Protein AF-A0A968T1U3-F1 (afdb_monomer)

Solvent-accessible surface area (backbone atoms only — not comparable to full-atom values): 36880 Å² total; per-residue (Å²): 130,87,70,70,68,59,71,59,50,73,55,103,58,82,89,72,81,62,45,82,46,28,13,34,74,32,39,32,33,38,51,98,86,27,43,32,48,37,18,56,78,91,49,72,66,32,42,34,41,38,74,47,41,21,34,65,79,68,47,75,49,66,70,50,78,44,80,75,44,81,47,77,60,87,30,22,34,41,37,32,30,36,39,36,28,69,57,91,62,39,34,39,40,29,41,41,43,34,38,26,36,57,90,29,39,35,39,40,38,40,48,29,39,26,75,32,54,34,54,28,56,30,66,42,57,35,39,27,28,39,48,86,50,44,57,42,67,29,42,39,32,30,76,86,72,49,73,54,74,48,59,41,61,74,60,81,46,67,50,78,45,32,88,93,33,53,47,38,27,28,44,31,42,68,38,97,88,60,34,30,40,38,44,34,56,44,69,69,53,23,25,26,38,44,38,38,39,48,23,37,37,25,37,34,39,32,36,59,53,84,87,50,89,68,62,39,80,43,53,52,71,44,74,50,51,37,38,42,37,36,36,75,44,71,82,71,77,94,74,82,82,75,88,82,90,75,92,85,84,87,90,83,89,82,92,80,82,86,80,92,76,89,86,80,84,81,84,64,77,81,74,77,78,42,36,38,42,37,40,80,84,46,72,73,33,54,61,38,46,47,22,27,24,56,57,91,86,62,79,82,82,50,73,69,57,48,58,55,52,56,56,36,58,46,64,25,38,32,41,81,34,46,65,86,44,89,59,37,64,64,51,50,53,52,48,47,54,52,25,62,78,59,74,26,31,29,32,41,33,38,40,34,46,88,90,50,36,68,63,45,52,54,55,48,44,58,52,43,72,72,68,65,68,60,50,54,25,39,31,41,36,39,74,86,41,69,39,39,56,57,66,60,46,50,53,49,45,76,74,42,37,85,81,34,77,84,34,41,43,24,26,33,12,85,44,53,45,38,45,40,65,70,50,64,80,65,55,84,73,45,53,25,36,29,29,20,47,35,47,50,81,88,48,63,47,63,66,55,38,55,49,13,26,63,20,42,13,54,42,37,42,48,50,31,64,70,37,56,93,28,48,34,35,37,46,48,39,39,70,32,52,85,65,70,89,81,52,55,75,80,53,41,72,68,59,75,57,90,60,79,77,77,65,96,69,93,78,78,79,65,76,70,77,60,85,48,48,42,60,31,46,70,19,56,58,37,20,33,50,50,46,38,39,55,39,21,35,15,71,23,54,27,55,28,36,24,44,43,19,61,42,48,76,54,25,38,24,34,50,33,71,57,26,50,75,67,36,19,33,58,92,82,44,60,36,20,77,60,40,64,46,66,49,42,26,34,19,47,35,38,56,53,48,39,72,60,31,88,58,72,81,37,26,30,25,42,52,49,48,76,45,62,75,47,33,40,47,41,32,36,36,35,100,91,48,76,48,76,50,78,29,69,66,49,98,61,94,80,74,69,50,75,42,68,70,68,76,62,49,78,64,72,82,93,45,73,89,48,41,73,62,39,21,62,45,94,67,84,62,75,88,54,77,41,79,105

Structure (mmCIF, N/CA/C/O backbone):
data_AF-A0A968T1U3-F1
#
_entry.id   AF-A0A968T1U3-F1
#
loop_
_atom_site.group_PDB
_atom_site.id
_atom_site.type_symbol
_atom_site.label_atom_id
_atom_site.label_alt_id
_atom_site.label_comp_id
_atom_site.label_asym_id
_atom_site.label_entity_id
_atom_site.label_seq_id
_atom_site.pdbx_PDB_ins_code
_atom_site.Cartn_x
_atom_site.Cartn_y
_atom_site.Cartn_z
_atom_site.occupancy
_atom_site.B_iso_or_equiv
_atom_site.auth_seq_id
_atom_site.auth_comp_id
_atom_site.auth_asym_id
_atom_site.auth_atom_id
_atom_site.pdbx_PDB_model_num
ATOM 1 N N . MET A 1 1 ? 28.920 -11.698 14.044 1.00 37.41 1 MET A N 1
ATOM 2 C CA . MET A 1 1 ? 28.063 -10.899 13.145 1.00 37.41 1 MET A CA 1
ATOM 3 C C . MET A 1 1 ? 26.699 -10.818 13.798 1.00 37.41 1 MET A C 1
ATOM 5 O O . MET A 1 1 ? 26.150 -11.868 14.107 1.00 37.41 1 MET A O 1
ATOM 9 N N . SER A 1 2 ? 26.205 -9.624 14.123 1.00 35.41 2 SER A N 1
ATOM 10 C CA . SER A 1 2 ? 24.828 -9.478 14.601 1.00 35.41 2 SER A CA 1
ATOM 11 C C . SER A 1 2 ? 23.900 -9.812 13.438 1.00 35.41 2 SER A C 1
ATOM 13 O O . SER A 1 2 ? 23.899 -9.103 12.435 1.00 35.41 2 SER A O 1
ATOM 15 N N . VAL A 1 3 ? 23.173 -10.923 13.541 1.00 39.81 3 VAL A N 1
ATOM 16 C CA . VAL A 1 3 ? 22.073 -11.225 12.619 1.00 39.81 3 VAL A CA 1
ATOM 17 C C . VAL A 1 3 ? 21.060 -10.080 12.760 1.00 39.81 3 VAL A C 1
ATOM 19 O O . VAL A 1 3 ? 20.781 -9.700 13.901 1.00 39.81 3 VAL A O 1
ATOM 22 N N . PRO A 1 4 ? 20.547 -9.487 11.664 1.00 47.53 4 PRO A N 1
ATOM 23 C CA . PRO A 1 4 ? 19.460 -8.518 11.760 1.00 47.53 4 PRO A CA 1
ATOM 24 C C . PRO A 1 4 ? 18.320 -9.123 12.581 1.00 47.53 4 PRO A C 1
ATOM 26 O O . PRO A 1 4 ? 18.048 -10.320 12.448 1.00 47.53 4 PRO A O 1
ATOM 29 N N . GLU A 1 5 ? 17.647 -8.329 13.416 1.00 53.19 5 GLU A N 1
ATOM 30 C CA . GLU A 1 5 ? 16.430 -8.822 14.059 1.00 53.19 5 GLU A CA 1
ATOM 31 C C . GLU A 1 5 ? 15.479 -9.335 12.963 1.00 53.19 5 GLU A C 1
ATOM 33 O O . GLU A 1 5 ? 15.215 -8.615 11.994 1.00 53.19 5 GLU A O 1
ATOM 38 N N . PRO A 1 6 ? 14.972 -10.579 13.063 1.00 50.25 6 PRO A N 1
ATOM 39 C CA . PRO A 1 6 ? 14.180 -11.185 11.992 1.00 50.25 6 PRO A CA 1
ATOM 40 C C . PRO A 1 6 ? 12.880 -10.418 11.706 1.00 50.25 6 PRO A C 1
ATOM 42 O O . PRO A 1 6 ? 12.281 -10.588 10.643 1.00 50.25 6 PRO A O 1
ATOM 45 N N . LEU A 1 7 ? 12.469 -9.550 12.635 1.00 56.84 7 LEU A N 1
ATOM 46 C CA . LEU A 1 7 ? 11.300 -8.691 12.559 1.00 56.84 7 LEU A CA 1
ATOM 47 C C . LEU A 1 7 ? 11.709 -7.257 12.885 1.00 56.84 7 LEU A C 1
ATOM 49 O O . LEU A 1 7 ? 11.837 -6.878 14.043 1.00 56.84 7 LEU A O 1
ATOM 53 N N . ILE A 1 8 ? 11.876 -6.448 11.847 1.00 65.38 8 ILE A N 1
ATOM 54 C CA . ILE A 1 8 ? 12.101 -5.012 11.987 1.00 65.38 8 ILE A CA 1
ATOM 55 C C . ILE A 1 8 ? 10.712 -4.352 12.048 1.00 65.38 8 ILE A C 1
ATOM 57 O O . ILE A 1 8 ? 9.899 -4.538 11.139 1.00 65.38 8 ILE A O 1
ATOM 61 N N . SER A 1 9 ? 10.383 -3.606 13.113 1.00 62.91 9 SER A N 1
ATOM 62 C CA . SER A 1 9 ? 9.174 -2.750 13.106 1.00 62.91 9 SER A CA 1
ATOM 63 C C . SER A 1 9 ? 9.355 -1.594 12.109 1.00 62.91 9 SER A C 1
ATOM 65 O O . SER A 1 9 ? 10.450 -1.388 11.608 1.00 62.91 9 SER A O 1
ATOM 67 N N . GLY A 1 10 ? 8.326 -0.822 11.767 1.00 56.97 10 GLY A N 1
ATOM 68 C CA . GLY A 1 10 ? 8.506 0.388 10.941 1.00 56.97 10 GLY A CA 1
ATOM 69 C C . GLY A 1 10 ? 9.116 1.587 11.693 1.00 56.97 10 GLY A C 1
ATOM 70 O O . GLY A 1 10 ? 9.512 2.563 11.058 1.00 56.97 10 GLY A O 1
ATOM 71 N N . ALA A 1 11 ? 9.197 1.515 13.029 1.00 60.28 11 ALA A N 1
ATOM 72 C CA . ALA A 1 11 ? 9.580 2.603 13.938 1.00 60.28 11 ALA A CA 1
ATOM 73 C C . ALA A 1 11 ? 10.559 2.124 15.024 1.00 60.28 11 ALA A C 1
ATOM 75 O O . ALA A 1 11 ? 10.579 0.940 15.333 1.00 60.28 11 ALA A O 1
ATOM 76 N N . ASP A 1 12 ? 11.343 3.007 15.651 1.00 54.12 12 ASP A N 1
ATOM 77 C CA . ASP A 1 12 ? 12.384 2.666 16.658 1.00 54.12 12 ASP A CA 1
ATOM 78 C C . ASP A 1 12 ? 11.851 2.071 17.981 1.00 54.12 12 ASP A C 1
ATOM 80 O O . ASP A 1 12 ? 12.582 1.938 18.960 1.00 54.12 12 ASP A O 1
ATOM 84 N N . THR A 1 13 ? 10.580 1.673 18.014 1.00 55.94 13 THR A N 1
ATOM 85 C CA . THR A 1 13 ? 9.908 1.053 19.154 1.00 55.94 13 THR A CA 1
ATOM 86 C C . THR A 1 13 ? 9.907 -0.480 19.027 1.00 55.94 13 THR A C 1
ATOM 88 O O . THR A 1 13 ? 9.615 -0.999 17.938 1.00 55.94 13 THR A O 1
ATOM 91 N N . PRO A 1 14 ? 10.190 -1.224 20.116 1.00 58.41 14 PRO A N 1
ATOM 92 C CA . PRO A 1 14 ? 10.081 -2.681 20.137 1.00 58.41 14 PRO A CA 1
ATOM 93 C C . PRO A 1 14 ? 8.679 -3.162 19.746 1.00 58.41 14 PRO A C 1
ATOM 95 O O . PRO A 1 14 ? 7.680 -2.529 20.090 1.00 58.41 14 PRO A O 1
ATOM 98 N N . LEU A 1 15 ? 8.596 -4.310 19.070 1.00 64.31 15 LEU A N 1
ATOM 99 C CA . LEU A 1 15 ? 7.321 -4.984 18.821 1.00 64.31 15 LEU A CA 1
ATOM 100 C C . LEU A 1 15 ? 6.786 -5.553 20.141 1.00 64.31 15 LEU A C 1
ATOM 102 O O . LEU A 1 15 ? 7.260 -6.585 20.615 1.00 64.31 15 LEU A O 1
ATOM 106 N N . VAL A 1 16 ? 5.796 -4.888 20.734 1.00 67.62 16 VAL A N 1
ATOM 107 C CA . VAL A 1 16 ? 5.072 -5.411 21.898 1.00 67.62 16 VAL A CA 1
ATOM 108 C C . VAL A 1 16 ? 3.911 -6.266 21.394 1.00 67.62 16 VAL A C 1
ATOM 110 O O . VAL A 1 16 ? 3.090 -5.762 20.624 1.00 67.62 16 VAL A O 1
ATOM 113 N N . PRO A 1 17 ? 3.819 -7.552 21.777 1.00 76.44 17 PRO A N 1
ATOM 114 C CA . PRO A 1 17 ? 2.688 -8.366 21.369 1.00 76.44 17 PRO A CA 1
ATOM 115 C C . PRO A 1 17 ? 1.376 -7.791 21.921 1.00 76.44 17 PRO A C 1
ATOM 117 O O . PRO A 1 17 ? 1.347 -7.392 23.086 1.00 76.44 17 PRO A O 1
ATOM 120 N N . PRO A 1 18 ? 0.292 -7.783 21.129 1.00 87.69 18 PRO A N 1
ATOM 121 C CA . PRO A 1 18 ? -0.979 -7.246 21.587 1.00 87.69 18 PRO A CA 1
ATOM 122 C C . PRO A 1 18 ? -1.562 -8.086 22.726 1.00 87.69 18 PRO A C 1
ATOM 124 O O . PRO A 1 18 ? -1.408 -9.314 22.767 1.00 87.69 18 PRO A O 1
ATOM 127 N N . LEU A 1 19 ? -2.279 -7.413 23.621 1.00 92.38 19 LEU A N 1
ATOM 128 C CA . LEU A 1 19 ? -3.094 -8.030 24.656 1.00 92.38 19 LEU A CA 1
ATOM 129 C C . LEU A 1 19 ? -4.418 -8.491 24.041 1.00 92.38 19 LEU A C 1
ATOM 131 O O . LEU A 1 19 ? -5.111 -7.702 23.401 1.00 92.38 19 LEU A O 1
ATOM 135 N N . LEU A 1 20 ? -4.766 -9.765 24.219 1.00 94.81 20 LEU A N 1
ATOM 136 C CA . LEU A 1 20 ? -6.074 -10.283 23.815 1.00 94.81 20 LEU A CA 1
ATOM 137 C C . LEU A 1 20 ? -7.109 -9.898 24.871 1.00 94.81 20 LEU A C 1
ATOM 139 O O . LEU A 1 20 ? -6.866 -10.089 26.060 1.00 94.81 20 LEU A O 1
ATOM 143 N N . LEU A 1 21 ? -8.241 -9.360 24.429 1.00 97.25 21 LEU A N 1
ATOM 144 C CA . LEU A 1 21 ? -9.303 -8.856 25.290 1.00 97.25 21 LEU A CA 1
ATOM 145 C C . LEU A 1 21 ? -10.656 -9.450 24.899 1.00 97.25 21 LEU A C 1
ATOM 147 O O . LEU A 1 21 ? -10.923 -9.687 23.716 1.00 97.25 21 LEU A O 1
ATOM 151 N N . HIS A 1 22 ? -11.510 -9.621 25.906 1.00 96.94 22 HIS A N 1
ATOM 152 C CA . HIS A 1 22 ? -12.872 -10.124 25.780 1.00 96.94 22 HIS A CA 1
ATOM 153 C C . HIS A 1 22 ? -13.868 -9.147 26.410 1.00 96.94 22 HIS A C 1
ATOM 155 O O . HIS A 1 22 ? -13.603 -8.573 27.464 1.00 96.94 22 HIS A O 1
ATOM 161 N N . ALA A 1 23 ? -15.012 -8.972 25.757 1.00 96.56 23 ALA A N 1
ATOM 162 C CA . ALA A 1 23 ? -16.186 -8.311 26.317 1.00 96.56 23 ALA A CA 1
ATOM 163 C C . ALA A 1 23 ? -17.402 -9.163 25.954 1.00 96.56 23 ALA A C 1
ATOM 165 O O . ALA A 1 23 ? -17.880 -9.124 24.810 1.00 96.56 23 ALA A O 1
ATOM 166 N N . GLY A 1 24 ? -17.831 -10.017 26.880 1.00 94.06 24 GLY A N 1
ATOM 167 C CA . GLY A 1 24 ? -18.746 -11.115 26.578 1.00 94.06 24 GLY A CA 1
ATOM 168 C C . GLY A 1 24 ? -18.287 -11.904 25.345 1.00 94.06 24 GLY A C 1
ATOM 169 O O . GLY A 1 24 ? -17.147 -12.345 25.244 1.00 94.06 24 GLY A O 1
ATOM 170 N N . SER A 1 25 ? -19.160 -12.013 24.338 1.00 92.56 25 SER A N 1
ATOM 171 C CA . SER A 1 25 ? -18.867 -12.732 23.085 1.00 92.56 25 SER A CA 1
ATOM 172 C C . SER A 1 25 ? -17.986 -11.984 22.071 1.00 92.56 25 SER A C 1
ATOM 174 O O . SER A 1 25 ? -17.756 -12.501 20.974 1.00 92.56 25 SER A O 1
ATOM 176 N N . LEU A 1 26 ? -17.540 -10.760 22.374 1.00 96.38 26 LEU A N 1
ATOM 177 C CA . LEU A 1 26 ? -16.639 -10.007 21.504 1.00 96.38 26 LEU A CA 1
ATOM 178 C C . LEU A 1 26 ? -15.184 -10.279 21.872 1.00 96.38 26 LEU A C 1
ATOM 180 O O . LEU A 1 26 ? -14.813 -10.209 23.041 1.00 96.38 26 LEU A O 1
ATOM 184 N N . THR A 1 27 ? -14.347 -10.485 20.859 1.00 97.19 27 THR A N 1
ATOM 185 C CA . THR A 1 27 ? -12.889 -10.613 21.016 1.00 97.19 27 THR A CA 1
ATOM 186 C C . THR A 1 27 ? -12.183 -9.476 20.299 1.00 97.19 27 THR A C 1
ATOM 188 O O . THR A 1 27 ? -12.622 -9.077 19.220 1.00 97.19 27 THR A O 1
ATOM 191 N N . MET A 1 28 ? -11.086 -8.976 20.857 1.00 97.25 28 MET A N 1
ATOM 192 C CA . MET A 1 28 ? -10.307 -7.880 20.277 1.00 97.25 28 MET A CA 1
ATOM 193 C C . MET A 1 28 ? -8.856 -7.907 20.761 1.00 97.25 28 MET A C 1
ATOM 195 O O . MET A 1 28 ? -8.475 -8.703 21.619 1.00 97.25 28 MET A O 1
ATOM 199 N N . GLN A 1 29 ? -8.040 -7.031 20.189 1.00 95.62 29 GLN A N 1
ATOM 200 C CA . GLN A 1 29 ? -6.642 -6.845 20.550 1.00 95.62 29 GLN A CA 1
ATOM 201 C C . GLN A 1 29 ? -6.404 -5.417 21.024 1.00 95.62 29 GLN A C 1
ATOM 203 O O . GLN A 1 29 ? -6.916 -4.482 20.415 1.00 95.62 29 GLN A O 1
ATOM 208 N N . TYR A 1 30 ? -5.603 -5.250 22.072 1.00 95.44 30 TYR A N 1
ATOM 209 C CA . TYR A 1 30 ? -5.133 -3.952 22.541 1.00 95.44 30 TYR A CA 1
ATOM 210 C C . TYR A 1 30 ? -3.618 -3.835 22.398 1.00 95.44 30 TYR A C 1
ATOM 212 O O . TYR A 1 30 ? -2.878 -4.718 22.840 1.00 95.44 30 TYR A O 1
ATOM 220 N N . ALA A 1 31 ? -3.157 -2.742 21.794 1.00 90.19 31 ALA A N 1
ATOM 221 C CA . ALA A 1 31 ? -1.740 -2.406 21.719 1.00 90.19 31 ALA A CA 1
ATOM 222 C C . ALA A 1 31 ? -1.549 -0.896 21.553 1.00 90.19 31 ALA A C 1
ATOM 224 O O . ALA A 1 31 ? -2.154 -0.290 20.673 1.00 90.19 31 ALA A O 1
ATOM 225 N N . ALA A 1 32 ? -0.669 -0.307 22.368 1.00 87.25 32 ALA A N 1
ATOM 226 C CA . ALA A 1 32 ? -0.261 1.096 22.264 1.00 87.25 32 ALA A CA 1
ATOM 227 C C . ALA A 1 32 ? -1.437 2.095 22.183 1.00 87.25 32 ALA A C 1
ATOM 229 O O . ALA A 1 32 ? -1.384 3.058 21.421 1.00 87.25 32 ALA A O 1
ATOM 230 N N . GLY A 1 33 ? -2.489 1.876 22.981 1.00 92.81 33 GLY A N 1
ATOM 231 C CA . GLY A 1 33 ? -3.673 2.742 23.030 1.00 92.81 33 GLY A CA 1
ATOM 232 C C . GLY A 1 33 ? -4.745 2.432 21.980 1.00 92.81 33 GLY A C 1
ATOM 233 O O . GLY A 1 33 ? -5.831 3.006 22.025 1.00 92.81 33 GLY A O 1
ATOM 234 N N . ASP A 1 34 ? -4.488 1.502 21.064 1.00 94.06 34 ASP A N 1
ATOM 235 C CA . ASP A 1 34 ? -5.438 1.136 20.021 1.00 94.06 34 ASP A CA 1
ATOM 236 C C . ASP A 1 34 ? -6.202 -0.135 20.377 1.00 94.06 34 ASP A C 1
ATOM 238 O O . ASP A 1 34 ? -5.622 -1.099 20.880 1.00 94.06 34 ASP A O 1
ATOM 242 N N . LEU A 1 35 ? -7.481 -0.180 20.001 1.00 96.75 35 LEU A N 1
ATOM 243 C CA . LEU A 1 35 ? -8.218 -1.437 19.860 1.00 96.75 35 LEU A CA 1
ATOM 244 C C . LEU A 1 35 ? -8.181 -1.892 18.408 1.00 96.75 35 LEU A C 1
ATOM 246 O O . LEU A 1 35 ? -8.474 -1.099 17.516 1.00 96.75 35 LEU A O 1
ATOM 250 N N . ARG A 1 36 ? -7.886 -3.169 18.164 1.00 96.31 36 ARG A N 1
ATOM 251 C CA . ARG A 1 36 ? -7.899 -3.793 16.839 1.00 96.31 36 ARG A CA 1
ATOM 252 C C . ARG A 1 36 ? -8.762 -5.042 16.791 1.00 96.31 36 ARG A C 1
ATOM 254 O O . ARG A 1 36 ? -8.905 -5.757 17.781 1.00 96.31 36 ARG A O 1
ATOM 261 N N . TYR A 1 37 ? -9.275 -5.310 15.597 1.00 96.12 37 TYR A N 1
ATOM 262 C CA . TYR A 1 37 ? -9.975 -6.533 15.228 1.00 96.12 37 TYR A CA 1
ATOM 263 C C . TYR A 1 37 ? -11.090 -6.928 16.207 1.00 96.12 37 TYR A C 1
ATOM 265 O O . TYR A 1 37 ? -11.088 -8.037 16.739 1.00 96.12 37 TYR A O 1
ATOM 273 N N . VAL A 1 38 ? -12.043 -6.027 16.453 1.00 97.56 38 VAL A N 1
ATOM 274 C CA . VAL A 1 38 ? -13.255 -6.366 17.208 1.00 97.56 38 VAL A CA 1
ATOM 275 C C . VAL A 1 38 ? -14.066 -7.358 16.376 1.00 97.56 38 VAL A C 1
ATOM 277 O O . VAL A 1 38 ? -14.582 -7.018 15.303 1.00 97.56 38 VAL A O 1
ATOM 280 N N . ARG A 1 39 ? -14.148 -8.596 16.863 1.00 96.62 39 ARG A N 1
ATOM 281 C CA . ARG A 1 39 ? -14.820 -9.721 16.205 1.00 96.62 39 ARG A CA 1
ATOM 282 C C . ARG A 1 39 ? -15.984 -10.243 17.030 1.00 96.62 39 ARG A C 1
ATOM 284 O O . ARG A 1 39 ? -15.943 -10.215 18.258 1.00 96.62 39 ARG A O 1
ATOM 291 N N . HIS A 1 40 ? -16.973 -10.786 16.330 1.00 94.56 40 HIS A N 1
ATOM 292 C CA . HIS A 1 40 ? -17.994 -11.662 16.895 1.00 94.56 40 HIS A CA 1
ATOM 293 C C . HIS A 1 40 ? -17.886 -13.033 16.219 1.00 94.56 40 HIS A C 1
ATOM 295 O O . HIS A 1 40 ? -18.190 -13.175 15.030 1.00 94.56 40 HIS A O 1
ATOM 301 N N . GLY A 1 41 ? -17.394 -14.036 16.951 1.00 90.44 41 GLY A N 1
ATOM 302 C CA . GLY A 1 41 ? -16.939 -15.286 16.341 1.00 90.44 41 GLY A CA 1
ATOM 303 C C . GLY A 1 41 ? -15.812 -15.021 15.334 1.00 90.44 41 GLY A C 1
ATOM 304 O O . GLY A 1 41 ? -14.837 -14.344 15.651 1.00 90.44 41 GLY A O 1
ATOM 305 N N . THR A 1 42 ? -15.956 -15.510 14.102 1.00 89.06 42 THR A N 1
ATOM 306 C CA . THR A 1 42 ? -14.984 -15.280 13.016 1.00 89.06 42 THR A CA 1
ATOM 307 C C . THR A 1 42 ? -15.229 -13.985 12.236 1.00 89.06 42 THR A C 1
ATOM 309 O O . THR A 1 42 ? -14.375 -13.567 11.455 1.00 89.06 42 THR A O 1
ATOM 312 N N . GLN A 1 43 ? -16.378 -13.327 12.426 1.00 94.06 43 GLN A N 1
ATOM 313 C CA . GLN A 1 43 ? -16.714 -12.110 11.694 1.00 94.06 43 GLN A CA 1
ATOM 314 C C . GLN A 1 43 ? -16.004 -10.906 12.313 1.00 94.06 43 GLN A C 1
ATOM 316 O O . GLN A 1 43 ? -16.267 -10.532 13.457 1.00 94.06 43 GLN A O 1
ATOM 321 N N . GLU A 1 44 ? -15.145 -10.260 11.532 1.00 96.31 44 GLU A N 1
ATOM 322 C CA . GLU A 1 44 ? -14.546 -8.982 11.896 1.00 96.31 44 GLU A CA 1
ATOM 323 C C . GLU A 1 44 ? -15.498 -7.819 11.598 1.00 96.31 44 GLU A C 1
ATOM 325 O O . GLU A 1 44 ? -15.972 -7.664 10.472 1.00 96.31 44 GLU A O 1
ATOM 330 N N . LEU A 1 45 ? -15.785 -7.009 12.619 1.00 97.31 45 LEU A N 1
ATOM 331 C CA . LEU A 1 45 ? -16.775 -5.932 12.556 1.00 97.31 45 LEU A CA 1
ATOM 332 C C . LEU A 1 45 ? -16.122 -4.550 12.617 1.00 97.31 45 LEU A C 1
ATOM 334 O O . LEU A 1 45 ? -16.569 -3.637 11.929 1.00 97.31 45 LEU A O 1
ATOM 338 N N . VAL A 1 46 ? -15.054 -4.400 13.406 1.00 98.25 46 VAL A N 1
ATOM 339 C CA . VAL A 1 46 ? -14.252 -3.171 13.486 1.00 98.25 46 VAL A CA 1
ATOM 340 C C . VAL A 1 46 ? -12.775 -3.543 13.425 1.00 98.25 46 VAL A C 1
ATOM 342 O O . VAL A 1 46 ? -12.284 -4.318 14.244 1.00 98.25 46 VAL A O 1
ATOM 345 N N . ARG A 1 47 ? -12.061 -2.957 12.468 1.00 97.75 47 ARG A N 1
ATOM 346 C CA . ARG A 1 47 ? -10.632 -3.167 12.237 1.00 97.75 47 ARG A CA 1
ATOM 347 C C . ARG A 1 47 ? -9.780 -2.479 13.282 1.00 97.75 47 ARG A C 1
ATOM 349 O O . ARG A 1 47 ? -8.866 -3.098 13.819 1.00 97.75 47 ARG A O 1
ATOM 356 N N . ARG A 1 48 ? -10.066 -1.210 13.572 1.00 97.81 48 ARG A N 1
ATOM 357 C CA . ARG A 1 48 ? -9.275 -0.409 14.512 1.00 97.81 48 ARG A CA 1
ATOM 358 C C . ARG A 1 48 ? -10.084 0.742 15.096 1.00 97.81 48 ARG A C 1
ATOM 360 O O . ARG A 1 48 ? -10.854 1.367 14.374 1.00 97.81 48 ARG A O 1
ATOM 367 N N . ILE A 1 49 ? -9.867 1.057 16.367 1.00 98.38 49 ILE A N 1
ATOM 368 C CA . ILE A 1 49 ? -10.349 2.274 17.027 1.00 98.38 49 ILE A CA 1
ATOM 369 C C . ILE A 1 49 ? -9.142 2.946 17.666 1.00 98.38 49 ILE A C 1
ATOM 371 O O . ILE A 1 49 ? -8.455 2.331 18.480 1.00 98.38 49 ILE A O 1
ATOM 375 N N . TYR A 1 50 ? -8.878 4.186 17.268 1.00 97.00 50 TYR A N 1
ATOM 376 C CA . TYR A 1 50 ? -7.737 4.965 17.742 1.00 97.00 50 TYR A CA 1
ATOM 377 C C . TYR A 1 50 ? -8.035 6.463 17.675 1.00 97.00 50 TYR A C 1
ATOM 379 O O . TYR A 1 50 ? -8.981 6.885 17.007 1.00 97.00 50 TYR A O 1
ATOM 387 N N . VAL A 1 51 ? -7.215 7.278 18.336 1.00 97.12 51 VAL A N 1
ATOM 388 C CA . VAL A 1 51 ? -7.281 8.744 18.245 1.00 97.12 51 VAL A CA 1
ATOM 389 C C . VAL A 1 51 ? -6.167 9.244 17.332 1.00 97.12 51 VAL A C 1
ATOM 391 O O . VAL A 1 51 ? -5.004 8.877 17.489 1.00 97.12 51 VAL A O 1
ATOM 394 N N . ALA A 1 52 ? -6.517 10.102 16.374 1.00 95.38 52 ALA A N 1
ATOM 395 C CA . ALA A 1 52 ? -5.562 10.744 15.480 1.00 95.38 52 ALA A CA 1
ATOM 396 C C . ALA A 1 52 ? -5.412 12.229 15.823 1.00 95.38 52 ALA A C 1
ATOM 398 O O . ALA A 1 52 ? -6.402 12.961 15.868 1.00 95.38 52 ALA A O 1
ATOM 399 N N . VAL A 1 53 ? -4.166 12.683 15.969 1.00 96.19 53 VAL A N 1
ATOM 400 C CA . VAL A 1 53 ? -3.802 14.101 16.072 1.00 96.19 53 VAL A CA 1
ATOM 401 C C . VA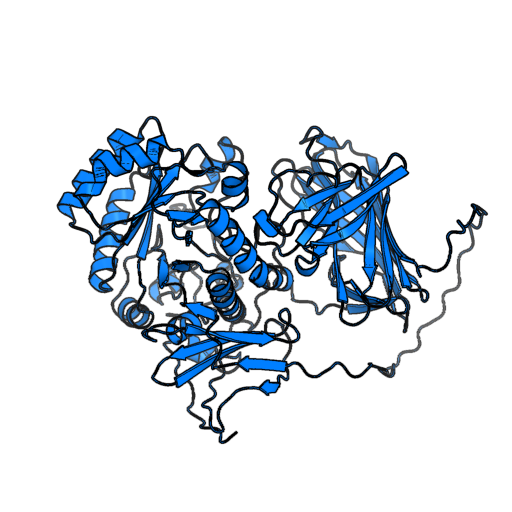L A 1 53 ? -2.961 14.464 14.851 1.00 96.19 53 VAL A C 1
ATOM 403 O O . VAL A 1 53 ? -1.891 13.892 14.637 1.00 96.19 53 VAL A O 1
ATOM 406 N N . ARG A 1 54 ? -3.488 15.356 14.007 1.00 92.19 54 ARG A N 1
ATOM 407 C CA . ARG A 1 54 ? -2.878 15.775 12.741 1.00 92.19 54 ARG A CA 1
ATOM 408 C C . ARG A 1 54 ? -2.637 17.276 12.732 1.00 92.19 54 ARG A C 1
ATOM 410 O O . ARG A 1 54 ? -3.569 18.055 12.966 1.00 92.19 54 ARG A O 1
ATOM 417 N N . ASP A 1 55 ? -1.407 17.655 12.413 1.00 87.38 55 ASP A N 1
ATOM 418 C CA . ASP A 1 55 ? -1.005 19.050 12.266 1.00 87.38 55 ASP A CA 1
ATOM 419 C C . ASP A 1 55 ? -1.589 19.693 10.988 1.00 87.38 55 ASP A C 1
ATOM 421 O O . ASP A 1 55 ? -2.356 19.079 10.241 1.00 87.38 55 ASP A O 1
ATOM 425 N N . HIS A 1 56 ? -1.225 20.950 10.736 1.00 85.88 56 HIS A N 1
ATOM 426 C CA . HIS A 1 56 ? -1.647 21.718 9.561 1.00 85.88 56 HIS A CA 1
ATOM 427 C C . HIS A 1 56 ? -1.207 21.131 8.203 1.00 85.88 56 HIS A C 1
ATOM 429 O O . HIS A 1 56 ? -1.819 21.453 7.184 1.00 85.88 56 HIS A O 1
ATOM 435 N N . ASN A 1 57 ? -0.205 20.245 8.171 1.00 79.31 57 ASN A N 1
ATOM 436 C CA . ASN A 1 57 ? 0.312 19.593 6.963 1.00 79.31 57 ASN A CA 1
ATOM 437 C C . ASN A 1 57 ? -0.158 18.139 6.820 1.00 79.31 57 ASN A C 1
ATOM 439 O O . ASN A 1 57 ? 0.392 17.398 6.005 1.00 79.31 57 ASN A O 1
ATOM 443 N N . TRP A 1 58 ? -1.160 17.719 7.602 1.00 83.88 58 TRP A N 1
ATOM 444 C CA . TRP A 1 58 ? -1.613 16.325 7.684 1.00 83.88 58 TRP A CA 1
ATOM 445 C C . TRP A 1 58 ? -0.574 15.343 8.257 1.00 83.88 58 TRP A C 1
ATOM 447 O O . TRP A 1 58 ? -0.783 14.126 8.187 1.00 83.88 58 TRP A O 1
ATOM 457 N N . GLY A 1 59 ? 0.496 15.829 8.889 1.00 80.50 59 GLY A N 1
ATOM 458 C CA . GLY A 1 59 ? 1.442 15.003 9.635 1.00 80.50 59 GLY A CA 1
ATOM 459 C C . GLY A 1 59 ? 0.778 14.387 10.867 1.00 80.50 59 GLY A C 1
ATOM 460 O O . GLY A 1 59 ? 0.064 15.075 11.594 1.00 80.50 59 GLY A O 1
ATOM 461 N N . THR A 1 60 ? 0.955 13.079 11.091 1.00 85.81 60 THR A N 1
ATOM 462 C CA . THR A 1 60 ? 0.493 12.415 12.326 1.00 85.81 60 THR A CA 1
ATOM 463 C C . THR A 1 60 ? 1.474 12.689 13.446 1.00 85.81 60 THR A C 1
ATOM 465 O O . THR A 1 60 ? 2.598 12.200 13.382 1.00 85.81 60 THR A O 1
ATOM 468 N N . VAL A 1 61 ? 1.025 13.353 14.509 1.00 89.62 61 VAL A N 1
ATOM 469 C CA . VAL A 1 61 ? 1.825 13.465 15.730 1.00 89.62 61 VAL A CA 1
ATOM 470 C C . VAL A 1 61 ? 1.595 12.202 16.570 1.00 89.62 61 VAL A C 1
ATOM 472 O O . VAL A 1 61 ? 0.465 11.990 17.024 1.00 89.62 61 VAL A O 1
ATOM 475 N N . PRO A 1 62 ? 2.598 11.329 16.776 1.00 89.62 62 PRO A N 1
ATOM 476 C CA . PRO A 1 62 ? 2.429 10.114 17.571 1.00 89.62 62 PRO A CA 1
ATOM 477 C C . PRO A 1 62 ? 2.169 10.440 19.049 1.00 89.62 62 PRO A C 1
ATOM 479 O O . PRO A 1 62 ? 2.610 11.470 19.560 1.00 89.62 62 PRO A O 1
ATOM 482 N N . ALA A 1 63 ? 1.452 9.551 19.738 1.00 92.50 63 ALA A N 1
ATOM 483 C CA . ALA A 1 63 ? 1.243 9.647 21.179 1.00 92.50 63 ALA A CA 1
ATOM 484 C C . ALA A 1 63 ? 2.421 9.030 21.945 1.00 92.50 63 ALA A C 1
ATOM 486 O O . ALA A 1 63 ? 2.894 7.949 21.592 1.00 92.50 63 ALA A O 1
ATOM 487 N N . SER A 1 64 ? 2.829 9.656 23.047 1.00 93.38 64 SER A N 1
ATOM 488 C CA . SER A 1 64 ? 3.498 8.967 24.150 1.00 93.38 64 SER A CA 1
ATOM 489 C C . SER A 1 64 ? 2.471 8.625 25.229 1.00 93.38 64 SER A C 1
ATOM 491 O O . SER A 1 64 ? 1.692 9.486 25.643 1.00 93.38 64 SER A O 1
ATOM 493 N N . LEU A 1 65 ? 2.446 7.361 25.660 1.00 94.75 65 LEU A N 1
ATOM 494 C CA . LEU A 1 65 ? 1.531 6.890 26.701 1.00 94.75 65 LEU A CA 1
ATOM 495 C C . LEU A 1 65 ? 2.208 6.906 28.075 1.00 94.75 65 LEU A C 1
ATOM 497 O O . LEU A 1 65 ? 3.381 6.551 28.201 1.00 94.75 65 LEU A O 1
ATOM 501 N N . SER A 1 66 ? 1.458 7.290 29.103 1.00 97.25 66 SER A N 1
ATOM 502 C CA . SER A 1 66 ? 1.847 7.206 30.512 1.00 97.25 66 SER A CA 1
ATOM 503 C C . SER A 1 66 ? 0.666 6.770 31.378 1.00 97.25 66 SER A C 1
ATOM 505 O O . SER A 1 66 ? -0.480 6.776 30.930 1.00 97.25 66 SER A O 1
ATOM 507 N N . ASP A 1 67 ? 0.948 6.394 32.627 1.00 96.94 67 ASP A N 1
ATOM 508 C CA . ASP A 1 67 ? -0.059 6.007 33.626 1.00 96.94 67 ASP A CA 1
ATOM 509 C C . ASP A 1 67 ? -1.035 4.924 33.139 1.00 96.94 67 ASP A C 1
ATOM 511 O O . ASP A 1 67 ? -2.224 4.945 33.455 1.00 96.94 67 ASP A O 1
ATOM 515 N N . GLU A 1 68 ? -0.525 3.968 32.359 1.00 97.19 68 GLU A N 1
ATOM 516 C CA . GLU A 1 68 ? -1.322 2.866 31.832 1.00 97.19 68 GLU A CA 1
ATOM 517 C C . GLU A 1 68 ? -1.693 1.887 32.955 1.00 97.19 68 GLU A C 1
ATOM 519 O O . GLU A 1 68 ? -0.834 1.345 33.651 1.00 97.19 68 GLU A O 1
ATOM 524 N N . GLN A 1 69 ? -2.994 1.694 33.146 1.00 97.88 69 GLN A N 1
ATOM 525 C CA . GLN A 1 69 ? -3.590 0.764 34.098 1.00 97.88 69 GLN A CA 1
ATOM 526 C C . GLN A 1 69 ? -4.481 -0.195 33.323 1.00 97.88 69 GLN A C 1
ATOM 528 O O . GLN A 1 69 ? -5.333 0.251 32.554 1.00 97.88 69 GLN A O 1
ATOM 533 N N . ILE A 1 70 ? -4.277 -1.493 33.528 1.00 97.38 70 ILE A N 1
ATOM 534 C CA . ILE A 1 70 ? -4.952 -2.557 32.790 1.00 97.38 70 ILE A CA 1
ATOM 535 C C . ILE A 1 70 ? -5.508 -3.566 33.793 1.00 97.38 70 ILE A C 1
ATOM 537 O O . ILE A 1 70 ? -4.763 -4.152 34.576 1.00 97.38 70 ILE A O 1
ATOM 541 N N . GLU A 1 71 ? -6.813 -3.787 33.725 1.00 97.94 71 GLU A N 1
ATOM 542 C CA . GLU A 1 71 ? -7.543 -4.836 34.426 1.00 97.94 71 GLU A CA 1
ATOM 543 C C . GLU A 1 71 ? -8.233 -5.712 33.377 1.00 97.94 71 GLU A C 1
ATOM 545 O O . GLU A 1 71 ? -8.958 -5.201 32.523 1.00 97.94 71 GLU A O 1
ATOM 550 N N . VAL A 1 72 ? -7.990 -7.022 33.411 1.00 97.19 72 VAL A N 1
ATOM 551 C CA . VAL A 1 72 ? -8.570 -7.986 32.463 1.00 97.19 72 VAL A CA 1
ATOM 552 C C . VAL A 1 72 ? -9.149 -9.153 33.246 1.00 97.19 72 VAL A C 1
ATOM 554 O O . VAL A 1 72 ? -8.431 -9.814 33.998 1.00 97.19 72 VAL A O 1
ATOM 557 N N . GLY A 1 73 ? -10.444 -9.390 33.066 1.00 94.94 73 GLY A N 1
ATOM 558 C CA . GLY A 1 73 ? -11.145 -10.586 33.516 1.00 94.94 73 GLY A CA 1
ATOM 559 C C . GLY A 1 73 ? -11.354 -11.583 32.377 1.00 94.94 73 GLY A C 1
ATOM 560 O O . GLY A 1 73 ? -10.783 -11.443 31.298 1.00 94.94 73 GLY A O 1
ATOM 561 N N . ALA A 1 74 ? -12.186 -12.598 32.617 1.00 92.56 74 ALA A N 1
ATOM 562 C CA . ALA A 1 74 ? -12.510 -13.601 31.599 1.00 92.56 74 ALA A CA 1
ATOM 563 C C . ALA A 1 74 ? -13.310 -12.998 30.430 1.00 92.56 74 ALA A C 1
ATOM 565 O O . ALA A 1 74 ? -12.948 -13.208 29.278 1.00 92.56 74 ALA A O 1
ATOM 566 N N . ASP A 1 75 ? -14.335 -12.200 30.746 1.00 94.81 75 ASP A N 1
ATOM 567 C CA . ASP A 1 75 ? -15.281 -11.632 29.775 1.00 94.81 75 ASP A CA 1
ATOM 568 C C . ASP A 1 75 ? -15.414 -10.105 29.893 1.00 94.81 75 ASP A C 1
ATOM 570 O O . ASP A 1 75 ? -16.361 -9.519 29.369 1.00 94.81 75 ASP A O 1
ATOM 574 N N . PHE A 1 76 ? -14.488 -9.449 30.593 1.00 97.25 76 PHE A N 1
ATOM 575 C CA . PHE A 1 76 ? -14.478 -7.999 30.767 1.00 97.25 76 PHE A CA 1
ATOM 576 C C . PHE A 1 76 ? -13.052 -7.449 30.811 1.00 97.25 76 PHE A C 1
ATOM 578 O O . PHE A 1 76 ? -12.089 -8.168 31.088 1.00 97.25 76 PHE A O 1
ATOM 585 N N . PHE A 1 77 ? -12.917 -6.143 30.605 1.00 98.38 77 PHE A N 1
ATOM 586 C CA . PHE A 1 77 ? -11.673 -5.427 30.862 1.00 98.38 77 PHE A CA 1
ATOM 587 C C . PHE A 1 77 ? -11.915 -3.952 31.176 1.00 98.38 77 PHE A C 1
ATOM 589 O O . PHE A 1 77 ? -12.911 -3.349 30.768 1.00 98.38 77 PHE A O 1
ATOM 596 N N . ARG A 1 78 ? -10.937 -3.337 31.838 1.00 98.38 78 ARG A N 1
ATOM 597 C CA . ARG A 1 78 ? -10.852 -1.895 32.034 1.00 98.38 78 ARG A CA 1
ATOM 598 C C . ARG A 1 78 ? -9.424 -1.425 31.803 1.00 98.38 78 ARG A C 1
ATOM 600 O O . ARG A 1 78 ? -8.494 -1.912 32.436 1.00 98.38 78 ARG A O 1
ATOM 607 N N . ILE A 1 79 ? -9.254 -0.461 30.908 1.00 98.50 79 ILE A N 1
ATOM 608 C CA . ILE A 1 79 ? -7.955 0.135 30.596 1.00 98.50 79 ILE A CA 1
ATOM 609 C C . ILE A 1 79 ? -8.059 1.650 30.743 1.00 98.50 79 ILE A C 1
ATOM 611 O O . ILE A 1 79 ? -9.046 2.259 30.335 1.00 98.50 79 ILE A O 1
ATOM 615 N N . SER A 1 80 ? -7.051 2.286 31.326 1.00 98.44 80 SER A N 1
ATOM 616 C CA . SER A 1 80 ? -6.929 3.745 31.306 1.00 98.44 80 SER A CA 1
ATOM 617 C C . SER A 1 80 ? -5.481 4.164 31.162 1.00 98.44 80 SER A C 1
ATOM 619 O O . SER A 1 80 ? -4.613 3.509 31.726 1.00 98.44 80 SER A O 1
ATOM 621 N N . TYR A 1 81 ? -5.234 5.262 30.460 1.00 98.38 81 TYR A N 1
ATOM 622 C CA . TYR A 1 81 ? -3.900 5.834 30.279 1.00 98.38 81 TYR A CA 1
ATOM 623 C C . TYR A 1 81 ? -4.000 7.331 29.975 1.00 98.38 81 TYR A C 1
ATOM 625 O O . TYR A 1 81 ? -5.083 7.855 29.700 1.00 98.38 81 TYR A O 1
ATOM 633 N N . ILE A 1 82 ? -2.865 8.023 30.011 1.00 98.44 82 ILE A N 1
ATOM 634 C CA . ILE A 1 82 ? -2.710 9.384 29.498 1.00 98.44 82 ILE A CA 1
ATOM 635 C C . ILE A 1 82 ? -1.905 9.307 28.206 1.00 98.44 82 ILE A C 1
ATOM 637 O O . ILE A 1 82 ? -0.833 8.712 28.176 1.00 98.44 82 ILE A O 1
ATOM 641 N N . ALA A 1 83 ? -2.415 9.913 27.142 1.00 97.88 83 ALA A N 1
ATOM 642 C CA . ALA A 1 83 ? -1.721 10.051 25.872 1.00 97.88 83 ALA A CA 1
ATOM 643 C C . ALA A 1 83 ? -1.342 11.514 25.649 1.00 97.88 83 ALA A C 1
ATOM 645 O O . ALA A 1 83 ? -2.180 12.407 25.785 1.00 97.88 83 ALA A O 1
ATOM 646 N N . ARG A 1 84 ? -0.082 11.769 25.287 1.00 98.06 84 ARG A N 1
ATOM 647 C CA . ARG A 1 84 ? 0.416 13.109 24.962 1.00 98.06 84 ARG A CA 1
ATOM 648 C C . ARG A 1 84 ? 1.009 13.147 23.561 1.00 98.06 84 ARG A C 1
ATOM 650 O O . ARG A 1 84 ? 1.870 12.345 23.221 1.00 98.06 84 ARG A O 1
ATOM 657 N N . HIS A 1 85 ? 0.568 14.113 22.771 1.00 97.31 85 HIS A N 1
ATOM 658 C CA . HIS A 1 85 ? 1.045 14.383 21.420 1.00 97.31 85 HIS A CA 1
ATOM 659 C C . HIS A 1 85 ? 1.830 15.689 21.444 1.00 97.31 85 HIS A C 1
ATOM 661 O O . HIS A 1 85 ? 1.288 16.713 21.867 1.00 97.31 85 HIS A O 1
ATOM 667 N N . ARG A 1 86 ? 3.098 15.660 21.015 1.00 95.88 86 ARG A N 1
ATOM 668 C CA . ARG A 1 86 ? 3.955 16.848 21.016 1.00 95.88 86 ARG A CA 1
ATOM 669 C C . ARG A 1 86 ? 4.827 16.938 19.771 1.00 95.88 86 ARG A C 1
ATOM 671 O O . ARG A 1 86 ? 5.701 16.101 19.576 1.00 95.88 86 ARG A O 1
ATOM 678 N N . GLU A 1 87 ? 4.638 17.999 18.995 1.00 90.56 87 GLU A N 1
ATOM 679 C CA . GLU A 1 87 ? 5.473 18.324 17.836 1.00 90.56 87 GLU A CA 1
ATOM 680 C C . GLU A 1 87 ? 5.393 19.821 17.517 1.00 90.56 87 GLU A C 1
ATOM 682 O O . GLU A 1 87 ? 4.312 20.380 17.331 1.00 90.56 87 GLU A O 1
ATOM 687 N N . GLY A 1 88 ? 6.546 20.497 17.472 1.00 90.75 88 GLY A N 1
ATOM 688 C CA . GLY A 1 88 ? 6.593 21.948 17.288 1.00 90.75 88 GLY A CA 1
ATOM 689 C C . GLY A 1 88 ? 5.712 22.686 18.316 1.00 90.75 88 GLY A C 1
ATOM 690 O O . GLY A 1 88 ? 5.902 22.476 19.517 1.00 90.75 88 GLY A O 1
ATOM 691 N N . PRO A 1 89 ? 4.770 23.551 17.882 1.00 92.00 89 PRO A N 1
ATOM 692 C CA . PRO A 1 89 ? 3.852 24.248 18.783 1.00 92.00 89 PRO A CA 1
ATOM 693 C C . PRO A 1 89 ? 2.703 23.368 19.297 1.00 92.00 89 PRO A C 1
ATOM 695 O O . PRO A 1 89 ? 2.028 23.775 20.239 1.00 92.00 89 PRO A O 1
ATOM 698 N N . LEU A 1 90 ? 2.454 22.198 18.698 1.00 96.06 90 LEU A N 1
ATOM 699 C CA . LEU A 1 90 ? 1.375 21.302 19.103 1.00 96.06 90 LEU A CA 1
ATOM 700 C C . LEU A 1 90 ? 1.761 20.583 20.399 1.00 96.06 90 LEU A C 1
ATOM 702 O O . LEU A 1 90 ? 2.744 19.844 20.428 1.00 96.06 90 LEU A O 1
ATOM 706 N N . ASP A 1 91 ? 0.964 20.775 21.450 1.00 98.00 91 ASP A N 1
ATOM 707 C CA . ASP A 1 91 ? 1.018 20.005 22.696 1.00 98.00 91 ASP A CA 1
ATOM 708 C C . ASP A 1 91 ? -0.415 19.729 23.177 1.00 98.00 91 ASP A C 1
ATOM 710 O O . ASP A 1 91 ? -1.137 20.622 23.632 1.00 98.00 91 ASP A O 1
ATOM 714 N N . PHE A 1 92 ? -0.852 18.481 23.020 1.00 98.56 92 PHE A N 1
ATOM 715 C CA . PHE A 1 92 ? -2.196 18.026 23.365 1.00 98.56 92 PHE A CA 1
ATOM 716 C C . PHE A 1 92 ? -2.103 16.756 24.205 1.00 98.56 92 PHE A C 1
ATOM 718 O O . PHE A 1 92 ? -1.465 15.783 23.799 1.00 98.56 92 PHE A O 1
ATOM 725 N N . ALA A 1 93 ? -2.742 16.758 25.373 1.00 98.50 93 ALA A N 1
ATOM 726 C CA . ALA A 1 93 ? -2.769 15.618 26.282 1.00 98.50 93 ALA A CA 1
ATOM 727 C C . ALA A 1 93 ? -4.210 15.212 26.575 1.00 98.50 93 ALA A C 1
ATOM 729 O O . ALA A 1 93 ? -5.068 16.076 26.750 1.00 98.50 93 ALA A O 1
ATOM 730 N N . TRP A 1 94 ? -4.475 13.912 26.650 1.00 98.50 94 TRP A N 1
ATOM 731 C CA . TRP A 1 94 ? -5.808 13.393 26.920 1.00 98.50 94 TRP A CA 1
ATOM 732 C C . TRP A 1 94 ? -5.776 12.123 27.756 1.00 98.50 94 TRP A C 1
ATOM 734 O O . TRP A 1 94 ? -4.831 11.337 27.694 1.00 98.50 94 TRP A O 1
ATOM 744 N N . ARG A 1 95 ? -6.825 11.935 28.556 1.00 98.62 95 ARG A N 1
ATOM 745 C CA . ARG A 1 95 ? -7.048 10.727 29.343 1.00 98.62 95 ARG A CA 1
ATOM 746 C C . ARG A 1 95 ? -7.963 9.781 28.579 1.00 98.62 95 ARG A C 1
ATOM 748 O O . ARG A 1 95 ? -9.055 10.169 28.167 1.00 98.62 95 ARG A O 1
ATOM 755 N N . ALA A 1 96 ? -7.518 8.541 28.447 1.00 98.50 96 ALA A N 1
ATOM 756 C CA . ALA A 1 96 ? -8.296 7.439 27.920 1.00 98.50 96 ALA A CA 1
ATOM 757 C C . ALA A 1 96 ? -8.979 6.666 29.048 1.00 98.50 96 ALA A C 1
ATOM 759 O O . ALA A 1 96 ? -8.351 6.359 30.067 1.00 98.50 96 ALA A O 1
ATOM 760 N N . VAL A 1 97 ? -10.242 6.295 28.841 1.00 98.50 97 VAL A N 1
ATOM 761 C CA . VAL A 1 97 ? -10.908 5.248 29.623 1.00 98.50 97 VAL A CA 1
ATOM 762 C C . VAL A 1 97 ? -11.584 4.281 28.665 1.00 98.50 97 VAL A C 1
ATOM 764 O O . VAL A 1 97 ? -12.450 4.659 27.882 1.00 98.50 97 VAL A O 1
ATOM 767 N N . LEU A 1 98 ? -11.172 3.026 28.746 1.00 98.12 98 LEU A N 1
ATOM 768 C CA . LEU A 1 98 ? -11.638 1.921 27.935 1.00 98.12 98 LEU A CA 1
ATOM 769 C C . LEU A 1 98 ? -12.300 0.898 28.848 1.00 98.12 98 LEU A C 1
ATOM 771 O O . LEU A 1 98 ? -11.706 0.477 29.840 1.00 98.12 98 LEU A O 1
ATOM 775 N N . HIS A 1 99 ? -13.518 0.496 28.527 1.00 98.19 99 HIS A N 1
ATOM 776 C CA . HIS A 1 99 ? -14.257 -0.486 29.305 1.00 98.19 99 HIS A CA 1
ATOM 777 C C . HIS A 1 99 ? -14.945 -1.468 28.368 1.00 98.19 99 HIS A C 1
ATOM 779 O O . HIS A 1 99 ? -15.702 -1.045 27.496 1.00 98.19 99 HIS A O 1
ATOM 785 N N . GLY A 1 100 ? -14.683 -2.758 28.553 1.00 98.19 100 GLY A N 1
ATOM 786 C CA . GLY A 1 100 ? -15.444 -3.840 27.947 1.00 98.19 100 GLY A CA 1
ATOM 787 C C . GLY A 1 100 ? -16.201 -4.584 29.032 1.00 98.19 100 GLY A C 1
ATOM 788 O O . GLY A 1 100 ? -15.579 -5.106 29.951 1.00 98.19 100 GLY A O 1
ATOM 789 N N . ALA A 1 101 ? -17.525 -4.592 28.943 1.00 97.19 101 ALA A N 1
ATOM 790 C CA . ALA A 1 101 ? -18.411 -5.224 29.910 1.00 97.19 101 ALA A CA 1
ATOM 791 C C . ALA A 1 101 ? -18.743 -6.672 29.515 1.00 97.19 101 ALA A C 1
ATOM 793 O O . ALA A 1 101 ? -18.682 -7.041 28.340 1.00 97.19 101 ALA A O 1
ATOM 794 N N . GLU A 1 102 ? -19.172 -7.468 30.496 1.00 96.12 102 GLU A N 1
ATOM 795 C CA . GLU A 1 102 ? -19.541 -8.883 30.318 1.00 96.12 102 GLU A CA 1
ATOM 796 C C . GLU A 1 102 ? -20.715 -9.092 29.343 1.00 96.12 102 GLU A C 1
ATOM 798 O O . GLU A 1 102 ? -20.820 -10.131 28.694 1.00 96.12 102 GLU A O 1
ATOM 803 N N . ASP A 1 103 ? -21.586 -8.093 29.168 1.00 93.25 103 ASP A N 1
ATOM 804 C CA . ASP A 1 103 ? -22.689 -8.135 28.197 1.00 93.25 103 ASP A CA 1
ATOM 805 C C . ASP A 1 103 ? -22.226 -7.922 26.734 1.00 93.25 103 ASP A C 1
ATOM 807 O O . ASP A 1 103 ? -22.976 -8.149 25.773 1.00 93.25 103 ASP A O 1
ATOM 811 N N . GLY A 1 104 ? -20.958 -7.552 26.544 1.00 93.31 104 GLY A N 1
ATOM 812 C CA . GLY A 1 104 ? -20.351 -7.203 25.265 1.00 93.31 104 GLY A CA 1
ATOM 813 C C . GLY A 1 104 ? -20.510 -5.743 24.855 1.00 93.31 104 GLY A C 1
ATOM 814 O O . GLY A 1 104 ? -20.307 -5.423 23.682 1.00 93.31 104 GLY A O 1
ATOM 815 N N . THR A 1 105 ? -20.852 -4.857 25.789 1.00 97.25 105 THR A N 1
ATOM 816 C CA . THR A 1 105 ? -20.772 -3.408 25.599 1.00 97.25 105 THR A CA 1
ATOM 817 C C . THR A 1 105 ? -19.321 -2.940 25.724 1.00 97.25 105 THR A C 1
ATOM 819 O O . THR A 1 105 ? -18.658 -3.205 26.725 1.00 97.25 105 THR A O 1
ATOM 822 N N . LEU A 1 106 ? -18.828 -2.196 24.731 1.00 98.00 106 LEU A N 1
ATOM 823 C CA . LEU A 1 106 ? -17.537 -1.506 24.780 1.00 98.00 106 LEU A CA 1
ATOM 824 C C . LEU A 1 106 ? -17.751 0.004 24.862 1.00 98.00 106 LEU A C 1
ATOM 826 O O . LEU A 1 106 ? -18.587 0.556 24.146 1.00 98.00 106 LEU A O 1
ATOM 830 N N . ARG A 1 107 ? -16.945 0.695 25.664 1.00 98.44 107 ARG A N 1
ATOM 831 C CA . ARG A 1 107 ? -16.900 2.158 25.728 1.00 98.44 107 ARG A CA 1
ATOM 832 C C . ARG A 1 107 ? -15.455 2.646 25.695 1.00 98.44 107 ARG A C 1
ATOM 834 O O . ARG A 1 107 ? -14.626 2.142 26.447 1.00 98.44 107 ARG A O 1
ATOM 841 N N . PHE A 1 108 ? -15.177 3.627 24.838 1.00 98.56 108 PHE A N 1
ATOM 842 C CA . PHE A 1 108 ? -13.887 4.302 24.708 1.00 98.56 108 PHE A CA 1
ATOM 843 C C . PHE A 1 108 ? -14.083 5.808 24.839 1.00 98.56 108 PHE A C 1
ATOM 845 O O . PHE A 1 108 ? -14.632 6.445 23.943 1.00 98.56 108 PHE A O 1
ATOM 852 N N . ASP A 1 109 ? -13.634 6.367 25.955 1.00 98.69 109 ASP A N 1
ATOM 853 C CA . ASP A 1 109 ? -13.671 7.795 26.241 1.00 98.69 109 ASP A CA 1
ATOM 854 C C . ASP A 1 109 ? -12.306 8.450 26.019 1.00 98.69 109 ASP A C 1
ATOM 856 O O . ASP A 1 109 ? -11.275 7.927 26.448 1.00 98.69 109 ASP A O 1
ATOM 860 N N . MET A 1 110 ? -12.332 9.625 25.392 1.00 98.38 110 MET A N 1
ATOM 861 C CA . MET A 1 110 ? -11.225 10.570 25.280 1.00 98.38 110 MET A CA 1
ATOM 862 C C . MET A 1 110 ? -11.629 11.865 25.986 1.00 98.38 110 MET A C 1
ATOM 864 O O . MET A 1 110 ? -12.612 12.490 25.594 1.00 98.38 110 MET A O 1
ATOM 868 N N . ASP A 1 111 ? -10.846 12.291 26.976 1.00 98.50 111 ASP A N 1
ATOM 869 C CA . ASP A 1 111 ? -10.987 13.593 27.641 1.00 98.50 111 ASP A CA 1
ATOM 870 C C . ASP A 1 111 ? -9.671 14.372 27.540 1.00 98.50 111 ASP A C 1
ATOM 872 O O . ASP A 1 111 ? -8.688 14.033 28.205 1.00 98.50 111 ASP A O 1
ATOM 876 N N . GLY A 1 112 ? -9.616 15.345 26.627 1.00 98.06 112 GLY A N 1
ATOM 877 C CA . GLY A 1 112 ? -8.388 16.011 26.202 1.00 98.06 112 GLY A CA 1
ATOM 878 C C . GLY A 1 112 ? -8.332 17.509 26.462 1.00 98.06 112 GLY A C 1
ATOM 879 O O . GLY A 1 112 ? -9.350 18.195 26.475 1.00 98.06 112 GLY A O 1
ATOM 880 N N . LEU A 1 113 ? -7.109 18.019 26.613 1.00 98.62 113 LEU A N 1
ATOM 881 C CA . LEU A 1 113 ? -6.795 19.421 26.866 1.00 98.62 113 LEU A CA 1
ATOM 882 C C . LEU A 1 113 ? -5.619 19.882 25.992 1.00 98.62 113 LEU A C 1
ATOM 884 O O . LEU A 1 113 ? -4.531 19.296 26.025 1.00 98.62 113 LEU A O 1
ATOM 888 N N . ALA A 1 114 ? -5.821 20.974 25.253 1.00 98.56 114 ALA A N 1
ATOM 889 C CA . ALA A 1 114 ? -4.748 21.678 24.554 1.00 98.56 114 ALA A CA 1
ATOM 890 C C . ALA A 1 114 ? -3.854 22.417 25.561 1.00 98.56 114 ALA A C 1
ATOM 892 O O . ALA A 1 114 ? -4.306 23.333 26.247 1.00 98.56 114 ALA A O 1
ATOM 893 N N . GLN A 1 115 ? -2.585 22.021 25.663 1.00 98.31 115 GLN A N 1
ATOM 894 C CA . GLN A 1 115 ? -1.615 22.635 26.580 1.00 98.31 115 GLN A CA 1
ATOM 895 C C . GLN A 1 115 ? -1.055 23.949 26.017 1.00 98.31 115 GLN A C 1
ATOM 897 O O . GLN A 1 115 ? -0.663 24.842 26.765 1.00 98.31 115 GLN A O 1
ATOM 902 N N . THR A 1 116 ? -1.033 24.068 24.692 1.00 98.44 116 THR A N 1
ATOM 903 C CA . THR A 1 116 ? -0.565 25.230 23.931 1.00 98.44 116 THR A CA 1
ATOM 904 C C . THR A 1 116 ? -1.588 25.610 22.861 1.00 98.44 116 THR A C 1
ATOM 906 O O . THR A 1 116 ? -2.521 24.854 22.588 1.00 98.44 116 THR A O 1
ATOM 909 N N . THR A 1 117 ? -1.408 26.781 22.244 1.00 98.25 117 THR A N 1
ATOM 910 C CA . THR A 1 117 ? -2.157 27.171 21.042 1.00 98.25 117 THR A CA 1
ATOM 911 C C . THR A 1 117 ? -1.456 26.642 19.789 1.00 98.25 117 THR A C 1
ATOM 913 O O . THR A 1 117 ? -0.247 26.829 19.645 1.00 98.25 117 THR A O 1
ATOM 916 N N . PHE A 1 118 ? -2.191 26.001 18.877 1.00 97.25 118 PHE A N 1
ATOM 917 C CA . PHE A 1 118 ? -1.640 25.437 17.635 1.00 97.25 118 PHE A CA 1
ATOM 918 C C . PHE A 1 118 ? -2.696 25.287 16.528 1.00 97.25 118 PHE A C 1
ATOM 920 O O . PHE A 1 118 ? -3.895 25.360 16.781 1.00 97.25 118 PHE A O 1
ATOM 927 N N . LEU A 1 119 ? -2.248 25.037 15.292 1.00 95.75 119 LEU A N 1
ATOM 928 C CA . LEU A 1 119 ? -3.110 24.708 14.151 1.00 95.75 119 LEU A CA 1
ATOM 929 C C . LEU A 1 119 ? -3.261 23.189 13.990 1.00 95.75 119 LEU A C 1
ATOM 931 O O . LEU A 1 119 ? -2.263 22.463 14.013 1.00 95.75 119 LEU A O 1
ATOM 935 N N . ARG A 1 120 ? -4.490 22.714 13.757 1.00 93.88 120 ARG A N 1
ATOM 936 C CA . ARG A 1 120 ? -4.791 21.301 13.470 1.00 93.88 120 ARG A CA 1
ATOM 937 C C . ARG A 1 120 ? -5.531 21.122 12.146 1.00 93.88 120 ARG A C 1
ATOM 939 O O . ARG A 1 120 ? -6.364 21.954 11.791 1.00 93.88 120 ARG A O 1
ATOM 946 N N . ASN A 1 121 ? -5.336 19.964 11.519 1.00 92.81 121 ASN A N 1
ATOM 947 C CA . ASN A 1 121 ? -6.302 19.403 10.567 1.00 92.81 121 ASN A CA 1
ATOM 948 C C . ASN A 1 121 ? -7.203 18.352 11.234 1.00 92.81 121 ASN A C 1
ATOM 950 O O . ASN A 1 121 ? -8.329 18.136 10.791 1.00 92.81 121 ASN A O 1
ATOM 954 N N . ARG A 1 122 ? -6.740 17.687 12.309 1.00 94.75 122 ARG A N 1
ATOM 955 C CA . ARG A 1 122 ? -7.538 16.675 13.023 1.00 94.75 122 ARG A CA 1
ATOM 956 C C . ARG A 1 122 ? -7.129 16.498 14.478 1.00 94.75 122 ARG A C 1
ATOM 958 O O . ARG A 1 122 ? -5.946 16.446 14.783 1.00 94.75 122 ARG A O 1
ATOM 965 N N . ILE A 1 123 ? -8.126 16.331 15.341 1.00 97.25 123 ILE A N 1
ATOM 966 C CA . ILE A 1 123 ? -8.016 15.738 16.681 1.00 97.25 123 ILE A CA 1
ATOM 967 C C . ILE A 1 123 ? -9.302 14.944 16.887 1.00 97.25 123 ILE A C 1
ATOM 969 O O . ILE A 1 123 ? -10.376 15.533 16.765 1.00 97.25 123 ILE A O 1
ATOM 973 N N . GLY A 1 124 ? -9.197 13.650 17.172 1.00 97.44 124 GLY A N 1
ATOM 974 C CA . GLY A 1 124 ? -10.342 12.834 17.573 1.00 97.44 124 GLY A CA 1
ATOM 975 C C . GLY A 1 124 ? -10.283 11.388 17.096 1.00 97.44 124 GLY A C 1
ATOM 976 O O . GLY A 1 124 ? -9.302 10.954 16.480 1.00 97.44 124 GLY A O 1
ATOM 977 N N . PHE A 1 125 ? -11.341 10.640 17.402 1.00 98.19 125 PHE A N 1
ATOM 978 C CA . PHE A 1 125 ? -11.452 9.227 17.065 1.00 98.19 125 PHE A CA 1
ATOM 979 C C . PHE A 1 125 ? -11.480 8.980 15.553 1.00 98.19 125 PHE A C 1
ATOM 981 O O . PHE A 1 125 ? -12.108 9.691 14.767 1.00 98.19 125 PHE A O 1
ATOM 988 N N . CYS A 1 126 ? -10.813 7.902 15.163 1.00 98.00 126 CYS A N 1
ATOM 989 C CA . CYS A 1 126 ? -10.927 7.247 13.873 1.00 98.00 126 CYS A CA 1
ATOM 990 C C . CYS A 1 126 ? -11.343 5.792 14.121 1.00 98.00 126 CYS A C 1
ATOM 992 O O . CYS A 1 126 ? -10.714 5.079 14.907 1.00 98.00 126 CYS A O 1
ATOM 994 N N . ILE A 1 127 ? -12.407 5.361 13.446 1.00 98.69 127 ILE A N 1
ATOM 995 C CA . ILE A 1 127 ? -12.956 4.007 13.529 1.00 98.69 127 ILE A CA 1
ATOM 996 C C . ILE A 1 127 ? -12.837 3.383 12.146 1.00 98.69 127 ILE A C 1
ATOM 998 O O . ILE A 1 127 ? -13.413 3.886 11.182 1.00 98.69 127 ILE A O 1
ATOM 1002 N N . LEU A 1 128 ? -12.072 2.304 12.045 1.00 98.62 128 LEU A N 1
ATOM 1003 C CA . LEU A 1 128 ? -11.832 1.591 10.800 1.00 98.62 128 LEU A CA 1
ATOM 1004 C C . LEU A 1 128 ? -12.740 0.367 10.736 1.00 98.62 128 LEU A C 1
ATOM 1006 O O . LEU A 1 128 ? -12.711 -0.467 11.635 1.00 98.62 128 LEU A O 1
ATOM 1010 N N . TYR A 1 129 ? -13.504 0.233 9.661 1.00 98.50 129 TYR A N 1
ATOM 1011 C CA . TYR A 1 129 ? -14.295 -0.951 9.332 1.00 98.50 129 TYR A CA 1
ATOM 1012 C C . TYR A 1 129 ? -13.574 -1.738 8.239 1.00 98.50 129 TYR A C 1
ATOM 1014 O O . TYR A 1 129 ? -13.130 -1.114 7.274 1.00 98.50 129 TYR A O 1
ATOM 1022 N N . PRO A 1 130 ? -13.437 -3.070 8.344 1.00 97.56 130 PRO A N 1
ATOM 1023 C CA . PRO A 1 130 ? -12.657 -3.841 7.382 1.00 97.56 130 PRO A CA 1
ATOM 1024 C C . PRO A 1 130 ? -13.273 -3.791 5.977 1.00 97.56 130 PRO A C 1
ATOM 1026 O O . PRO A 1 130 ? -14.492 -3.867 5.814 1.00 97.56 130 PRO A O 1
ATOM 1029 N N . ALA A 1 131 ? -12.426 -3.740 4.945 1.00 97.00 131 ALA A N 1
ATOM 1030 C CA . ALA A 1 131 ? -12.847 -3.739 3.539 1.00 97.00 131 ALA A CA 1
ATOM 1031 C C . ALA A 1 131 ? -13.707 -4.960 3.155 1.00 97.00 131 ALA A C 1
ATOM 1033 O O . ALA A 1 131 ? -14.485 -4.884 2.208 1.00 97.00 131 ALA A O 1
ATOM 1034 N N . ALA A 1 132 ? -13.614 -6.060 3.912 1.00 95.56 132 ALA A N 1
ATOM 1035 C CA . ALA A 1 132 ? -14.461 -7.244 3.760 1.00 95.56 132 ALA A CA 1
ATOM 1036 C C . ALA A 1 132 ? -15.963 -6.964 3.974 1.00 95.56 132 ALA A C 1
ATOM 1038 O O . ALA A 1 132 ? -16.791 -7.756 3.536 1.00 95.56 132 ALA A O 1
ATOM 1039 N N . LEU A 1 133 ? -16.329 -5.839 4.603 1.00 97.25 133 LEU A N 1
ATOM 1040 C CA . LEU A 1 133 ? -17.724 -5.411 4.745 1.00 97.25 133 LEU A CA 1
ATOM 1041 C C . LEU A 1 133 ? -18.280 -4.704 3.497 1.00 97.25 133 LEU A C 1
ATOM 1043 O O . LEU A 1 133 ? -19.456 -4.343 3.488 1.00 97.25 133 LEU A O 1
ATOM 1047 N N . ALA A 1 134 ? -17.490 -4.503 2.440 1.00 97.94 134 ALA A N 1
ATOM 1048 C CA . ALA A 1 134 ? -17.972 -3.926 1.186 1.00 97.94 134 ALA A CA 1
ATOM 1049 C C . ALA A 1 134 ? -19.214 -4.672 0.651 1.00 97.94 134 ALA A C 1
ATOM 1051 O O . ALA A 1 134 ? -19.273 -5.898 0.652 1.00 97.94 134 ALA A O 1
ATOM 1052 N N . GLY A 1 135 ? -20.233 -3.928 0.215 1.00 97.69 135 GLY A N 1
ATOM 1053 C CA . GLY A 1 135 ? -21.532 -4.459 -0.215 1.00 97.69 135 GLY A CA 1
ATOM 1054 C C . GLY A 1 135 ? -22.513 -4.779 0.920 1.00 97.69 135 GLY A C 1
ATOM 1055 O O . GLY A 1 135 ? -23.698 -4.994 0.660 1.00 97.69 135 GLY A O 1
ATOM 1056 N N . THR A 1 136 ? -22.069 -4.764 2.180 1.00 97.81 136 THR A N 1
ATOM 1057 C CA . THR A 1 136 ? -22.947 -5.000 3.334 1.00 97.81 136 THR A CA 1
ATOM 1058 C C . THR A 1 136 ? -23.959 -3.868 3.469 1.00 97.81 136 THR A C 1
ATOM 1060 O O . THR A 1 136 ? -23.590 -2.692 3.465 1.00 97.81 136 THR A O 1
ATOM 1063 N N . ARG A 1 137 ? -25.243 -4.219 3.624 1.00 97.62 137 ARG A N 1
ATOM 1064 C CA . ARG A 1 137 ? -26.295 -3.255 3.962 1.00 97.62 137 ARG A CA 1
ATOM 1065 C C . ARG A 1 137 ? -26.206 -2.895 5.443 1.00 97.62 137 ARG A C 1
ATOM 1067 O O . ARG A 1 137 ? -26.289 -3.769 6.304 1.00 97.62 137 ARG A O 1
ATOM 1074 N N . VAL A 1 138 ? -26.060 -1.609 5.717 1.00 97.81 138 VAL A N 1
ATOM 1075 C CA . VAL A 1 138 ? -25.912 -1.024 7.050 1.00 97.81 138 VAL A CA 1
ATOM 1076 C C . VAL A 1 138 ? -27.032 -0.019 7.292 1.00 97.81 138 VAL A C 1
ATOM 1078 O O . VAL A 1 138 ? -27.563 0.569 6.349 1.00 97.81 138 VAL A O 1
ATOM 1081 N N . ARG A 1 139 ? -27.395 0.171 8.561 1.00 97.81 139 ARG A N 1
ATOM 1082 C CA . ARG A 1 139 ? -28.270 1.273 8.985 1.00 97.81 139 ARG A CA 1
ATOM 1083 C C . ARG A 1 139 ? -27.398 2.363 9.588 1.00 97.81 139 ARG A C 1
ATOM 1085 O O . ARG A 1 139 ? -26.505 2.060 10.379 1.00 97.81 139 ARG A O 1
ATOM 1092 N N . ILE A 1 140 ? -27.650 3.598 9.192 1.00 97.69 140 ILE A N 1
ATOM 1093 C CA . ILE A 1 140 ? -26.909 4.773 9.632 1.00 97.69 140 ILE A CA 1
ATOM 1094 C C . ILE A 1 140 ? -27.891 5.630 10.424 1.00 97.69 140 ILE A C 1
ATOM 1096 O O . ILE A 1 140 ? -29.025 5.841 9.998 1.00 97.69 140 ILE A O 1
ATOM 1100 N N . GLU A 1 141 ? -27.476 6.057 11.609 1.00 97.38 141 GLU A N 1
ATOM 1101 C CA . GLU A 1 141 ? -28.171 7.090 12.372 1.00 97.38 141 GLU A CA 1
ATOM 1102 C C . GLU A 1 141 ? -27.384 8.382 12.194 1.00 97.38 141 GLU A C 1
ATOM 1104 O O . GLU A 1 141 ? -26.175 8.401 12.447 1.00 97.38 141 GLU A O 1
ATOM 1109 N N . HIS A 1 142 ? -28.053 9.445 11.764 1.00 95.75 142 HIS A N 1
ATOM 1110 C CA . HIS A 1 142 ? -27.461 10.764 11.602 1.00 95.75 142 HIS A CA 1
ATOM 1111 C C . HIS A 1 142 ? -27.587 11.595 12.882 1.00 95.75 142 HIS A C 1
ATOM 1113 O O . HIS A 1 142 ? -28.301 11.261 13.833 1.00 95.75 142 HIS A O 1
ATOM 1119 N N . SER A 1 143 ? -26.863 12.709 12.921 1.00 91.38 143 SER A N 1
ATOM 1120 C CA . SER A 1 143 ? -26.837 13.623 14.066 1.00 91.38 143 SER A CA 1
ATOM 1121 C C . SER A 1 143 ? -28.166 14.344 14.317 1.00 91.38 143 SER A C 1
ATOM 1123 O O . SER A 1 143 ? -28.394 14.781 15.441 1.00 91.38 143 SER A O 1
ATOM 1125 N N . ASP A 1 144 ? -29.045 14.422 13.316 1.00 92.44 144 ASP A N 1
ATOM 1126 C CA . ASP A 1 144 ? -30.422 14.925 13.419 1.00 92.44 144 ASP A CA 1
ATOM 1127 C C . ASP A 1 144 ? -31.441 13.830 13.803 1.00 92.44 144 ASP A C 1
ATOM 1129 O O . ASP A 1 144 ? -32.649 14.055 13.739 1.00 92.44 144 ASP A O 1
ATOM 1133 N N . ALA A 1 145 ? -30.952 12.649 14.205 1.00 90.81 145 ALA A N 1
ATOM 1134 C CA . ALA A 1 145 ? -31.718 11.438 14.497 1.00 90.81 145 ALA A CA 1
ATOM 1135 C C . ALA A 1 145 ? -32.460 10.827 13.295 1.00 90.81 145 ALA A C 1
ATOM 1137 O O . ALA A 1 145 ? -33.175 9.835 13.464 1.00 90.81 145 ALA A O 1
ATOM 1138 N N . SER A 1 146 ? -32.269 11.356 12.080 1.00 94.88 146 SER A N 1
ATOM 1139 C CA . SER A 1 146 ? -32.733 10.685 10.873 1.00 94.88 146 SER A CA 1
ATOM 1140 C C . SER A 1 146 ? -31.957 9.390 10.650 1.00 94.88 146 SER A C 1
ATOM 1142 O O . SER A 1 146 ? -30.837 9.190 11.133 1.00 94.88 146 SER A O 1
ATOM 1144 N N . ILE A 1 147 ? -32.604 8.462 9.954 1.00 96.12 147 ILE A N 1
ATOM 1145 C CA . ILE A 1 147 ? -32.091 7.117 9.751 1.00 96.12 147 ILE A CA 1
ATOM 1146 C C . ILE A 1 147 ? -32.292 6.738 8.298 1.00 96.12 147 ILE A C 1
ATOM 1148 O O . ILE A 1 147 ? -33.414 6.770 7.790 1.00 96.12 147 ILE A O 1
ATOM 1152 N N . ASN A 1 148 ? -31.222 6.282 7.666 1.00 95.62 148 ASN A N 1
ATOM 1153 C CA . ASN A 1 148 ? -31.257 5.659 6.355 1.00 95.62 148 ASN A CA 1
ATOM 1154 C C . ASN A 1 148 ? -30.589 4.277 6.393 1.00 95.62 148 ASN A C 1
ATOM 1156 O O . ASN A 1 148 ? -29.851 3.911 7.313 1.00 95.62 148 ASN A O 1
ATOM 1160 N N . GLU A 1 149 ? -30.872 3.484 5.365 1.00 96.56 149 GLU A N 1
ATOM 1161 C CA . GLU A 1 149 ? -30.109 2.280 5.061 1.00 96.56 149 GLU A CA 1
ATOM 1162 C C . GLU A 1 149 ? -29.308 2.515 3.784 1.00 96.56 149 GLU A C 1
ATOM 1164 O O . GLU A 1 149 ? -29.839 3.006 2.789 1.00 96.56 149 GLU A O 1
ATOM 1169 N N . ALA A 1 150 ? -28.038 2.124 3.805 1.00 97.00 150 ALA A N 1
ATOM 1170 C CA . ALA A 1 150 ? -27.142 2.209 2.660 1.00 97.00 150 ALA A CA 1
ATOM 1171 C C . ALA A 1 150 ? -26.309 0.929 2.552 1.00 97.00 150 ALA A C 1
ATOM 1173 O O . ALA A 1 150 ? -26.286 0.096 3.459 1.00 97.00 150 ALA A O 1
ATOM 1174 N N . GLN A 1 151 ? -25.625 0.749 1.426 1.00 97.56 151 GLN A N 1
ATOM 1175 C CA . GLN A 1 151 ? -24.594 -0.278 1.299 1.00 97.56 151 GLN A CA 1
ATOM 1176 C C . GLN A 1 151 ? -23.225 0.368 1.444 1.00 97.56 151 GLN A C 1
ATOM 1178 O O . GLN A 1 151 ? -22.975 1.422 0.860 1.00 97.56 151 GLN A O 1
ATOM 1183 N N . LEU A 1 152 ? -22.327 -0.291 2.176 1.00 98.06 152 LEU A N 1
ATOM 1184 C CA . LEU A 1 152 ? -20.911 0.049 2.089 1.00 98.06 152 LEU A CA 1
ATOM 1185 C C . LEU A 1 152 ? -20.444 -0.146 0.635 1.00 98.06 152 LEU A C 1
ATOM 1187 O O . LEU A 1 152 ? -20.757 -1.186 0.045 1.00 98.06 152 LEU A O 1
ATOM 1191 N N . PRO A 1 153 ? -19.719 0.811 0.033 1.00 97.50 153 PRO A N 1
ATOM 1192 C CA . PRO A 1 153 ? -19.382 0.740 -1.384 1.00 97.50 153 PRO A CA 1
ATOM 1193 C C . PRO A 1 153 ? -18.614 -0.531 -1.775 1.00 97.50 153 PRO A C 1
ATOM 1195 O O . PRO A 1 153 ? -17.564 -0.846 -1.213 1.00 97.50 153 PRO A O 1
ATOM 1198 N N . VAL A 1 154 ? -19.109 -1.254 -2.785 1.00 96.62 154 VAL A N 1
ATOM 1199 C CA . VAL A 1 154 ? -18.355 -2.361 -3.408 1.00 96.62 154 VAL A CA 1
ATOM 1200 C C . VAL A 1 154 ? -17.162 -1.810 -4.185 1.00 96.62 154 VAL A C 1
ATOM 1202 O O . VAL A 1 154 ? -16.046 -2.300 -4.039 1.00 96.62 154 VAL A O 1
ATOM 1205 N N . ARG A 1 155 ? -17.409 -0.766 -4.979 1.00 95.69 155 ARG A N 1
ATOM 1206 C CA . ARG A 1 155 ? -16.389 0.004 -5.694 1.00 95.69 155 ARG A CA 1
ATOM 1207 C C . ARG A 1 155 ? -15.738 1.021 -4.768 1.00 95.69 155 ARG A C 1
ATOM 1209 O O . ARG A 1 155 ? -16.339 1.390 -3.758 1.00 95.69 155 ARG A O 1
ATOM 1216 N N . ILE A 1 156 ? -14.524 1.435 -5.108 1.00 97.38 156 ILE A N 1
ATOM 1217 C CA . ILE A 1 156 ? -13.825 2.484 -4.371 1.00 97.38 156 ILE A CA 1
ATOM 1218 C C . ILE A 1 156 ? -14.517 3.821 -4.656 1.00 97.38 156 ILE A C 1
ATOM 1220 O O . ILE A 1 156 ? -14.958 4.066 -5.776 1.00 97.38 156 ILE A O 1
ATOM 1224 N N . VAL A 1 157 ? -14.668 4.654 -3.624 1.00 96.75 157 VAL A N 1
ATOM 1225 C CA . VAL A 1 157 ? -15.322 5.966 -3.727 1.00 96.75 157 VAL A CA 1
ATOM 1226 C C . VAL A 1 157 ? -14.393 7.068 -3.223 1.00 96.75 157 VAL A C 1
ATOM 1228 O O . VAL A 1 157 ? -14.147 7.177 -2.028 1.00 96.75 157 VAL A O 1
ATOM 1231 N N . ALA A 1 158 ? -13.897 7.930 -4.109 1.00 95.19 158 ALA A N 1
ATOM 1232 C CA . ALA A 1 158 ? -13.046 9.067 -3.736 1.00 95.19 158 ALA A CA 1
ATOM 1233 C C . ALA A 1 158 ? -13.788 10.296 -3.194 1.00 95.19 158 ALA A C 1
ATOM 1235 O O . ALA A 1 158 ? -13.135 11.257 -2.751 1.00 95.19 158 ALA A O 1
ATOM 1236 N N . ALA A 1 159 ? -15.123 10.302 -3.262 1.00 94.50 159 ALA A N 1
ATOM 1237 C CA . ALA A 1 159 ? -15.933 11.335 -2.632 1.00 94.50 159 ALA A CA 1
ATOM 1238 C C . ALA A 1 159 ? -15.724 11.307 -1.113 1.00 94.50 159 ALA A C 1
ATOM 1240 O O . ALA A 1 159 ? -15.628 10.244 -0.496 1.00 94.50 159 ALA A O 1
ATOM 1241 N N . GLN A 1 160 ? -15.609 12.500 -0.536 1.00 91.50 160 GLN A N 1
ATOM 1242 C CA . GLN A 1 160 ? -15.364 12.699 0.884 1.00 91.50 160 GLN A CA 1
ATOM 1243 C C . GLN A 1 160 ? -16.357 13.733 1.415 1.00 91.50 160 GLN A C 1
ATOM 1245 O O . GLN A 1 160 ? -16.234 14.908 1.062 1.00 91.50 160 GLN A O 1
ATOM 1250 N N . PRO A 1 161 ? -17.341 13.309 2.219 1.00 95.88 161 PRO A N 1
ATOM 1251 C CA . PRO A 1 161 ? -17.561 11.932 2.668 1.00 95.88 161 PRO A CA 1
ATOM 1252 C C . PRO A 1 161 ? -18.062 10.990 1.565 1.00 95.88 161 PRO A C 1
ATOM 1254 O O . PRO A 1 161 ? -18.509 11.422 0.499 1.00 95.88 161 PRO A O 1
ATOM 1257 N N . VAL A 1 162 ? -18.002 9.684 1.839 1.00 96.94 162 VAL A N 1
ATOM 1258 C CA . VAL A 1 162 ? -18.720 8.677 1.049 1.00 96.94 162 VAL A CA 1
ATOM 1259 C C . VAL A 1 162 ? -20.207 9.075 1.028 1.00 96.94 162 VAL A C 1
ATOM 1261 O O . VAL A 1 162 ? -20.761 9.349 2.096 1.00 96.94 162 VAL A O 1
ATOM 1264 N N . PRO A 1 163 ? -20.880 9.121 -0.140 1.00 95.44 163 PRO A N 1
ATOM 1265 C CA . PRO A 1 163 ? -22.263 9.584 -0.224 1.00 95.44 163 PRO A CA 1
ATOM 1266 C C . PRO A 1 163 ? -23.187 8.807 0.718 1.00 95.44 163 PRO A C 1
ATOM 1268 O O . PRO A 1 163 ? -23.154 7.577 0.703 1.00 95.44 163 PRO A O 1
ATOM 1271 N N . GLN A 1 164 ? -24.042 9.520 1.463 1.00 94.31 164 GLN A N 1
ATOM 1272 C CA . GLN A 1 164 ? -24.947 9.011 2.514 1.00 94.31 164 GLN A CA 1
ATOM 1273 C C . GLN A 1 164 ? -24.288 8.676 3.860 1.00 94.31 164 GLN A C 1
ATOM 1275 O O . GLN A 1 164 ? -24.987 8.253 4.778 1.00 94.31 164 GLN A O 1
ATOM 1280 N N . PHE A 1 165 ? -22.970 8.832 3.989 1.00 96.94 165 PHE A N 1
ATOM 1281 C CA . PHE A 1 165 ? -22.231 8.592 5.232 1.00 96.94 165 PHE A CA 1
ATOM 1282 C C . PHE A 1 165 ? -21.654 9.890 5.819 1.00 96.94 165 PHE A C 1
ATOM 1284 O O . PHE A 1 165 ? -20.601 9.887 6.462 1.00 96.94 165 PHE A O 1
ATOM 1291 N N . ASP A 1 166 ? -22.332 11.005 5.570 1.00 95.81 166 ASP A N 1
ATOM 1292 C CA . ASP A 1 166 ? -22.155 12.283 6.246 1.00 95.81 166 ASP A CA 1
ATOM 1293 C C . ASP A 1 166 ? -22.919 12.336 7.580 1.00 95.81 166 ASP A C 1
ATOM 1295 O O . ASP A 1 166 ? -23.867 11.586 7.815 1.00 95.81 166 ASP A O 1
ATOM 1299 N N . ASP A 1 167 ? -22.478 13.220 8.476 1.00 95.62 167 ASP A N 1
ATOM 1300 C CA . ASP A 1 167 ? -23.141 13.556 9.746 1.00 95.62 167 ASP A CA 1
ATOM 1301 C C . ASP A 1 167 ? -23.543 12.352 10.615 1.00 95.62 167 ASP A C 1
ATOM 1303 O O . ASP A 1 167 ? -24.541 12.372 11.342 1.00 95.62 167 ASP A O 1
ATOM 1307 N N . LEU A 1 168 ? -22.713 11.312 10.577 1.00 95.81 168 LEU A N 1
ATOM 1308 C CA . LEU A 1 168 ? -22.906 10.017 11.207 1.00 95.81 168 LEU A CA 1
ATOM 1309 C C . LEU A 1 168 ? -22.851 10.127 12.737 1.00 95.81 168 LEU A C 1
ATOM 1311 O O . LEU A 1 168 ? -21.884 10.616 13.321 1.00 95.81 168 LEU A O 1
ATOM 1315 N N . ARG A 1 169 ? -23.889 9.602 13.389 1.00 97.25 169 ARG A N 1
ATOM 1316 C CA . ARG A 1 169 ? -23.992 9.415 14.842 1.00 97.25 169 ARG A CA 1
ATOM 1317 C C . ARG A 1 169 ? -23.786 7.962 15.251 1.00 97.25 169 ARG A C 1
ATOM 1319 O O . ARG A 1 169 ? -23.159 7.696 16.278 1.00 97.25 169 ARG A O 1
ATOM 1326 N N . ALA A 1 170 ? -24.331 7.024 14.483 1.00 97.94 170 ALA A N 1
ATOM 1327 C CA . ALA A 1 170 ? -24.101 5.604 14.697 1.00 97.94 170 ALA A CA 1
ATOM 1328 C C . ALA A 1 170 ? -24.116 4.817 13.387 1.00 97.94 170 ALA A C 1
ATOM 1330 O O . ALA A 1 170 ? -24.849 5.145 12.456 1.00 97.94 170 ALA A O 1
ATOM 1331 N N . LEU A 1 171 ? -23.330 3.742 13.342 1.00 98.12 171 LEU A N 1
ATOM 1332 C CA . LEU A 1 171 ? -23.360 2.758 12.268 1.00 98.12 171 LEU A CA 1
ATOM 1333 C C . LEU A 1 171 ? -23.777 1.400 12.824 1.00 98.12 171 LEU A C 1
ATOM 1335 O O . LEU A 1 171 ? -23.196 0.910 13.793 1.00 98.12 171 LEU A O 1
ATOM 1339 N N . HIS A 1 172 ? -24.778 0.786 12.201 1.00 98.06 172 HIS A N 1
ATOM 1340 C CA . HIS A 1 172 ? -25.299 -0.512 12.599 1.00 98.06 172 HIS A CA 1
ATOM 1341 C C . HIS A 1 172 ? -24.874 -1.554 11.567 1.00 98.06 172 HIS A C 1
ATOM 1343 O O . HIS A 1 172 ? -25.395 -1.592 10.447 1.00 98.06 172 HIS A O 1
ATOM 1349 N N . VAL A 1 173 ? -23.943 -2.415 11.963 1.00 97.38 173 VAL A N 1
ATOM 1350 C CA . VAL A 1 173 ? -23.364 -3.463 11.120 1.00 97.38 173 VAL A CA 1
ATOM 1351 C C . VAL A 1 173 ? -24.062 -4.793 11.422 1.00 97.38 173 VAL A C 1
ATOM 1353 O O . VAL A 1 173 ? -24.165 -5.165 12.591 1.00 97.38 173 VAL A O 1
ATOM 1356 N N . PRO A 1 174 ? -24.579 -5.525 10.421 1.00 96.56 174 PRO A N 1
ATOM 1357 C CA . PRO A 1 174 ? -25.248 -6.801 10.657 1.00 96.56 174 PRO A CA 1
ATOM 1358 C C . PRO A 1 174 ? -24.284 -7.875 11.178 1.00 96.56 174 PRO A C 1
ATOM 1360 O O . PRO A 1 174 ? -23.165 -8.030 10.682 1.00 96.56 174 PRO A O 1
ATOM 1363 N N . LEU A 1 175 ? -24.758 -8.648 12.156 1.00 95.19 175 LEU A N 1
ATOM 1364 C CA . LEU A 1 175 ? -24.053 -9.816 12.682 1.00 95.19 175 LEU A CA 1
ATOM 1365 C C . LEU A 1 175 ? -24.415 -11.062 11.865 1.00 95.19 175 LEU A C 1
ATOM 1367 O O . LEU A 1 175 ? -25.587 -11.284 11.559 1.00 95.19 175 LEU A O 1
ATOM 1371 N N . ALA A 1 176 ? -23.435 -11.923 11.589 1.00 91.12 176 ALA A N 1
ATOM 1372 C CA . ALA A 1 176 ? -23.642 -13.199 10.900 1.00 91.12 176 ALA A CA 1
ATOM 1373 C C . ALA A 1 176 ? -24.611 -14.134 11.652 1.00 91.12 176 ALA A C 1
ATOM 1375 O O . ALA A 1 176 ? -25.304 -14.942 11.042 1.00 91.12 176 ALA A O 1
ATOM 1376 N N . THR A 1 177 ? -24.697 -13.990 12.975 1.00 87.75 177 THR A N 1
ATOM 1377 C CA . THR A 1 177 ? -25.607 -14.736 13.859 1.00 87.75 177 THR A CA 1
ATOM 1378 C C . THR A 1 177 ? -27.006 -14.115 13.971 1.00 87.75 177 THR A C 1
ATOM 1380 O O . THR A 1 177 ? -27.828 -14.606 14.738 1.00 87.75 177 THR A O 1
ATOM 1383 N N . GLY A 1 178 ? -27.282 -13.023 13.250 1.00 89.69 178 GLY A N 1
ATOM 1384 C CA . GLY A 1 178 ? -28.495 -12.219 13.400 1.00 89.69 178 GLY A CA 1
ATOM 1385 C C . GLY A 1 178 ? -28.351 -11.093 14.432 1.00 89.69 178 GLY A C 1
ATOM 1386 O O . GLY A 1 178 ? -27.538 -11.160 15.353 1.00 89.69 178 GLY A O 1
ATOM 1387 N N . GLY A 1 179 ? -29.145 -10.032 14.262 1.00 93.12 179 GLY A N 1
ATOM 1388 C CA . GLY A 1 179 ? -28.994 -8.776 15.007 1.00 93.12 179 GLY A CA 1
ATOM 1389 C C . GLY A 1 179 ? -27.981 -7.821 14.367 1.00 93.12 179 GLY A C 1
ATOM 1390 O O . GLY A 1 179 ? -27.597 -7.979 13.204 1.00 93.12 179 GLY A O 1
ATOM 1391 N N . ARG A 1 180 ? -27.578 -6.786 15.111 1.00 95.94 180 ARG A N 1
ATOM 1392 C CA . ARG A 1 180 ? -26.629 -5.761 14.647 1.00 95.94 180 ARG A CA 1
ATOM 1393 C C . ARG A 1 180 ? -25.639 -5.386 15.753 1.00 95.94 180 ARG A C 1
ATOM 1395 O O . ARG A 1 180 ? -26.005 -5.353 16.925 1.00 95.94 180 ARG A O 1
ATOM 1402 N N . LEU A 1 181 ? -24.407 -5.070 15.369 1.00 96.88 181 LEU A N 1
ATOM 1403 C CA . LEU A 1 181 ? -23.461 -4.321 16.187 1.00 96.88 181 LEU A CA 1
ATOM 1404 C C . LEU A 1 181 ? -23.689 -2.831 15.929 1.00 96.88 181 LEU A C 1
ATOM 1406 O O . LEU A 1 181 ? -23.642 -2.398 14.779 1.00 96.88 181 LEU A O 1
ATOM 1410 N N . ILE A 1 182 ? -23.943 -2.058 16.975 1.00 98.12 182 ILE A N 1
ATOM 1411 C CA . ILE A 1 182 ? -24.155 -0.614 16.904 1.00 98.12 182 ILE A CA 1
ATOM 1412 C C . ILE A 1 182 ? -22.881 0.065 17.382 1.00 98.12 182 ILE A C 1
ATOM 1414 O O . ILE A 1 182 ? -22.495 -0.118 18.532 1.00 98.12 182 ILE A O 1
ATOM 1418 N N . VAL A 1 183 ? -22.248 0.854 16.518 1.00 98.38 183 VAL A N 1
ATOM 1419 C CA . VAL A 1 183 ? -21.092 1.689 16.860 1.00 98.38 183 VAL A CA 1
ATOM 1420 C C . VAL A 1 183 ? -21.546 3.142 16.871 1.00 98.38 183 VAL A C 1
ATOM 1422 O O . VAL A 1 183 ? -21.833 3.705 15.818 1.00 98.38 183 VAL A O 1
ATOM 1425 N N . ARG A 1 184 ? -21.637 3.742 18.057 1.00 98.38 184 ARG A N 1
ATOM 1426 C CA . ARG A 1 184 ? -22.114 5.111 18.285 1.00 98.38 184 ARG A CA 1
ATOM 1427 C C . ARG A 1 184 ? -20.955 6.031 18.641 1.00 98.38 184 ARG A C 1
ATOM 1429 O O . ARG A 1 184 ? -20.092 5.654 19.432 1.00 98.38 184 ARG A O 1
ATOM 1436 N N . THR A 1 185 ? -20.969 7.244 18.104 1.00 98.19 185 THR A N 1
ATOM 1437 C CA . THR A 1 185 ? -19.967 8.278 18.373 1.00 98.19 185 THR A CA 1
ATOM 1438 C C . THR A 1 185 ? -20.586 9.504 19.048 1.00 98.19 185 THR A C 1
ATOM 1440 O O . THR A 1 185 ? -21.768 9.830 18.890 1.00 98.19 185 THR A O 1
ATOM 1443 N N . ALA A 1 186 ? -19.791 10.201 19.852 1.00 97.62 186 ALA A N 1
ATOM 1444 C CA . ALA A 1 186 ? -20.175 11.459 20.479 1.00 97.62 186 ALA A CA 1
ATOM 1445 C C . ALA A 1 186 ? -18.983 12.408 20.610 1.00 97.62 186 ALA A C 1
ATOM 1447 O O . ALA A 1 186 ? -17.836 11.967 20.630 1.00 97.62 186 ALA A O 1
ATOM 1448 N N . GLY A 1 187 ? -19.281 13.706 20.721 1.00 96.62 187 GLY A N 1
ATOM 1449 C CA . GLY A 1 187 ? -18.290 14.763 20.941 1.00 96.62 187 GLY A CA 1
ATOM 1450 C C . GLY A 1 187 ? -17.819 15.512 19.691 1.00 96.62 187 GLY A C 1
ATOM 1451 O O . GLY A 1 187 ? -17.091 16.487 19.822 1.00 96.62 187 GLY A O 1
ATOM 1452 N N . ASP A 1 188 ? -18.234 15.094 18.492 1.00 95.94 188 ASP A N 1
ATOM 1453 C CA . ASP A 1 188 ? -18.001 15.808 17.226 1.00 95.94 188 ASP A CA 1
ATOM 1454 C C . ASP A 1 188 ? -18.964 15.275 16.146 1.00 95.94 188 ASP A C 1
ATOM 1456 O O . ASP A 1 188 ? -19.751 14.357 16.402 1.00 95.94 188 ASP A O 1
ATOM 1460 N N . ILE A 1 189 ? -18.898 15.850 14.948 1.00 95.38 189 ILE A N 1
ATOM 1461 C CA . ILE A 1 189 ? -19.554 15.360 13.740 1.00 95.38 189 ILE A CA 1
ATOM 1462 C C . ILE A 1 189 ? -18.623 14.341 13.079 1.00 95.38 189 ILE A C 1
ATOM 1464 O O . ILE A 1 189 ? -17.441 14.618 12.861 1.00 95.38 189 ILE A O 1
ATOM 1468 N N . PHE A 1 190 ? -19.147 13.160 12.765 1.00 97.69 190 PHE A N 1
ATOM 1469 C CA . PHE A 1 190 ? -18.380 12.103 12.118 1.00 97.69 190 PHE A CA 1
ATOM 1470 C C . PHE A 1 190 ? -18.867 11.872 10.694 1.00 97.69 190 PHE A C 1
ATOM 1472 O O . PHE A 1 190 ? -20.043 12.031 10.388 1.00 97.69 190 PHE A O 1
ATOM 1479 N N . GLU A 1 191 ? -17.959 11.469 9.820 1.00 97.69 191 GLU A N 1
ATOM 1480 C CA . GLU A 1 191 ? -18.277 11.107 8.445 1.00 97.69 191 GLU A CA 1
ATOM 1481 C C . GLU A 1 191 ? -17.349 9.990 7.958 1.00 97.69 191 GLU A C 1
ATOM 1483 O O . GLU A 1 191 ? -16.333 9.694 8.597 1.00 97.69 191 GLU A O 1
ATOM 1488 N N . MET A 1 192 ? -17.708 9.328 6.857 1.00 98.12 192 MET A N 1
ATOM 1489 C CA . MET A 1 192 ? -16.938 8.204 6.322 1.00 98.12 192 MET A CA 1
ATOM 1490 C C . MET A 1 192 ? -16.053 8.595 5.136 1.00 98.12 192 MET A C 1
ATOM 1492 O O . MET A 1 192 ? -16.485 9.272 4.209 1.00 98.12 192 MET A O 1
ATOM 1496 N N . GLU A 1 193 ? -14.831 8.075 5.123 1.00 97.44 193 GLU A N 1
ATOM 1497 C CA . GLU A 1 193 ? -13.909 8.044 3.990 1.00 97.44 193 GLU A CA 1
ATOM 1498 C C . GLU A 1 193 ? -13.650 6.591 3.592 1.00 97.44 193 GLU A C 1
ATOM 1500 O O . GLU A 1 193 ? -13.471 5.712 4.438 1.00 97.44 193 GLU A O 1
ATOM 1505 N N . ASP A 1 194 ? -13.580 6.341 2.292 1.00 98.00 194 ASP A N 1
ATOM 1506 C CA . ASP A 1 194 ? -13.115 5.071 1.758 1.00 98.00 194 ASP A CA 1
ATOM 1507 C C . ASP A 1 194 ? -11.585 5.088 1.628 1.00 98.00 194 ASP A C 1
ATOM 1509 O O . ASP A 1 194 ? -11.035 5.669 0.685 1.00 98.00 194 ASP A O 1
ATOM 1513 N N . GLN A 1 195 ? -10.884 4.461 2.579 1.00 97.12 195 GLN A N 1
ATOM 1514 C CA . GLN A 1 195 ? -9.420 4.484 2.600 1.00 97.12 195 GLN A CA 1
ATOM 1515 C C . GLN A 1 195 ? -8.775 3.505 1.610 1.00 97.12 195 GLN A C 1
ATOM 1517 O O . GLN A 1 195 ? -7.562 3.556 1.396 1.00 97.12 195 GLN A O 1
ATOM 1522 N N . ARG A 1 196 ? -9.569 2.677 0.916 1.00 97.44 196 ARG A N 1
ATOM 1523 C CA . ARG A 1 196 ? -9.064 1.776 -0.137 1.00 97.44 196 ARG A CA 1
ATOM 1524 C C . ARG A 1 196 ? -8.437 2.547 -1.300 1.00 97.44 196 ARG A C 1
ATOM 1526 O O . ARG A 1 196 ? -7.569 2.018 -1.989 1.00 97.44 196 ARG A O 1
ATOM 1533 N N . ASN A 1 197 ? -8.787 3.826 -1.440 1.00 96.12 197 ASN A N 1
ATOM 1534 C CA . ASN A 1 197 ? -8.115 4.819 -2.281 1.00 96.12 197 ASN A CA 1
ATOM 1535 C C . ASN A 1 197 ? -6.589 4.932 -2.069 1.00 96.12 197 ASN A C 1
ATOM 1537 O O . ASN A 1 197 ? -5.875 5.364 -2.974 1.00 96.12 197 ASN A O 1
ATOM 1541 N N . TRP A 1 198 ? -6.089 4.537 -0.896 1.00 95.44 198 TRP A N 1
ATOM 1542 C CA . TRP A 1 198 ? -4.668 4.521 -0.528 1.00 95.44 198 TRP A CA 1
ATOM 1543 C C . TRP A 1 198 ? -4.154 3.122 -0.207 1.00 95.44 198 TRP A C 1
ATOM 1545 O O . TRP A 1 198 ? -3.133 2.973 0.454 1.00 95.44 198 TRP A O 1
ATOM 1555 N N . THR A 1 199 ? -4.862 2.086 -0.659 1.00 95.44 199 THR A N 1
ATOM 1556 C CA . THR A 1 199 ? -4.617 0.678 -0.308 1.00 95.44 199 THR A CA 1
ATOM 1557 C C . THR A 1 199 ? -4.795 0.325 1.165 1.00 95.44 199 THR A C 1
ATOM 1559 O O . THR A 1 199 ? -4.520 -0.812 1.533 1.00 95.44 199 THR A O 1
ATOM 1562 N N . ASP A 1 200 ? -5.325 1.207 2.012 1.00 95.81 200 ASP A N 1
ATOM 1563 C CA . ASP A 1 200 ? -5.738 0.769 3.344 1.00 95.81 200 ASP A CA 1
ATOM 1564 C C . ASP A 1 200 ? -6.997 -0.092 3.215 1.00 95.81 200 ASP A C 1
ATOM 1566 O O . ASP A 1 200 ? -7.969 0.278 2.551 1.00 95.81 200 ASP A O 1
ATOM 1570 N N . ALA A 1 201 ? -7.003 -1.262 3.849 1.00 95.44 201 ALA A N 1
ATOM 1571 C CA . ALA A 1 201 ? -8.113 -2.207 3.755 1.00 95.44 201 ALA A CA 1
ATOM 1572 C C . ALA A 1 201 ? -9.278 -1.849 4.691 1.00 95.44 201 ALA A C 1
ATOM 1574 O O . ALA A 1 201 ? -9.795 -2.712 5.408 1.00 95.44 201 ALA A O 1
ATOM 1575 N N . SER A 1 202 ? -9.710 -0.586 4.667 1.00 97.81 202 SER A N 1
ATOM 1576 C CA . SER A 1 202 ? -10.741 -0.066 5.560 1.00 97.81 202 SER A CA 1
ATOM 1577 C C . SER A 1 202 ? -11.625 1.033 4.971 1.00 97.81 202 SER A C 1
ATOM 1579 O O . SER A 1 202 ? -11.217 1.829 4.128 1.00 97.81 202 SER A O 1
ATOM 1581 N N . PHE A 1 203 ? -12.840 1.120 5.509 1.00 98.50 203 PHE A N 1
ATOM 1582 C CA . PHE A 1 203 ? -13.630 2.349 5.546 1.00 98.50 203 PHE A CA 1
ATOM 1583 C C . PHE A 1 203 ? -13.347 3.057 6.869 1.00 98.50 203 PHE A C 1
ATOM 1585 O O . PHE A 1 203 ? -13.408 2.421 7.922 1.00 98.50 203 PHE A O 1
ATOM 1592 N N . LYS A 1 204 ? -13.055 4.355 6.850 1.00 98.19 204 LYS A N 1
ATOM 1593 C CA . LYS A 1 204 ? -12.782 5.133 8.060 1.00 98.19 204 LYS A CA 1
ATOM 1594 C C . LYS A 1 204 ? -13.938 6.053 8.373 1.00 98.19 204 LYS A C 1
ATOM 1596 O O . LYS A 1 204 ? -14.205 6.962 7.603 1.00 98.19 204 LYS A O 1
ATOM 1601 N N . VAL A 1 205 ? -14.537 5.889 9.542 1.00 98.19 205 VAL A N 1
ATOM 1602 C CA . VAL A 1 205 ? -15.351 6.932 10.167 1.00 98.19 205 VAL A CA 1
ATOM 1603 C C . VAL A 1 205 ? -14.432 7.832 10.987 1.00 98.19 205 VAL A C 1
ATOM 1605 O O . VAL A 1 205 ? -13.646 7.343 11.800 1.00 98.19 205 VAL A O 1
ATOM 1608 N N . PHE A 1 206 ? -14.490 9.138 10.754 1.00 97.25 206 PHE A N 1
ATOM 1609 C CA . PHE A 1 206 ? -13.624 10.118 11.404 1.00 97.25 206 PHE A CA 1
ATOM 1610 C C . PHE A 1 206 ? -14.340 11.440 11.663 1.00 97.25 206 PHE A C 1
ATOM 1612 O O . PHE A 1 206 ? -15.351 11.741 11.043 1.00 97.25 206 PHE A O 1
ATOM 1619 N N . CYS A 1 207 ? -13.737 12.257 12.519 1.00 95.94 207 CYS A N 1
ATOM 1620 C CA . CYS A 1 207 ? -14.063 13.662 12.731 1.00 95.94 207 CYS A CA 1
ATOM 1621 C C . CYS A 1 207 ? -12.790 14.519 12.571 1.00 95.94 207 CYS A C 1
ATOM 1623 O O . CYS A 1 207 ? -11.673 13.995 12.555 1.00 95.94 207 CYS A O 1
ATOM 1625 N N . THR A 1 208 ? -12.856 15.838 12.464 1.00 95.12 208 THR A N 1
ATOM 1626 C CA . THR A 1 208 ? -14.013 16.686 12.137 1.00 95.12 208 THR A CA 1
ATOM 1627 C C . THR A 1 208 ? -14.224 16.655 10.599 1.00 95.12 208 THR A C 1
ATOM 1629 O O . THR A 1 208 ? -13.251 16.372 9.890 1.00 95.12 208 THR A O 1
ATOM 1632 N N . PRO A 1 209 ? -15.433 16.893 10.050 1.00 94.94 209 PRO A N 1
ATOM 1633 C CA . PRO A 1 209 ? -15.693 16.778 8.614 1.00 94.94 209 PRO A CA 1
ATOM 1634 C C . PRO A 1 209 ? -14.744 17.581 7.720 1.00 94.94 209 PRO A C 1
ATOM 1636 O O . PRO A 1 209 ? -14.470 18.749 7.993 1.00 94.94 209 PRO A O 1
ATOM 1639 N N . LEU A 1 210 ? -14.312 16.992 6.602 1.00 91.44 210 LEU A N 1
ATOM 1640 C CA . LEU A 1 210 ? -13.425 17.624 5.616 1.00 91.44 210 LEU A CA 1
ATOM 1641 C C . LEU A 1 210 ? -14.103 18.760 4.843 1.00 91.44 210 LEU A C 1
ATOM 1643 O O . LEU A 1 210 ? -13.433 19.553 4.196 1.00 91.44 210 LEU A O 1
ATOM 1647 N N . ARG A 1 211 ? -15.432 18.872 4.895 1.00 91.94 211 ARG A N 1
ATOM 1648 C CA . ARG A 1 211 ? -16.146 20.019 4.312 1.00 91.94 211 ARG A CA 1
ATOM 1649 C C . ARG A 1 211 ? -16.019 21.302 5.142 1.00 91.94 211 ARG A C 1
ATOM 1651 O O . ARG A 1 211 ? -16.340 22.378 4.643 1.00 91.94 211 ARG A O 1
ATOM 1658 N N . LEU A 1 212 ? -15.624 21.194 6.413 1.00 93.12 212 LEU A N 1
ATOM 1659 C CA . LEU A 1 212 ? -15.421 22.347 7.288 1.00 93.12 212 LEU A CA 1
ATOM 1660 C C . LEU A 1 212 ? -14.015 22.935 7.076 1.00 93.12 212 LEU A C 1
ATOM 1662 O O . LEU A 1 212 ? -13.133 22.223 6.601 1.00 93.12 212 LEU A O 1
ATOM 1666 N N . PRO A 1 213 ? -13.777 24.221 7.400 1.00 92.00 213 PRO A N 1
ATOM 1667 C CA . PRO A 1 213 ? -12.465 24.836 7.214 1.00 92.00 213 PRO A CA 1
ATOM 1668 C C . PRO A 1 213 ? -11.348 24.082 7.947 1.00 92.00 213 PRO A C 1
ATOM 1670 O O . PRO A 1 213 ? -11.533 23.655 9.085 1.00 92.00 213 PRO A O 1
ATOM 1673 N N . TYR A 1 214 ? -10.180 23.965 7.313 1.00 90.31 214 TYR A N 1
ATOM 1674 C CA . TYR A 1 214 ? -8.934 23.495 7.920 1.00 90.31 214 TYR A CA 1
ATOM 1675 C C . TYR A 1 214 ? -7.715 24.102 7.188 1.00 90.31 214 TYR A C 1
ATOM 1677 O O . TYR A 1 214 ? -7.818 24.408 5.996 1.00 90.31 214 TYR A O 1
ATOM 1685 N N . PRO A 1 215 ? -6.559 24.267 7.861 1.00 92.75 215 PRO A N 1
ATOM 1686 C CA . PRO A 1 215 ? -6.349 24.056 9.296 1.00 92.75 215 PRO A CA 1
ATOM 1687 C C . PRO A 1 215 ? -7.132 25.054 10.166 1.00 92.75 215 PRO A C 1
ATOM 1689 O O . PRO A 1 215 ? -7.425 26.165 9.731 1.00 92.75 215 PRO A O 1
ATOM 1692 N N . VAL A 1 216 ? -7.457 24.663 11.403 1.00 94.88 216 VAL A N 1
ATOM 1693 C CA . VAL A 1 216 ? -8.102 25.533 12.410 1.00 94.88 216 VAL A CA 1
ATOM 1694 C C . VAL A 1 216 ? -7.227 25.690 13.645 1.00 94.88 216 VAL A C 1
ATOM 1696 O O . VAL A 1 216 ? -6.522 24.757 14.033 1.00 94.88 216 VAL A O 1
ATOM 1699 N N . GLU A 1 217 ? -7.286 26.863 14.271 1.00 97.44 217 GLU A N 1
ATOM 1700 C CA . GLU A 1 217 ? -6.598 27.128 15.533 1.00 97.44 217 GLU A CA 1
ATOM 1701 C C . GLU A 1 217 ? -7.327 26.469 16.710 1.00 97.44 217 GLU A C 1
ATOM 1703 O O 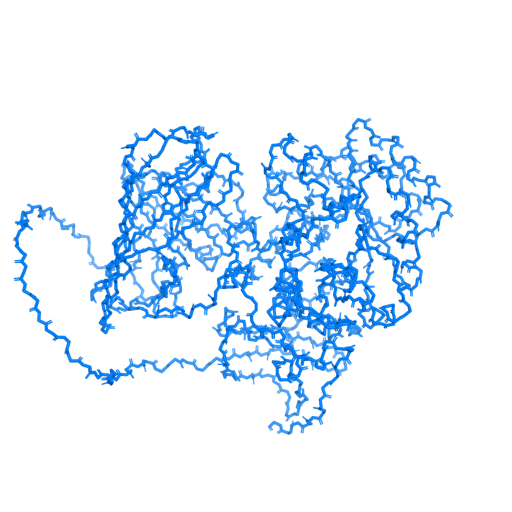. GLU A 1 217 ? -8.552 26.522 16.820 1.00 97.44 217 GLU A O 1
ATOM 1708 N N . VAL A 1 218 ? -6.552 25.854 17.599 1.00 97.62 218 VAL A N 1
ATOM 1709 C CA . VAL A 1 218 ? -6.985 25.356 18.903 1.00 97.62 218 VAL A CA 1
ATOM 1710 C C . VAL A 1 218 ? -6.260 26.184 19.952 1.00 97.62 218 VAL A C 1
ATOM 1712 O O . VAL A 1 218 ? -5.038 26.105 20.046 1.00 97.62 218 VAL A O 1
ATOM 1715 N N . ALA A 1 219 ? -6.994 26.985 20.725 1.00 98.31 219 ALA A N 1
ATOM 1716 C CA . ALA A 1 219 ? -6.413 27.809 21.780 1.00 98.31 219 ALA A CA 1
ATOM 1717 C C . ALA A 1 219 ? -5.974 26.958 22.982 1.00 98.31 219 ALA A C 1
ATOM 1719 O O . ALA A 1 219 ? -6.638 25.975 23.332 1.00 98.31 219 ALA A O 1
ATOM 1720 N N . ALA A 1 220 ? -4.900 27.369 23.658 1.00 98.44 220 ALA A N 1
ATOM 1721 C CA . ALA A 1 220 ? -4.502 26.778 24.933 1.00 98.44 220 ALA A CA 1
ATOM 1722 C C . ALA A 1 220 ? -5.679 26.774 25.929 1.00 98.44 220 ALA A C 1
ATOM 1724 O O . ALA A 1 220 ? -6.409 27.757 26.056 1.00 98.44 220 ALA A O 1
ATOM 1725 N N . GLY A 1 221 ? -5.868 25.657 26.630 1.00 98.38 221 GLY A N 1
ATOM 1726 C CA . GLY A 1 221 ? -6.990 25.443 27.545 1.00 98.38 221 GLY A CA 1
ATOM 1727 C C . GLY A 1 221 ? -8.265 24.896 26.891 1.00 98.38 221 GLY A C 1
ATOM 1728 O O . GLY A 1 221 ? -9.204 24.566 27.612 1.00 98.38 221 GLY A O 1
ATOM 1729 N N . THR A 1 222 ? -8.313 24.749 25.560 1.00 98.50 222 THR A N 1
ATOM 1730 C CA . THR A 1 222 ? -9.457 24.119 24.877 1.00 98.50 222 THR A CA 1
ATOM 1731 C C . THR A 1 222 ? -9.603 22.662 25.312 1.00 98.50 222 THR A C 1
ATOM 1733 O O . THR A 1 222 ? -8.650 21.883 25.206 1.00 98.50 222 THR A O 1
ATOM 1736 N N . GLN A 1 223 ? -10.801 22.291 25.770 1.00 98.19 223 GLN A N 1
ATOM 1737 C CA . GLN A 1 223 ? -11.166 20.911 26.087 1.00 98.19 223 GLN A CA 1
ATOM 1738 C C . GLN A 1 223 ? -11.802 20.227 24.877 1.00 98.19 223 GLN A C 1
ATOM 1740 O O . GLN A 1 223 ? -12.634 20.818 24.190 1.00 98.19 223 GLN A O 1
ATOM 1745 N N . ILE A 1 224 ? -11.420 18.977 24.626 1.00 98.12 224 ILE A N 1
ATOM 1746 C CA . ILE A 1 224 ? -11.972 18.148 23.551 1.00 98.12 224 ILE A CA 1
ATOM 1747 C C . ILE A 1 224 ? -12.342 16.795 24.148 1.00 98.12 224 ILE A C 1
ATOM 1749 O O . ILE A 1 224 ? -11.468 16.045 24.579 1.00 98.12 224 ILE A O 1
ATOM 1753 N N . GLN A 1 225 ? -13.637 16.485 24.150 1.00 98.44 225 GLN A N 1
ATOM 1754 C CA . GLN A 1 225 ? -14.181 15.254 24.717 1.00 98.44 225 GLN A CA 1
ATOM 1755 C C . GLN A 1 225 ? -14.920 14.465 23.650 1.00 98.44 225 GLN A C 1
ATOM 1757 O O . GLN A 1 225 ? -15.744 15.027 22.931 1.00 98.44 225 GLN A O 1
ATOM 1762 N N . GLN A 1 226 ? -14.635 13.170 23.551 1.00 98.50 226 GLN A N 1
ATOM 1763 C CA . GLN A 1 226 ? -15.314 12.274 22.622 1.00 98.50 226 GLN A CA 1
ATOM 1764 C C . GLN A 1 226 ? -15.514 10.894 23.236 1.00 98.50 226 GLN A C 1
ATOM 1766 O O . GLN A 1 226 ? -14.747 10.461 24.094 1.00 98.50 226 GLN A O 1
ATOM 1771 N N . THR A 1 227 ? -16.519 10.183 22.737 1.00 98.62 227 THR A N 1
ATOM 1772 C CA . THR A 1 227 ? -16.811 8.808 23.145 1.00 98.62 227 THR A CA 1
ATOM 1773 C C . THR A 1 227 ? -17.134 7.957 21.926 1.00 98.62 227 THR A C 1
ATOM 1775 O O . THR A 1 227 ? -17.894 8.381 21.053 1.00 98.62 227 THR A O 1
ATOM 1778 N N . VAL A 1 228 ? -16.633 6.723 21.917 1.00 98.75 228 VAL A N 1
ATOM 1779 C CA . VAL A 1 228 ? -17.130 5.631 21.073 1.00 98.75 228 VAL A CA 1
ATOM 1780 C C . VAL A 1 228 ? -17.802 4.592 21.966 1.00 98.75 228 VAL A C 1
ATOM 1782 O O . VAL A 1 228 ? -17.255 4.201 22.994 1.00 98.75 228 VAL A O 1
ATOM 1785 N N . THR A 1 229 ? -19.003 4.147 21.606 1.00 98.62 229 THR A N 1
ATOM 1786 C CA . THR A 1 229 ? -19.713 3.057 22.292 1.00 98.62 229 THR A CA 1
ATOM 1787 C C . THR A 1 229 ? -20.089 1.983 21.287 1.00 98.62 229 THR A C 1
ATOM 1789 O O . THR A 1 229 ? -20.638 2.292 20.232 1.00 98.62 229 THR A O 1
ATOM 1792 N N . ILE A 1 230 ? -19.798 0.728 21.612 1.00 98.12 230 ILE A N 1
ATOM 1793 C CA . ILE A 1 230 ? -20.163 -0.439 20.815 1.00 98.12 230 ILE A CA 1
ATOM 1794 C C . ILE A 1 230 ? -21.103 -1.299 21.642 1.00 98.12 230 ILE A C 1
ATOM 1796 O O . ILE A 1 230 ? -20.770 -1.653 22.767 1.00 98.12 230 ILE A O 1
ATOM 1800 N N . ALA A 1 231 ? -22.255 -1.653 21.086 1.00 96.56 231 ALA A N 1
ATOM 1801 C CA . ALA A 1 231 ? -23.202 -2.549 21.735 1.00 96.56 231 ALA A CA 1
ATOM 1802 C C . ALA A 1 231 ? -23.826 -3.508 20.721 1.00 96.56 231 ALA A C 1
ATOM 1804 O O . ALA A 1 231 ? -24.017 -3.172 19.550 1.00 96.56 231 ALA A O 1
ATOM 1805 N N . LYS A 1 232 ? -24.167 -4.714 21.173 1.00 92.75 232 LYS A N 1
ATOM 1806 C CA . LYS A 1 232 ? -24.959 -5.662 20.385 1.00 92.75 232 LYS A CA 1
ATOM 1807 C C . LYS A 1 232 ? -26.441 -5.359 20.577 1.00 92.75 232 LYS A C 1
ATOM 1809 O O . LYS A 1 232 ? -26.887 -5.116 21.692 1.00 92.75 232 LYS A O 1
ATOM 1814 N N . HIS A 1 233 ? -27.210 -5.453 19.503 1.00 87.88 233 HIS A N 1
ATOM 1815 C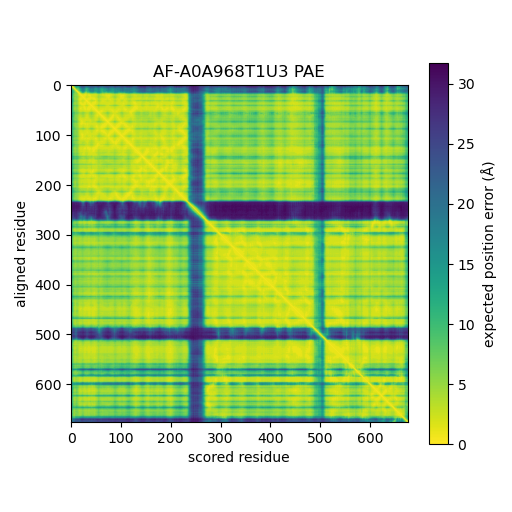 CA . HIS A 1 233 ? -28.664 -5.422 19.552 1.00 87.88 233 HIS A CA 1
ATOM 1816 C C . HIS A 1 233 ? -29.215 -6.699 18.914 1.00 87.88 233 HIS A C 1
ATOM 1818 O O . HIS A 1 233 ? -29.066 -6.924 17.706 1.00 87.88 233 HIS A O 1
ATOM 1824 N N . SER A 1 234 ? -29.824 -7.558 19.735 1.00 73.62 234 SER A N 1
ATOM 1825 C CA . SER A 1 234 ? -30.589 -8.713 19.271 1.00 73.62 234 SER A CA 1
ATOM 1826 C C . SER A 1 234 ? -31.872 -8.199 18.619 1.00 73.62 234 SER A C 1
ATOM 1828 O O . SER A 1 234 ? -32.592 -7.396 19.196 1.00 73.62 234 SER A O 1
ATOM 1830 N N . GLY A 1 235 ? -32.160 -8.620 17.388 1.00 54.09 235 GLY A N 1
ATOM 1831 C CA . GLY A 1 235 ? -33.301 -8.133 16.600 1.00 54.09 235 GLY A CA 1
ATOM 1832 C C . GLY A 1 235 ? -34.687 -8.574 17.097 1.00 54.09 235 GLY A C 1
ATOM 1833 O O . GLY A 1 235 ? -35.554 -8.841 16.271 1.00 54.09 235 GLY A O 1
ATOM 1834 N N . LEU A 1 236 ? -34.909 -8.676 18.409 1.00 37.38 236 LEU A N 1
ATOM 1835 C CA . LEU A 1 236 ? -36.203 -8.966 19.021 1.00 37.38 236 LEU A CA 1
ATOM 1836 C C . LEU A 1 236 ? -36.653 -7.750 19.847 1.00 37.38 236 LEU A C 1
ATOM 1838 O O . LEU A 1 236 ? -36.231 -7.561 20.980 1.00 37.38 236 LEU A O 1
ATOM 1842 N N . SER A 1 237 ? -37.562 -6.971 19.253 1.00 34.09 237 SER A N 1
ATOM 1843 C CA . SER A 1 237 ? -38.316 -5.832 19.808 1.00 34.09 237 SER A CA 1
ATOM 1844 C C . SER A 1 237 ? -37.557 -4.529 20.115 1.00 34.09 237 SER A C 1
ATOM 1846 O O . SER A 1 237 ? -36.548 -4.488 20.809 1.00 34.09 237 SER A O 1
ATOM 1848 N N . ILE A 1 238 ? -38.121 -3.433 19.595 1.00 34.59 238 ILE A N 1
ATOM 1849 C CA . ILE A 1 238 ? -37.810 -2.053 19.964 1.00 34.59 238 ILE A CA 1
ATOM 1850 C C . ILE A 1 238 ? -38.593 -1.757 21.247 1.00 34.59 238 ILE A C 1
ATOM 1852 O O . ILE A 1 238 ? -39.806 -1.560 21.196 1.00 34.59 238 ILE A O 1
ATOM 1856 N N . GLN A 1 239 ? -37.907 -1.727 22.384 1.00 26.61 239 GLN A N 1
ATOM 1857 C CA . GLN A 1 239 ? -38.279 -0.874 23.509 1.00 26.61 239 GLN A CA 1
ATOM 1858 C C . GLN A 1 239 ? -37.015 -0.141 23.951 1.00 26.61 239 GLN A C 1
ATOM 1860 O O . GLN A 1 239 ? -36.016 -0.760 24.315 1.00 26.61 239 GLN A O 1
ATOM 1865 N N . GLU A 1 240 ? -37.045 1.183 23.822 1.00 27.94 240 GLU A N 1
ATOM 1866 C CA . GLU A 1 240 ? -35.999 2.072 24.318 1.00 27.94 240 GLU A CA 1
ATOM 1867 C C . GLU A 1 240 ? -35.934 1.989 25.852 1.00 27.94 240 GLU A C 1
ATOM 1869 O O . GLU A 1 240 ? -36.986 2.020 26.496 1.00 27.94 240 GLU A O 1
ATOM 1874 N N . PRO A 1 241 ? -34.744 1.930 26.473 1.00 31.14 241 PRO A N 1
ATOM 1875 C CA . PRO A 1 241 ? -34.621 2.250 27.882 1.00 31.14 241 PRO A CA 1
ATOM 1876 C C . PRO A 1 241 ? -34.618 3.775 28.037 1.00 31.14 241 PRO A C 1
ATOM 1878 O O . PRO A 1 241 ? -33.677 4.457 27.624 1.00 31.14 241 PRO A O 1
ATOM 1881 N N . GLU A 1 242 ? -35.686 4.290 28.642 1.00 28.25 242 GLU A N 1
ATOM 1882 C CA . GLU A 1 242 ? -35.755 5.640 29.195 1.00 28.25 242 GLU A CA 1
ATOM 1883 C C . GLU A 1 242 ? -34.638 5.895 30.218 1.00 28.25 242 GLU A C 1
ATOM 1885 O O . GLU A 1 242 ? -34.128 5.000 30.896 1.00 28.25 242 GLU A O 1
ATOM 1890 N N . ALA A 1 243 ? -34.275 7.171 30.310 1.00 30.77 243 ALA A N 1
ATOM 1891 C CA . ALA A 1 243 ? -33.219 7.723 31.134 1.00 30.77 243 ALA A CA 1
ATOM 1892 C C . ALA A 1 243 ? -33.291 7.317 32.618 1.00 30.77 243 ALA A C 1
ATOM 1894 O O . ALA A 1 243 ? -34.299 7.520 33.290 1.00 30.77 243 ALA A O 1
ATOM 1895 N N . ALA A 1 244 ? -32.147 6.907 33.165 1.00 27.25 244 ALA A N 1
ATOM 1896 C CA . ALA A 1 244 ? -31.864 6.990 34.594 1.00 27.25 244 ALA A CA 1
ATOM 1897 C C . ALA A 1 244 ? -30.503 7.672 34.797 1.00 27.25 244 ALA A C 1
ATOM 1899 O O . ALA A 1 244 ? -29.460 7.037 34.933 1.00 27.25 244 ALA A O 1
ATOM 1900 N N . LEU A 1 245 ? -30.531 9.006 34.778 1.00 28.88 245 LEU A N 1
ATOM 1901 C CA . LEU A 1 245 ? -29.529 9.848 35.424 1.00 28.88 245 LEU A CA 1
ATOM 1902 C C . LEU A 1 245 ? -29.810 9.807 36.931 1.00 28.88 245 LEU A C 1
ATOM 1904 O O . LEU A 1 245 ? -30.853 10.279 37.376 1.00 28.88 245 LEU A O 1
ATOM 1908 N N . GLY A 1 246 ? -28.887 9.241 37.703 1.00 25.48 246 GLY A N 1
ATOM 1909 C CA . GLY A 1 246 ? -28.950 9.215 39.161 1.00 25.48 246 GLY A CA 1
ATOM 1910 C C . GLY A 1 246 ? -27.555 9.077 39.760 1.00 25.48 246 GLY A C 1
ATOM 1911 O O . GLY A 1 246 ? -26.877 8.082 39.537 1.00 25.48 246 GLY A O 1
ATOM 1912 N N . ASP A 1 247 ? -27.147 10.125 40.470 1.00 28.14 247 ASP A N 1
ATOM 1913 C CA . ASP A 1 247 ? -25.917 10.325 41.239 1.00 28.14 247 ASP A CA 1
ATOM 1914 C C . ASP A 1 247 ? -25.273 9.088 41.890 1.00 28.14 247 ASP A C 1
ATOM 1916 O O . ASP A 1 247 ? -25.922 8.360 42.636 1.00 28.14 247 ASP A O 1
ATOM 1920 N N . ALA A 1 248 ? -23.941 8.998 41.774 1.00 26.28 248 ALA A N 1
ATOM 1921 C CA . ALA A 1 248 ? -23.068 8.646 42.900 1.00 26.28 248 ALA A CA 1
ATOM 1922 C C . ALA A 1 248 ? -21.611 9.072 42.627 1.00 26.28 248 ALA A C 1
ATOM 1924 O O . ALA A 1 248 ? -20.810 8.348 42.033 1.00 26.28 248 ALA A O 1
ATOM 1925 N N . ARG A 1 249 ? -21.249 10.274 43.092 1.00 27.31 249 ARG A N 1
ATOM 1926 C CA . ARG A 1 249 ? -19.861 10.670 43.385 1.00 27.31 249 ARG A CA 1
ATOM 1927 C C . ARG A 1 249 ? -19.554 10.370 44.862 1.00 27.31 249 ARG A C 1
ATOM 1929 O O . ARG A 1 249 ? -20.361 10.723 45.715 1.00 27.31 249 ARG A O 1
ATOM 1936 N N . ARG A 1 250 ? -18.312 9.918 45.120 1.00 27.55 250 ARG A N 1
ATOM 1937 C CA . ARG A 1 250 ? -17.637 9.606 46.414 1.00 27.55 250 ARG A CA 1
ATOM 1938 C C . ARG A 1 250 ? -17.983 8.201 46.948 1.00 27.55 250 ARG A C 1
ATOM 1940 O O . ARG A 1 250 ? -19.136 7.822 46.927 1.00 27.55 250 ARG A O 1
ATOM 1947 N N . GLU A 1 251 ? -17.045 7.347 47.363 1.00 26.16 251 GLU A N 1
ATOM 1948 C CA . GLU A 1 251 ? -15.874 7.577 48.218 1.00 26.16 251 GLU A CA 1
ATOM 1949 C C . GLU A 1 251 ? -14.655 6.692 47.884 1.00 26.16 251 GLU A C 1
ATOM 1951 O O . GLU A 1 251 ? -14.689 5.763 47.085 1.00 26.16 251 GLU A O 1
ATOM 1956 N N . MET A 1 252 ? -13.547 7.073 48.510 1.00 24.59 252 MET A N 1
ATOM 1957 C CA . MET A 1 252 ? -12.161 6.682 48.303 1.00 24.59 252 MET A CA 1
ATOM 1958 C C . MET A 1 252 ? -11.695 5.747 49.429 1.00 24.59 252 MET A C 1
ATOM 1960 O O . MET A 1 252 ? -12.168 5.861 50.554 1.00 24.59 252 MET A O 1
ATOM 1964 N N . SER A 1 253 ? -10.640 4.974 49.142 1.00 23.77 253 SER A N 1
ATOM 1965 C CA . SER A 1 253 ? -9.729 4.321 50.098 1.00 23.77 253 SER A CA 1
ATOM 1966 C C . SER A 1 253 ? -10.145 2.951 50.644 1.00 23.77 253 SER A C 1
ATOM 1968 O O . SER A 1 253 ? -10.909 2.846 51.590 1.00 23.77 253 SER A O 1
ATOM 1970 N N . THR A 1 254 ? -9.479 1.901 50.159 1.00 26.28 254 THR A N 1
ATOM 1971 C CA . THR A 1 254 ? -8.626 1.057 51.014 1.00 26.28 254 THR A CA 1
ATOM 1972 C C . THR A 1 254 ? -7.556 0.370 50.159 1.00 26.28 254 THR A C 1
ATOM 1974 O O . THR A 1 254 ? -7.838 -0.287 49.163 1.00 26.28 254 THR A O 1
ATOM 1977 N N . ARG A 1 255 ? -6.288 0.572 50.537 1.00 27.83 255 ARG A N 1
ATOM 1978 C CA . ARG A 1 255 ? -5.127 -0.173 50.032 1.00 27.83 255 ARG A CA 1
ATOM 1979 C C . ARG A 1 255 ? -5.163 -1.566 50.639 1.00 27.83 255 ARG A C 1
ATOM 1981 O O . ARG A 1 255 ? -5.057 -1.628 51.859 1.00 27.83 255 ARG A O 1
ATOM 1988 N N . HIS A 1 256 ? -5.190 -2.637 49.850 1.00 28.73 256 HIS A N 1
ATOM 1989 C CA . HIS A 1 256 ? -4.794 -3.972 50.310 1.00 28.73 256 HIS A CA 1
ATOM 1990 C C . HIS A 1 256 ? -3.925 -4.687 49.270 1.00 28.73 256 HIS A C 1
ATOM 1992 O O . HIS A 1 256 ? -4.034 -4.466 48.069 1.00 28.73 256 HIS A O 1
ATOM 1998 N N . ASN A 1 257 ? -2.978 -5.452 49.810 1.00 25.94 257 ASN A N 1
ATOM 1999 C CA . ASN A 1 257 ? -1.790 -5.988 49.164 1.00 25.94 257 ASN A CA 1
ATOM 2000 C C . ASN A 1 257 ? -2.104 -7.082 48.135 1.00 25.94 257 ASN A C 1
ATOM 2002 O O . ASN A 1 257 ? -3.015 -7.883 48.331 1.00 25.94 257 ASN A O 1
ATOM 2006 N N . LEU A 1 258 ? -1.267 -7.151 47.094 1.00 28.20 258 LEU A N 1
ATOM 2007 C CA . LEU A 1 258 ? -1.192 -8.280 46.167 1.00 28.20 258 LEU A CA 1
ATOM 2008 C C . LEU A 1 258 ? -0.912 -9.599 46.906 1.00 28.20 258 LEU A C 1
ATOM 2010 O O . LEU A 1 258 ? -0.035 -9.632 47.774 1.00 28.20 258 LEU A O 1
ATOM 2014 N N . PRO A 1 259 ? -1.471 -10.714 46.420 1.00 26.92 259 PRO A N 1
ATOM 2015 C CA . PRO A 1 259 ? -0.748 -11.962 46.318 1.00 26.92 259 PRO A CA 1
ATOM 2016 C C . PRO A 1 259 ? -0.269 -12.183 44.878 1.00 26.92 259 PRO A C 1
ATOM 2018 O O . PRO A 1 259 ? -0.986 -11.990 43.899 1.00 26.92 259 PRO A O 1
ATOM 2021 N N . SER A 1 260 ? 0.980 -12.613 44.773 1.00 32.16 260 SER A N 1
ATOM 2022 C CA . SER A 1 260 ? 1.590 -13.204 43.592 1.00 32.16 260 SER A CA 1
ATOM 2023 C C . SER A 1 260 ? 1.075 -14.632 43.365 1.00 32.16 260 SER A C 1
ATOM 2025 O O . SER A 1 260 ? 1.065 -15.436 44.292 1.00 32.16 260 SER A O 1
ATOM 2027 N N . SER A 1 261 ? 0.679 -14.965 42.135 1.00 30.48 261 SER A N 1
ATOM 2028 C CA . SER A 1 261 ? 0.731 -16.295 41.474 1.00 30.48 261 SER A CA 1
ATOM 2029 C C . SER A 1 261 ? -0.158 -16.218 40.225 1.00 30.48 261 SER A C 1
ATOM 2031 O O . SER A 1 261 ? -1.226 -15.626 40.262 1.00 30.48 261 SER A O 1
ATOM 2033 N N . ARG A 1 262 ? 0.361 -16.502 39.024 1.00 40.00 262 ARG A N 1
ATOM 2034 C CA . ARG A 1 262 ? 0.490 -17.842 38.418 1.00 40.00 262 ARG A CA 1
ATOM 2035 C C . ARG A 1 262 ? -0.835 -18.613 38.452 1.00 40.00 262 ARG A C 1
ATOM 2037 O O . ARG A 1 262 ? -1.353 -18.887 39.522 1.00 40.00 262 ARG A O 1
ATOM 2044 N N . ASP A 1 263 ? -1.274 -18.979 37.248 1.00 33.50 263 ASP A N 1
ATOM 2045 C CA . ASP A 1 263 ? -2.368 -19.897 36.911 1.00 33.50 263 ASP A CA 1
ATOM 2046 C C . ASP A 1 263 ? -3.765 -19.271 36.761 1.00 33.50 263 ASP A C 1
ATOM 2048 O O . ASP A 1 263 ? -4.660 -19.441 37.583 1.00 33.50 263 ASP A O 1
ATOM 2052 N N . THR A 1 264 ? -3.983 -18.612 35.618 1.00 30.77 264 THR A N 1
ATOM 2053 C CA . THR A 1 264 ? -5.321 -18.488 35.017 1.00 30.77 264 THR A CA 1
ATOM 2054 C C . THR A 1 264 ? -5.491 -19.633 34.008 1.00 30.77 264 THR A C 1
ATOM 2056 O O . THR A 1 264 ? -4.691 -19.718 33.069 1.00 30.77 264 THR A O 1
ATOM 2059 N N . PRO A 1 265 ? -6.482 -20.534 34.150 1.00 32.66 265 PRO A N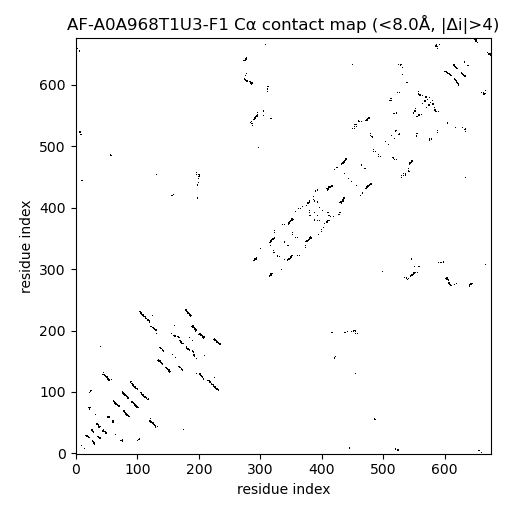 1
ATOM 2060 C CA . PRO A 1 265 ? -6.736 -21.565 33.153 1.00 32.66 265 PRO A CA 1
ATOM 2061 C C . PRO A 1 265 ? -7.308 -20.917 31.888 1.00 32.66 265 PRO A C 1
ATOM 2063 O O . PRO A 1 265 ? -8.390 -20.336 31.909 1.00 32.66 265 PRO A O 1
ATOM 2066 N N . GLN A 1 266 ? -6.576 -21.024 30.780 1.00 36.19 266 GLN A N 1
ATOM 2067 C CA . GLN A 1 266 ? -7.057 -20.688 29.443 1.00 36.19 266 GLN A CA 1
ATOM 2068 C C . GLN A 1 266 ? -8.164 -21.672 29.032 1.00 36.19 266 GLN A C 1
ATOM 2070 O O . GLN A 1 266 ? -7.880 -22.754 28.523 1.00 36.19 266 GLN A O 1
ATOM 2075 N N . LEU A 1 267 ? -9.430 -21.302 29.216 1.00 34.97 267 LEU A N 1
ATOM 2076 C CA . LEU A 1 267 ? -10.535 -21.877 28.445 1.00 34.97 267 LEU A CA 1
ATOM 2077 C C . LEU A 1 267 ? -10.563 -21.175 27.082 1.00 34.97 267 LEU A C 1
ATOM 2079 O O . LEU A 1 267 ? -11.361 -20.281 26.835 1.00 34.97 267 LEU A O 1
ATOM 2083 N N . MET A 1 268 ? -9.614 -21.533 26.214 1.00 39.31 268 MET A N 1
ATOM 2084 C CA . MET A 1 268 ? -9.684 -21.170 24.802 1.00 39.31 268 MET A CA 1
ATOM 2085 C C . MET A 1 268 ? -10.633 -22.153 24.121 1.00 39.31 268 MET A C 1
ATOM 2087 O O . MET A 1 268 ? -10.326 -23.345 24.046 1.00 39.31 268 MET A O 1
ATOM 2091 N N . ASP A 1 269 ? -11.749 -21.658 23.583 1.00 41.50 269 ASP A N 1
ATOM 2092 C CA . ASP A 1 269 ? -12.414 -22.339 22.473 1.00 41.50 269 ASP A CA 1
ATOM 2093 C C . ASP A 1 269 ? -11.338 -22.714 21.447 1.00 41.50 269 ASP A C 1
ATOM 2095 O O . ASP A 1 269 ? -10.480 -21.895 21.101 1.00 41.50 269 ASP A O 1
ATOM 2099 N N . ALA A 1 270 ? -11.311 -23.982 21.032 1.00 48.53 270 ALA A N 1
ATOM 2100 C CA . ALA A 1 270 ? -10.252 -24.508 20.184 1.00 48.53 270 ALA A CA 1
ATOM 2101 C C . ALA A 1 270 ? -10.189 -23.706 18.875 1.00 48.53 270 ALA A C 1
ATOM 2103 O O . ALA A 1 270 ? -11.015 -23.896 17.983 1.00 48.53 270 ALA A O 1
ATOM 2104 N N . VAL A 1 271 ? -9.207 -22.804 18.768 1.00 60.62 271 VAL A N 1
ATOM 2105 C CA . VAL A 1 271 ? -8.973 -22.011 17.558 1.00 60.62 271 VAL A CA 1
ATOM 2106 C C . VAL A 1 271 ? -8.788 -22.995 16.400 1.00 60.62 271 VAL A C 1
ATOM 2108 O O . VAL A 1 271 ? -7.910 -23.866 16.489 1.00 60.62 271 VAL A O 1
ATOM 2111 N N . PRO A 1 272 ? -9.611 -22.920 15.337 1.00 70.69 272 PRO A N 1
ATOM 2112 C CA . PRO A 1 272 ? -9.497 -23.843 14.222 1.00 70.69 272 PRO A CA 1
ATOM 2113 C C . PRO A 1 272 ? -8.078 -23.773 13.637 1.00 70.69 272 PRO A C 1
ATOM 2115 O O . PRO A 1 272 ? -7.469 -22.699 13.604 1.00 70.69 272 PRO A O 1
ATOM 2118 N N . PRO A 1 273 ? -7.508 -24.908 13.196 1.00 87.12 273 PRO A N 1
ATOM 2119 C CA . PRO A 1 273 ? -6.158 -24.914 12.655 1.00 87.12 273 PRO A CA 1
ATOM 2120 C C . PRO A 1 273 ? -6.089 -24.025 11.413 1.00 87.12 273 PRO A C 1
ATOM 2122 O O . PRO A 1 273 ? -6.964 -24.099 10.553 1.00 87.12 273 PRO A O 1
ATOM 2125 N N . LEU A 1 274 ? -5.018 -23.241 11.288 1.00 93.94 274 LEU A N 1
ATOM 2126 C CA . LEU A 1 274 ? -4.778 -22.426 10.100 1.00 93.94 274 LEU A CA 1
ATOM 2127 C C . LEU A 1 274 ? -4.643 -23.330 8.870 1.00 93.94 274 LEU A C 1
ATOM 2129 O O . LEU A 1 274 ? -3.870 -24.297 8.884 1.00 93.94 274 LEU A O 1
ATOM 2133 N N . THR A 1 275 ? -5.368 -23.017 7.799 1.00 96.19 275 THR A N 1
ATOM 2134 C CA . THR A 1 275 ? -5.336 -23.782 6.547 1.00 96.19 275 THR A CA 1
ATOM 2135 C C . THR A 1 275 ? -4.968 -22.908 5.361 1.00 96.19 275 THR A C 1
ATOM 2137 O O . THR A 1 275 ? -5.418 -21.770 5.269 1.00 96.19 275 THR A O 1
ATOM 2140 N N . PHE A 1 276 ? -4.213 -23.477 4.423 1.00 97.38 276 PHE A N 1
ATOM 2141 C CA . PHE A 1 276 ? -3.974 -22.907 3.101 1.00 97.38 276 PHE A CA 1
ATOM 2142 C C . PHE A 1 276 ? -4.394 -23.933 2.046 1.00 97.38 276 PHE A C 1
ATOM 2144 O O . PHE A 1 276 ? -3.748 -24.974 1.903 1.00 97.38 276 PHE A O 1
ATOM 2151 N N . ALA A 1 277 ? -5.511 -23.691 1.370 1.00 96.94 277 ALA A N 1
ATOM 2152 C CA . ALA A 1 277 ? -6.108 -24.627 0.422 1.00 96.94 277 ALA A CA 1
ATOM 2153 C C . ALA A 1 277 ? -5.793 -24.210 -1.012 1.00 96.94 277 ALA A C 1
ATOM 2155 O O . ALA A 1 277 ? -5.994 -23.054 -1.364 1.00 96.94 277 ALA A O 1
ATOM 2156 N N . ILE A 1 278 ? -5.313 -25.147 -1.831 1.00 97.00 278 ILE A N 1
ATOM 2157 C CA . ILE A 1 278 ? -4.945 -24.906 -3.229 1.00 97.00 278 ILE A CA 1
ATOM 2158 C C . ILE A 1 278 ? -5.855 -25.727 -4.138 1.00 97.00 278 ILE A C 1
ATOM 2160 O O . ILE A 1 278 ? -5.989 -26.937 -3.960 1.00 97.00 278 ILE A O 1
ATOM 2164 N N . ASP A 1 279 ? -6.412 -25.084 -5.157 1.00 94.94 279 ASP A N 1
ATOM 2165 C CA . ASP A 1 279 ? -7.049 -25.753 -6.286 1.00 94.94 279 ASP A CA 1
ATOM 2166 C C . ASP A 1 279 ? -6.212 -25.494 -7.543 1.00 94.94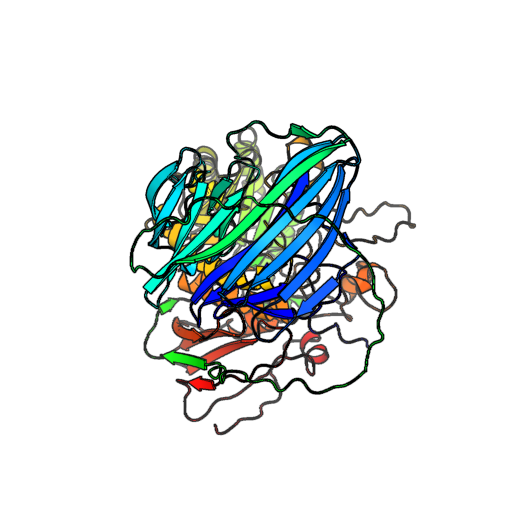 279 ASP A C 1
ATOM 2168 O O . ASP A 1 279 ? -6.349 -24.482 -8.232 1.00 94.94 279 ASP A O 1
ATOM 2172 N N . ALA A 1 280 ? -5.303 -26.433 -7.822 1.00 90.31 280 ALA A N 1
ATOM 2173 C CA . ALA A 1 280 ? -4.342 -26.339 -8.917 1.00 90.31 280 ALA A CA 1
ATOM 2174 C C . ALA A 1 280 ? -4.981 -26.409 -10.316 1.00 90.31 280 ALA A C 1
ATOM 2176 O O . ALA A 1 280 ? -4.306 -26.109 -11.301 1.00 90.31 280 ALA A O 1
ATOM 2177 N N . GLN A 1 281 ? -6.252 -26.811 -10.422 1.00 89.50 281 GLN A N 1
ATOM 2178 C CA . GLN A 1 281 ? -6.971 -26.884 -11.697 1.00 89.50 281 GLN A CA 1
ATOM 2179 C C . GLN A 1 281 ? -7.687 -25.572 -12.018 1.00 89.50 281 GLN A C 1
ATOM 2181 O O . GLN A 1 281 ? -7.937 -25.261 -13.184 1.00 89.50 281 GLN A O 1
ATOM 2186 N N . ARG A 1 282 ? -7.985 -24.767 -10.995 1.00 93.19 282 ARG A N 1
ATOM 2187 C CA . ARG A 1 282 ? -8.659 -23.485 -11.151 1.00 93.19 282 ARG A CA 1
ATOM 2188 C C . ARG A 1 282 ? -7.655 -22.358 -11.363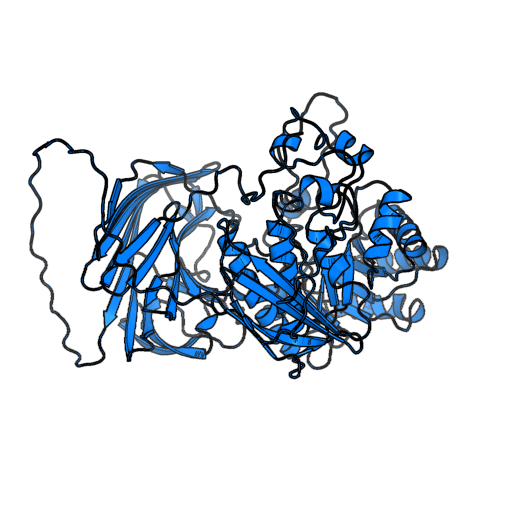 1.00 93.19 282 ARG A C 1
ATOM 2190 O O . ARG A 1 282 ? -7.198 -21.712 -10.421 1.00 93.19 282 ARG A O 1
ATOM 2197 N N . MET A 1 283 ? -7.349 -22.088 -12.628 1.00 91.94 283 MET A N 1
ATOM 2198 C CA . MET A 1 283 ? -6.606 -20.891 -13.028 1.00 91.94 283 MET A CA 1
ATOM 2199 C C . MET A 1 283 ? -7.432 -19.635 -12.734 1.00 91.94 283 MET A C 1
ATOM 2201 O O . MET A 1 283 ? -8.596 -19.544 -13.120 1.00 91.94 283 MET A O 1
ATOM 2205 N N . ILE A 1 284 ? -6.818 -18.664 -12.061 1.00 92.75 284 ILE A N 1
ATOM 2206 C CA . ILE A 1 284 ? -7.457 -17.403 -11.677 1.00 92.75 284 ILE A CA 1
ATOM 2207 C C . ILE A 1 284 ? -6.970 -16.250 -12.551 1.00 92.75 284 ILE A C 1
ATOM 2209 O O . ILE A 1 284 ? -7.780 -15.491 -13.076 1.00 92.75 284 ILE A O 1
ATOM 2213 N N . ALA A 1 285 ? -5.653 -16.112 -12.713 1.00 89.12 285 ALA A N 1
ATOM 2214 C CA . ALA A 1 285 ? -5.050 -15.000 -13.441 1.00 89.12 285 ALA A CA 1
ATOM 2215 C C . ALA A 1 285 ? -3.654 -15.355 -13.970 1.00 89.12 285 ALA A C 1
ATOM 2217 O O . ALA A 1 285 ? -3.035 -16.329 -13.544 1.00 89.12 285 ALA A O 1
ATOM 2218 N N . ALA A 1 286 ? -3.129 -14.539 -14.882 1.00 89.12 286 ALA A N 1
ATOM 2219 C CA . ALA A 1 286 ? -1.700 -14.542 -15.181 1.00 89.12 286 ALA A CA 1
ATOM 2220 C C . ALA A 1 286 ? -0.942 -13.767 -14.092 1.00 89.12 286 ALA A C 1
ATOM 2222 O O . ALA A 1 286 ? -1.464 -12.797 -13.541 1.00 89.12 286 ALA A O 1
ATOM 2223 N N . LEU A 1 287 ? 0.298 -14.165 -13.804 1.00 90.69 287 LEU A N 1
ATOM 2224 C CA . LEU A 1 287 ? 1.178 -13.353 -12.964 1.00 90.69 287 LEU A CA 1
ATOM 2225 C C . LEU A 1 287 ? 1.539 -12.049 -13.715 1.00 90.69 287 LEU A C 1
ATOM 2227 O O . LEU A 1 287 ? 1.862 -12.127 -14.907 1.00 90.69 287 LEU A O 1
ATOM 2231 N N . PRO A 1 288 ? 1.502 -10.863 -13.071 1.00 93.88 288 PRO A N 1
ATOM 2232 C CA . PRO A 1 288 ? 1.938 -9.623 -13.708 1.00 93.88 288 PRO A CA 1
ATOM 2233 C C . PRO A 1 288 ? 3.407 -9.725 -14.121 1.00 93.88 288 PRO A C 1
ATOM 2235 O O . PRO A 1 288 ? 4.212 -10.351 -13.430 1.00 93.88 288 PRO A O 1
ATOM 2238 N N . SER A 1 289 ? 3.787 -9.072 -15.222 1.00 95.12 289 SER A N 1
ATOM 2239 C CA . SER A 1 289 ? 5.209 -8.949 -15.548 1.00 95.12 289 SER A CA 1
ATOM 2240 C C . SER A 1 289 ? 5.906 -8.062 -14.509 1.00 95.12 289 SER A C 1
ATOM 2242 O O . SER A 1 289 ? 5.393 -7.000 -14.154 1.00 95.12 289 SER A O 1
ATOM 2244 N N . ILE A 1 290 ? 7.069 -8.486 -14.024 1.00 96.81 290 ILE A N 1
ATOM 2245 C CA . ILE A 1 290 ? 7.764 -7.846 -12.899 1.00 96.81 290 ILE A CA 1
ATOM 2246 C C . ILE A 1 290 ? 8.959 -7.056 -13.428 1.00 96.81 290 ILE A C 1
ATOM 2248 O O . ILE A 1 290 ? 9.808 -7.632 -14.101 1.00 96.81 290 ILE A O 1
ATOM 2252 N N . GLY A 1 291 ? 9.042 -5.768 -13.109 1.00 98.06 291 GLY A N 1
ATOM 2253 C CA . GLY A 1 291 ? 10.208 -4.922 -13.376 1.00 98.06 291 GLY A CA 1
ATOM 2254 C C . GLY A 1 291 ? 10.816 -4.344 -12.101 1.00 98.06 291 GLY A C 1
ATOM 2255 O O . GLY A 1 291 ? 10.249 -4.490 -11.016 1.00 98.06 291 GLY A O 1
ATOM 2256 N N . LEU A 1 292 ? 11.959 -3.670 -12.244 1.00 98.50 292 LEU A N 1
ATOM 2257 C CA . LEU A 1 292 ? 12.689 -3.007 -11.153 1.00 98.50 292 LEU A CA 1
ATOM 2258 C C . LEU A 1 292 ? 12.958 -1.542 -11.501 1.00 98.50 292 LEU A C 1
ATOM 2260 O O . LEU A 1 292 ? 13.199 -1.222 -12.662 1.00 98.50 292 LEU A O 1
ATOM 2264 N N . GLY A 1 293 ? 12.941 -0.649 -10.514 1.00 97.75 293 GLY A N 1
ATOM 2265 C CA . GLY A 1 293 ? 13.369 0.740 -10.692 1.00 97.75 293 GLY A CA 1
ATOM 2266 C C . GLY A 1 293 ? 14.889 0.887 -10.736 1.00 97.75 293 GLY A C 1
ATOM 2267 O O . GLY A 1 293 ? 15.616 0.152 -10.077 1.00 97.75 293 GLY A O 1
ATOM 2268 N N . LEU A 1 294 ? 15.392 1.861 -11.480 1.00 95.75 294 LEU A N 1
ATOM 2269 C CA . LEU A 1 294 ? 16.783 2.281 -11.409 1.00 95.75 294 LEU A CA 1
ATOM 2270 C C . LEU A 1 294 ? 16.929 3.376 -10.348 1.00 95.75 294 LEU A C 1
ATOM 2272 O O . LEU A 1 294 ? 16.137 4.323 -10.328 1.00 95.75 294 LEU A O 1
ATOM 2276 N N . PRO A 1 295 ? 17.935 3.276 -9.469 1.00 91.19 295 PRO A N 1
ATOM 2277 C CA . PRO A 1 295 ? 18.153 4.278 -8.443 1.00 91.19 295 PRO A CA 1
ATOM 2278 C C . PRO A 1 295 ? 18.642 5.611 -9.022 1.00 91.19 295 PRO A C 1
ATOM 2280 O O . PRO A 1 295 ? 19.473 5.676 -9.930 1.00 91.19 295 PRO A O 1
ATOM 2283 N N . TYR A 1 296 ? 18.173 6.702 -8.416 1.00 79.62 296 TYR A N 1
ATOM 2284 C CA . TYR A 1 296 ? 18.494 8.061 -8.852 1.00 79.62 296 TYR A CA 1
ATOM 2285 C C . TYR A 1 296 ? 19.950 8.485 -8.571 1.00 79.62 296 TYR A C 1
ATOM 2287 O O . TYR A 1 296 ? 20.572 9.161 -9.386 1.00 79.62 296 TYR A O 1
ATOM 2295 N N . ALA A 1 297 ? 20.506 8.107 -7.417 1.00 73.62 297 ALA A N 1
ATOM 2296 C CA . ALA A 1 297 ? 21.780 8.639 -6.910 1.00 73.62 297 ALA A CA 1
ATOM 2297 C C . ALA A 1 297 ? 22.779 7.550 -6.489 1.00 73.62 297 ALA A C 1
ATOM 2299 O O . ALA A 1 297 ? 23.656 7.796 -5.659 1.00 73.62 297 ALA A O 1
ATOM 2300 N N . GLU A 1 298 ? 22.635 6.347 -7.035 1.00 79.69 298 GLU A N 1
ATOM 2301 C CA . GLU A 1 298 ? 23.551 5.246 -6.756 1.00 79.69 298 GLU A CA 1
ATOM 2302 C C . GLU A 1 298 ? 24.610 5.112 -7.867 1.00 79.69 298 GLU A C 1
ATOM 2304 O O . GLU A 1 298 ? 24.363 5.536 -9.007 1.00 79.69 298 GLU A O 1
ATOM 2309 N N . PRO A 1 299 ? 25.798 4.561 -7.545 1.00 80.00 299 PRO A N 1
ATOM 2310 C CA . PRO A 1 299 ? 26.814 4.218 -8.536 1.00 80.00 299 PRO A CA 1
ATOM 2311 C C . PRO A 1 299 ? 26.298 3.266 -9.626 1.00 80.00 299 PRO A C 1
ATOM 2313 O O . PRO A 1 299 ? 25.223 2.682 -9.523 1.00 80.00 299 PRO A O 1
ATOM 2316 N N . ALA A 1 300 ? 27.078 3.099 -10.694 1.00 82.69 300 ALA A N 1
ATOM 2317 C CA . ALA A 1 300 ? 26.780 2.071 -11.686 1.00 82.69 300 ALA A CA 1
ATOM 2318 C C . ALA A 1 300 ? 26.899 0.665 -11.071 1.00 82.69 300 ALA A C 1
ATOM 2320 O O . ALA A 1 300 ? 27.738 0.438 -10.199 1.00 82.69 300 ALA A O 1
ATOM 2321 N N . LEU A 1 301 ? 26.074 -0.261 -11.562 1.00 86.25 301 LEU A N 1
ATOM 2322 C CA . LEU A 1 301 ? 26.098 -1.669 -11.163 1.00 86.25 301 LEU A CA 1
ATOM 2323 C C . LEU A 1 301 ? 27.441 -2.319 -11.524 1.00 86.25 301 LEU A C 1
ATOM 2325 O O . LEU A 1 301 ? 27.908 -2.181 -12.656 1.00 86.25 301 LEU A O 1
ATOM 2329 N N . GLY A 1 302 ? 28.019 -3.068 -10.587 1.00 88.75 302 GLY A N 1
ATOM 2330 C CA . GLY A 1 302 ? 29.159 -3.951 -10.827 1.00 88.75 302 GLY A CA 1
ATOM 2331 C C . GLY A 1 302 ? 28.752 -5.330 -11.364 1.00 88.75 302 GLY A C 1
ATOM 2332 O O . GLY A 1 302 ? 27.581 -5.715 -11.335 1.00 88.75 302 GLY A O 1
ATOM 2333 N N . ASP A 1 303 ? 29.735 -6.114 -11.815 1.00 90.00 303 ASP A N 1
ATOM 2334 C CA . ASP A 1 303 ? 29.508 -7.430 -12.436 1.00 90.00 303 ASP A CA 1
ATOM 2335 C C . ASP A 1 303 ? 28.795 -8.434 -11.515 1.00 90.00 303 ASP A C 1
ATOM 2337 O O . ASP A 1 303 ? 27.929 -9.189 -11.966 1.00 90.00 303 ASP A O 1
ATOM 2341 N N . GLU A 1 304 ? 29.118 -8.432 -10.219 1.00 88.44 304 GLU A N 1
ATOM 2342 C CA . GLU A 1 304 ? 28.478 -9.307 -9.226 1.00 88.44 304 GLU A CA 1
ATOM 2343 C C . GLU A 1 304 ? 26.990 -8.977 -9.048 1.00 88.44 304 GLU A C 1
ATOM 2345 O O . GLU A 1 304 ? 26.135 -9.868 -9.035 1.00 88.44 304 GLU A O 1
ATOM 2350 N N . GLU A 1 305 ? 26.663 -7.685 -8.964 1.00 91.88 305 GLU A N 1
ATOM 2351 C CA . GLU A 1 305 ? 25.286 -7.206 -8.834 1.00 91.88 305 GLU A CA 1
ATOM 2352 C C . GLU A 1 305 ? 24.491 -7.532 -10.104 1.00 91.88 305 GLU A C 1
ATOM 2354 O O . GLU A 1 305 ? 23.370 -8.040 -10.024 1.00 91.88 305 GLU A O 1
ATOM 2359 N N . LEU A 1 306 ? 25.089 -7.332 -11.284 1.00 93.81 306 LEU A N 1
ATOM 2360 C CA . LEU A 1 306 ? 24.493 -7.711 -12.567 1.00 93.81 306 LEU A CA 1
ATOM 2361 C C . LEU A 1 306 ? 24.227 -9.218 -12.654 1.00 93.81 306 LEU A C 1
ATOM 2363 O O . LEU A 1 306 ? 23.154 -9.627 -13.103 1.00 93.81 306 LEU A O 1
ATOM 2367 N N . ALA A 1 307 ? 25.166 -10.058 -12.209 1.00 92.69 307 ALA A N 1
ATOM 2368 C CA . ALA A 1 307 ? 24.989 -11.508 -12.197 1.00 92.69 307 ALA A CA 1
ATOM 2369 C C . ALA A 1 307 ? 23.787 -11.935 -11.337 1.00 92.69 307 ALA A C 1
ATOM 2371 O O . ALA A 1 307 ? 23.009 -12.794 -11.758 1.00 92.69 307 ALA A O 1
ATOM 2372 N N . LEU A 1 308 ? 23.591 -11.303 -10.175 1.00 93.62 308 LEU A N 1
ATOM 2373 C CA . LEU A 1 308 ? 22.432 -11.538 -9.310 1.00 93.62 308 LEU A CA 1
ATOM 2374 C C . LEU A 1 308 ? 21.130 -11.023 -9.937 1.00 93.62 308 LEU A C 1
ATOM 2376 O O . LEU A 1 308 ? 20.138 -11.752 -9.973 1.00 93.62 308 LEU A O 1
ATOM 2380 N N . LEU A 1 309 ? 21.122 -9.806 -10.481 1.00 95.50 309 LEU A N 1
ATOM 2381 C CA . LEU A 1 309 ? 19.932 -9.207 -11.097 1.00 95.50 309 LEU A CA 1
ATOM 2382 C C . LEU A 1 309 ? 19.437 -9.996 -12.318 1.00 95.50 309 LEU A C 1
ATOM 2384 O O . LEU A 1 309 ? 18.227 -10.133 -12.509 1.00 95.50 309 LEU A O 1
ATOM 2388 N N . ARG A 1 310 ? 20.338 -10.616 -13.093 1.00 95.25 310 ARG A N 1
ATOM 2389 C CA . ARG A 1 310 ? 19.969 -11.525 -14.197 1.00 95.25 310 ARG A CA 1
ATOM 2390 C C . ARG A 1 310 ? 19.136 -12.728 -13.737 1.00 95.25 310 ARG A C 1
ATOM 2392 O O . ARG A 1 310 ? 18.355 -13.265 -14.523 1.00 95.25 310 ARG A O 1
ATOM 2399 N N . LEU A 1 311 ? 19.247 -13.146 -12.472 1.00 93.94 311 LEU A N 1
ATOM 2400 C CA . LEU A 1 311 ? 18.437 -14.236 -11.911 1.00 93.94 311 LEU A CA 1
ATOM 2401 C C . LEU A 1 311 ? 16.967 -13.833 -11.743 1.00 93.94 311 LEU A C 1
ATOM 2403 O O . LEU A 1 311 ? 16.099 -14.704 -11.793 1.00 93.94 311 LEU A O 1
ATOM 2407 N N . LEU A 1 312 ? 16.693 -12.535 -11.587 1.00 95.19 312 LEU A N 1
ATOM 2408 C CA . LEU A 1 312 ? 15.340 -11.993 -11.455 1.00 95.19 312 LEU A CA 1
ATOM 2409 C C . LEU A 1 312 ? 14.622 -11.858 -12.800 1.00 95.19 312 LEU A C 1
ATOM 2411 O O . LEU A 1 312 ? 13.395 -11.828 -12.819 1.00 95.19 312 LEU A O 1
ATOM 2415 N N . ARG A 1 313 ? 15.370 -11.812 -13.915 1.00 95.50 313 ARG A N 1
ATOM 2416 C CA . ARG A 1 313 ? 14.841 -11.649 -15.284 1.00 95.50 313 ARG A CA 1
ATOM 2417 C C . ARG A 1 313 ? 13.766 -10.548 -15.358 1.00 95.50 313 ARG A C 1
ATOM 2419 O O . ARG A 1 313 ? 12.624 -10.858 -15.713 1.00 95.50 313 ARG A O 1
ATOM 2426 N N . PRO A 1 314 ? 14.094 -9.302 -14.963 1.00 96.56 314 PRO A N 1
ATOM 2427 C CA . PRO A 1 314 ? 13.116 -8.222 -14.966 1.00 96.56 314 PRO A CA 1
ATOM 2428 C C . PRO A 1 314 ? 12.529 -8.051 -16.372 1.00 96.56 314 PRO A C 1
ATOM 2430 O O . PRO A 1 314 ? 13.247 -8.058 -17.364 1.00 96.56 314 PRO A O 1
ATOM 2433 N N . ALA A 1 315 ? 11.210 -7.911 -16.466 1.00 96.06 315 ALA A N 1
ATOM 2434 C CA . ALA A 1 315 ? 10.514 -7.674 -17.728 1.00 96.06 315 ALA A CA 1
ATOM 2435 C C . ALA A 1 315 ? 10.762 -6.259 -18.273 1.00 96.06 315 ALA A C 1
ATOM 2437 O O . ALA A 1 315 ? 10.618 -6.021 -19.471 1.00 96.06 315 ALA A O 1
ATOM 2438 N N . HIS A 1 316 ? 11.103 -5.324 -17.385 1.00 98.25 316 HIS A N 1
ATOM 2439 C CA . HIS A 1 316 ? 11.462 -3.948 -17.702 1.00 98.25 316 HIS A CA 1
ATOM 2440 C C . HIS A 1 316 ? 12.299 -3.335 -16.572 1.00 98.25 316 HIS A C 1
ATOM 2442 O O . HIS A 1 316 ? 12.206 -3.756 -15.414 1.00 98.25 316 HIS A O 1
ATOM 2448 N N . LEU A 1 317 ? 13.083 -2.310 -16.905 1.00 98.62 317 LEU A N 1
ATOM 2449 C CA . LEU A 1 317 ? 13.736 -1.431 -15.933 1.00 98.62 317 LEU A CA 1
ATOM 2450 C C . LEU A 1 317 ? 13.069 -0.060 -15.978 1.00 98.62 317 LEU A C 1
ATOM 2452 O O . LEU A 1 317 ? 12.961 0.540 -17.045 1.00 98.62 317 LEU A O 1
ATOM 2456 N N . ARG A 1 318 ? 12.612 0.448 -14.835 1.00 98.38 318 ARG A N 1
ATOM 2457 C CA . ARG A 1 318 ? 12.016 1.781 -14.755 1.00 98.38 318 ARG A CA 1
ATOM 2458 C C . ARG A 1 318 ? 13.078 2.841 -14.500 1.00 98.38 318 ARG A C 1
ATOM 2460 O O . ARG A 1 318 ? 13.878 2.685 -13.589 1.00 98.38 318 ARG A O 1
ATOM 2467 N N . VAL A 1 319 ? 13.017 3.958 -15.216 1.00 97.38 319 VAL A N 1
ATOM 2468 C CA . VAL A 1 319 ? 13.783 5.171 -14.897 1.00 97.38 319 VAL A CA 1
ATOM 2469 C C . VAL A 1 319 ? 12.833 6.357 -14.738 1.00 97.38 319 VAL A C 1
ATOM 2471 O O . VAL A 1 319 ? 11.994 6.606 -15.602 1.00 97.38 319 VAL A O 1
ATOM 2474 N N . ASP A 1 320 ? 12.941 7.077 -13.620 1.00 95.88 320 ASP A N 1
ATOM 2475 C CA . ASP A 1 320 ? 12.207 8.323 -13.380 1.00 95.88 320 ASP A CA 1
ATOM 2476 C C . ASP A 1 320 ? 13.057 9.509 -13.857 1.00 95.88 320 ASP A C 1
ATOM 2478 O O . ASP A 1 320 ? 14.135 9.773 -13.323 1.00 95.88 320 ASP A O 1
ATOM 2482 N N . LEU A 1 321 ? 12.560 10.237 -14.856 1.00 95.12 321 LEU A N 1
ATOM 2483 C CA . LEU A 1 321 ? 13.210 11.408 -15.431 1.00 95.12 321 LEU A CA 1
ATOM 2484 C C . LEU A 1 321 ? 12.373 12.653 -15.149 1.00 95.12 321 LEU A C 1
ATOM 2486 O O . LEU A 1 321 ? 11.339 12.900 -15.774 1.00 95.12 321 LEU A O 1
ATOM 2490 N N . ASN A 1 322 ? 12.854 13.471 -14.218 1.00 93.62 322 ASN A N 1
ATOM 2491 C CA . ASN A 1 322 ? 12.446 14.863 -14.148 1.00 93.62 322 ASN A CA 1
ATOM 2492 C C . ASN A 1 322 ? 13.264 15.650 -15.175 1.00 93.62 322 ASN A C 1
ATOM 2494 O O . ASN A 1 322 ? 14.435 15.927 -14.937 1.00 93.62 322 ASN A O 1
ATOM 2498 N N . LEU A 1 323 ? 12.660 15.993 -16.315 1.00 91.31 323 LEU A N 1
ATOM 2499 C CA . LEU A 1 323 ? 13.390 16.629 -17.419 1.00 91.31 323 LEU A CA 1
ATOM 2500 C C . LEU A 1 323 ? 13.844 18.067 -17.115 1.00 91.31 323 LEU A C 1
ATOM 2502 O O . LEU A 1 323 ? 14.720 18.580 -17.806 1.00 91.31 323 LEU A O 1
ATOM 2506 N N . ALA A 1 324 ? 13.325 18.685 -16.050 1.00 89.12 324 ALA A N 1
ATOM 2507 C CA . ALA A 1 324 ? 13.850 19.948 -15.534 1.00 89.12 324 ALA A CA 1
ATOM 2508 C C . ALA A 1 324 ? 15.138 19.776 -14.706 1.00 89.12 324 ALA A C 1
ATOM 2510 O O . ALA A 1 324 ? 15.836 20.756 -14.448 1.00 89.12 324 ALA A O 1
ATOM 2511 N N . ASP A 1 325 ? 15.461 18.557 -14.259 1.00 87.44 325 ASP A N 1
ATOM 2512 C CA . ASP A 1 325 ? 16.691 18.291 -13.518 1.00 87.44 325 ASP A CA 1
ATOM 2513 C C . ASP A 1 325 ? 17.875 18.172 -14.485 1.00 87.44 325 ASP A C 1
ATOM 2515 O O . ASP A 1 325 ? 17.859 17.371 -15.421 1.00 87.44 325 ASP A O 1
ATOM 2519 N N . ALA A 1 326 ? 18.936 18.943 -14.245 1.00 87.50 326 ALA A N 1
ATOM 2520 C CA . ALA A 1 326 ? 20.141 18.940 -15.075 1.00 87.50 326 ALA A CA 1
ATOM 2521 C C . ALA A 1 326 ? 20.878 17.584 -15.093 1.00 87.50 326 ALA A C 1
ATOM 2523 O O . ALA A 1 326 ? 21.723 17.357 -15.955 1.00 87.50 326 ALA A O 1
ATOM 2524 N N . THR A 1 327 ? 20.575 16.681 -14.159 1.00 86.25 327 THR A N 1
ATOM 2525 C CA . THR A 1 327 ? 21.184 15.347 -14.069 1.00 86.25 327 THR A CA 1
ATOM 2526 C C . THR A 1 327 ? 20.467 14.278 -14.900 1.00 86.25 327 THR A C 1
ATOM 2528 O O . THR A 1 327 ? 20.997 13.171 -15.032 1.00 86.25 327 THR A O 1
ATOM 2531 N N . HIS A 1 328 ? 19.308 14.583 -15.507 1.00 90.12 328 HIS A N 1
ATOM 2532 C CA . HIS A 1 328 ? 18.560 13.615 -16.321 1.00 90.12 328 HIS A CA 1
ATOM 2533 C C . HIS A 1 328 ? 19.371 12.963 -17.463 1.00 90.12 328 HIS A C 1
ATOM 2535 O O . HIS A 1 328 ? 19.161 11.768 -17.677 1.00 90.12 328 HIS A O 1
ATOM 2541 N N . PRO A 1 329 ? 20.320 13.637 -18.158 1.00 92.38 329 PRO A N 1
ATOM 2542 C CA . PRO A 1 329 ? 21.084 12.983 -19.222 1.00 92.38 329 PRO A CA 1
ATOM 2543 C C . PRO A 1 329 ? 21.973 11.863 -18.670 1.00 92.38 329 PRO A C 1
ATOM 2545 O O . PRO A 1 329 ? 21.959 10.744 -19.171 1.00 92.38 329 PRO A O 1
ATOM 2548 N N . ALA A 1 330 ? 22.660 12.120 -17.551 1.00 90.75 330 ALA A N 1
ATOM 2549 C CA . ALA A 1 330 ? 23.499 11.124 -16.887 1.00 90.75 330 ALA A CA 1
ATOM 2550 C C . ALA A 1 330 ? 22.677 9.950 -16.326 1.00 90.75 330 ALA A C 1
ATOM 2552 O O . ALA A 1 330 ? 23.169 8.827 -16.228 1.00 90.75 330 ALA A O 1
ATOM 2553 N N . LEU A 1 331 ? 21.426 10.192 -15.920 1.00 91.44 331 LEU A N 1
ATOM 2554 C CA . LEU A 1 331 ? 20.493 9.129 -15.532 1.00 91.44 331 LEU A CA 1
ATOM 2555 C C . LEU A 1 331 ? 20.110 8.251 -16.720 1.00 91.44 331 LEU A C 1
ATOM 2557 O O . LEU A 1 331 ? 20.097 7.028 -16.587 1.00 91.44 331 LEU A O 1
ATOM 2561 N N . LEU A 1 332 ? 19.833 8.863 -17.870 1.00 94.62 332 LEU A N 1
ATOM 2562 C CA . LEU A 1 332 ? 19.482 8.151 -19.092 1.00 94.62 332 LEU A CA 1
ATOM 2563 C C . LEU A 1 332 ? 20.656 7.312 -19.622 1.00 94.62 332 LEU A C 1
ATOM 2565 O O . LEU A 1 332 ? 20.456 6.165 -20.011 1.00 94.62 332 LEU A O 1
ATOM 2569 N N . GLU A 1 333 ? 21.885 7.826 -19.550 1.00 94.19 333 GLU A N 1
ATOM 2570 C CA . GLU A 1 333 ? 23.103 7.068 -19.872 1.00 94.19 333 GLU A CA 1
ATOM 2571 C C . GLU A 1 333 ? 23.285 5.852 -18.952 1.00 94.19 333 GLU A C 1
ATOM 2573 O O . GLU A 1 333 ? 23.520 4.741 -19.426 1.00 94.19 333 GLU A O 1
ATOM 2578 N N . ARG A 1 334 ? 23.105 6.013 -17.632 1.00 92.19 334 ARG A N 1
ATOM 2579 C CA . ARG A 1 334 ? 23.149 4.867 -16.704 1.00 92.19 334 ARG A CA 1
ATOM 2580 C C . ARG A 1 334 ? 22.041 3.857 -16.989 1.00 92.19 334 ARG A C 1
ATOM 2582 O O . ARG A 1 334 ? 22.280 2.654 -16.897 1.00 92.19 334 ARG A O 1
ATOM 2589 N N . ALA A 1 335 ? 20.851 4.330 -17.357 1.00 95.00 335 ALA A N 1
ATOM 2590 C CA . ALA A 1 335 ? 19.757 3.464 -17.775 1.00 95.00 335 ALA A CA 1
ATOM 2591 C C . ALA A 1 335 ? 20.092 2.693 -19.058 1.00 95.00 335 ALA A C 1
ATOM 2593 O O . ALA A 1 335 ? 19.754 1.515 -19.139 1.00 95.00 335 ALA A O 1
ATOM 2594 N N . SER A 1 336 ? 20.817 3.308 -20.001 1.00 95.50 336 SER A N 1
ATOM 2595 C CA . SER A 1 336 ? 21.358 2.639 -21.193 1.00 95.50 336 SER A CA 1
ATOM 2596 C C . SER A 1 336 ? 22.221 1.444 -20.822 1.00 95.50 336 SER A C 1
ATOM 2598 O O . SER A 1 336 ? 21.947 0.324 -21.244 1.00 95.50 336 SER A O 1
ATOM 2600 N N . VAL A 1 337 ? 23.231 1.677 -19.981 1.00 94.56 337 VAL A N 1
ATOM 2601 C CA . VAL A 1 337 ? 24.192 0.644 -19.579 1.00 94.56 337 VAL A CA 1
ATOM 2602 C C . VAL A 1 337 ? 23.492 -0.492 -18.833 1.00 94.56 337 VAL A C 1
ATOM 2604 O O . VAL A 1 337 ? 23.737 -1.663 -19.112 1.00 94.56 337 VAL A O 1
ATOM 2607 N N . ALA A 1 338 ? 22.583 -0.168 -17.908 1.00 95.12 338 ALA A N 1
ATOM 2608 C CA . ALA A 1 338 ? 21.839 -1.181 -17.164 1.00 95.12 338 ALA A CA 1
ATOM 2609 C C . ALA A 1 338 ? 20.883 -1.987 -18.062 1.00 95.12 338 ALA A C 1
ATOM 2611 O O . ALA A 1 338 ? 20.778 -3.204 -17.905 1.00 95.12 338 ALA A O 1
ATOM 2612 N N . SER A 1 339 ? 20.206 -1.320 -19.004 1.00 96.12 339 SER A N 1
ATOM 2613 C CA . SER A 1 339 ? 19.311 -1.941 -19.986 1.00 96.12 339 SER A CA 1
ATOM 2614 C C . SER A 1 339 ? 20.052 -2.938 -20.870 1.00 96.12 339 SER A C 1
ATOM 2616 O O . SER A 1 339 ? 19.600 -4.074 -21.008 1.00 96.12 339 SER A O 1
ATOM 2618 N N . GLU A 1 340 ? 21.215 -2.550 -21.396 1.00 96.25 340 GLU A N 1
ATOM 2619 C CA . GLU A 1 340 ? 22.068 -3.417 -22.210 1.00 96.25 340 GLU A CA 1
ATOM 2620 C C . GLU A 1 340 ? 22.610 -4.598 -21.392 1.00 96.25 340 GLU A C 1
ATOM 2622 O O . GLU A 1 340 ? 22.482 -5.753 -21.796 1.00 96.25 340 GLU A O 1
ATOM 2627 N N . ALA A 1 341 ? 23.143 -4.340 -20.194 1.00 95.75 341 ALA A N 1
ATOM 2628 C CA . ALA A 1 341 ? 23.750 -5.379 -19.363 1.00 95.75 341 ALA A CA 1
ATOM 2629 C C . ALA A 1 341 ? 22.751 -6.450 -18.880 1.00 95.75 341 ALA A C 1
ATOM 2631 O O . ALA A 1 341 ? 23.144 -7.602 -18.636 1.00 95.75 341 ALA A O 1
ATOM 2632 N N . LEU A 1 342 ? 21.478 -6.077 -18.720 1.00 95.81 342 LEU A N 1
ATOM 2633 C CA . LEU A 1 342 ? 20.389 -6.963 -18.300 1.00 95.81 342 LEU A CA 1
ATOM 2634 C C . LEU A 1 342 ? 19.506 -7.440 -19.463 1.00 95.81 342 LEU A C 1
ATOM 2636 O O . LEU A 1 342 ? 18.571 -8.197 -19.205 1.00 95.81 342 LEU A O 1
ATOM 2640 N N . ASP A 1 343 ? 19.790 -7.029 -20.704 1.00 95.62 343 ASP A N 1
ATOM 2641 C CA . ASP A 1 343 ? 18.977 -7.323 -21.896 1.00 95.62 343 ASP A CA 1
ATOM 2642 C C . ASP A 1 343 ? 17.481 -7.037 -21.659 1.00 95.62 343 ASP A C 1
ATOM 2644 O O . ASP A 1 343 ? 16.606 -7.893 -21.793 1.00 95.62 343 ASP A O 1
ATOM 2648 N N . THR A 1 344 ? 17.191 -5.834 -21.158 1.00 96.38 344 THR A N 1
ATOM 2649 C CA . THR A 1 344 ? 15.859 -5.471 -20.659 1.00 96.38 344 THR A CA 1
ATOM 2650 C C . THR A 1 344 ? 15.460 -4.076 -21.120 1.00 96.38 344 THR A C 1
ATOM 2652 O O . THR A 1 344 ? 16.182 -3.108 -20.896 1.00 96.38 344 THR A O 1
ATOM 2655 N N . ALA A 1 345 ? 14.272 -3.950 -21.715 1.00 98.00 345 ALA A N 1
ATOM 2656 C CA . ALA A 1 345 ? 13.741 -2.673 -22.186 1.00 98.00 345 ALA A CA 1
ATOM 2657 C C . ALA A 1 345 ? 13.333 -1.723 -21.041 1.00 98.00 345 ALA A C 1
ATOM 2659 O O . ALA A 1 345 ? 13.008 -2.147 -19.927 1.00 98.00 345 ALA A O 1
ATOM 2660 N N . LEU A 1 346 ? 13.314 -0.422 -21.333 1.00 98.62 346 LEU A N 1
ATOM 2661 C CA . LEU A 1 346 ? 13.036 0.634 -20.364 1.00 98.62 346 LEU A CA 1
ATOM 2662 C C . LEU A 1 346 ? 11.544 0.990 -20.267 1.00 98.62 346 LEU A C 1
ATOM 2664 O O . LEU A 1 346 ? 10.850 1.162 -21.270 1.00 98.62 346 LEU A O 1
ATOM 2668 N N . GLU A 1 347 ? 11.066 1.166 -19.039 1.00 98.81 347 GLU A N 1
ATOM 2669 C CA . GLU A 1 347 ? 9.862 1.926 -18.699 1.00 98.81 347 GLU A CA 1
ATOM 2670 C C . GLU A 1 347 ? 10.303 3.336 -18.283 1.00 98.81 347 GLU A C 1
ATOM 2672 O O . GLU A 1 347 ? 10.863 3.532 -17.206 1.00 98.81 347 GLU A O 1
ATOM 2677 N N . ILE A 1 348 ? 10.091 4.330 -19.142 1.00 98.62 348 ILE A N 1
ATOM 2678 C CA . ILE A 1 348 ? 10.586 5.690 -18.897 1.00 98.62 348 ILE A CA 1
ATOM 2679 C C . ILE A 1 348 ? 9.451 6.535 -18.319 1.00 98.62 348 ILE A C 1
ATOM 2681 O O . ILE A 1 348 ? 8.494 6.867 -19.021 1.00 98.62 348 ILE A O 1
ATOM 2685 N N . ALA A 1 349 ? 9.552 6.881 -17.036 1.00 98.44 349 ALA A N 1
ATOM 2686 C CA . ALA A 1 349 ? 8.609 7.755 -16.351 1.00 98.44 349 ALA A CA 1
ATOM 2687 C C . ALA A 1 349 ? 9.045 9.219 -16.476 1.00 98.44 349 ALA A C 1
ATOM 2689 O O . ALA A 1 349 ? 10.008 9.645 -15.846 1.00 98.44 349 ALA A O 1
ATOM 2690 N N . LEU A 1 350 ? 8.323 9.989 -17.285 1.00 98.31 350 LEU A N 1
ATOM 2691 C CA . LEU A 1 350 ? 8.593 11.394 -17.571 1.00 98.31 350 LEU A CA 1
ATOM 2692 C C . LEU A 1 350 ? 7.772 12.285 -16.642 1.00 98.31 350 LEU A C 1
ATOM 2694 O O . LEU A 1 350 ? 6.542 12.247 -16.668 1.00 98.31 350 LEU A O 1
ATOM 2698 N N . LEU A 1 351 ? 8.446 13.110 -15.844 1.00 96.00 351 LEU A N 1
ATOM 2699 C CA . LEU A 1 351 ? 7.815 14.161 -15.052 1.00 96.00 351 LEU A CA 1
ATOM 2700 C C . LEU A 1 351 ? 7.977 15.483 -15.800 1.00 96.00 351 LEU A C 1
ATOM 2702 O O . LEU A 1 351 ? 9.091 15.999 -15.889 1.00 96.00 351 LEU A O 1
ATOM 2706 N N . LEU A 1 352 ? 6.870 16.022 -16.313 1.00 95.62 352 LEU A N 1
ATOM 2707 C CA . LEU A 1 352 ? 6.834 17.181 -17.211 1.00 95.62 352 LEU A CA 1
ATOM 2708 C C . LEU A 1 352 ? 6.074 18.364 -16.600 1.00 95.62 352 LEU A C 1
ATOM 2710 O O . LEU A 1 352 ? 5.138 18.186 -15.817 1.00 95.62 352 LEU A O 1
ATOM 2714 N N . ASP A 1 353 ? 6.446 19.572 -17.007 1.00 92.50 353 ASP A N 1
ATOM 2715 C CA . ASP A 1 353 ? 5.664 20.796 -16.807 1.00 92.50 353 ASP A CA 1
ATOM 2716 C C . ASP A 1 353 ? 4.981 21.185 -18.118 1.00 92.50 353 ASP A C 1
ATOM 2718 O O . ASP A 1 353 ? 5.592 21.086 -19.182 1.00 92.50 353 ASP A O 1
ATOM 2722 N N . SER A 1 354 ? 3.727 21.630 -18.059 1.00 92.56 354 SER A N 1
ATOM 2723 C CA . SER A 1 354 ? 2.925 21.884 -19.260 1.00 92.56 354 SER A CA 1
ATOM 2724 C C . SER A 1 354 ? 3.512 22.968 -20.163 1.00 92.56 354 SER A C 1
ATOM 2726 O O . SER A 1 354 ? 3.424 22.843 -21.385 1.00 92.56 354 SER A O 1
ATOM 2728 N N . ALA A 1 355 ? 4.137 24.002 -19.594 1.00 94.94 355 ALA A N 1
ATOM 2729 C CA . ALA A 1 355 ? 4.716 25.094 -20.370 1.00 94.94 355 ALA A CA 1
ATOM 2730 C C . ALA A 1 355 ? 6.042 24.693 -21.038 1.00 94.94 355 ALA A C 1
ATOM 2732 O O . ALA A 1 355 ? 6.335 25.144 -22.146 1.00 94.94 355 ALA A O 1
ATOM 2733 N N . ALA A 1 356 ? 6.831 23.828 -20.391 1.00 95.81 356 ALA A N 1
ATOM 2734 C CA . ALA A 1 356 ? 8.149 23.408 -20.876 1.00 95.81 356 ALA A CA 1
ATOM 2735 C C . ALA A 1 356 ? 8.146 22.087 -21.672 1.00 95.81 356 ALA A C 1
ATOM 2737 O O . ALA A 1 356 ? 9.115 21.802 -22.381 1.00 95.81 356 ALA A O 1
ATOM 2738 N N . ALA A 1 357 ? 7.069 21.294 -21.599 1.00 97.19 357 ALA A N 1
ATOM 2739 C CA . ALA A 1 357 ? 7.027 19.906 -22.067 1.00 97.19 357 ALA A CA 1
ATOM 2740 C C . ALA A 1 357 ? 7.543 19.707 -23.498 1.00 97.19 357 ALA A C 1
ATOM 2742 O O . ALA A 1 357 ? 8.283 18.763 -23.751 1.00 97.19 357 ALA A O 1
ATOM 2743 N N . ARG A 1 358 ? 7.199 20.592 -24.445 1.00 98.44 358 ARG A N 1
ATOM 2744 C CA . ARG A 1 358 ? 7.631 20.438 -25.845 1.00 98.44 358 ARG A CA 1
ATOM 2745 C C . ARG A 1 358 ? 9.148 20.528 -25.991 1.00 98.44 358 ARG A C 1
ATOM 2747 O O . ARG A 1 358 ? 9.741 19.703 -26.678 1.00 98.44 358 ARG A O 1
ATOM 2754 N N . ALA A 1 359 ? 9.765 21.519 -25.350 1.00 97.75 359 ALA A N 1
ATOM 2755 C CA . ALA A 1 359 ? 11.212 21.700 -25.393 1.00 97.75 359 ALA A CA 1
ATOM 2756 C C . ALA A 1 359 ? 11.932 20.551 -24.672 1.00 97.75 359 ALA A C 1
ATOM 2758 O O . ALA A 1 359 ? 12.893 20.001 -25.207 1.00 97.75 359 ALA A O 1
ATOM 2759 N N . GLU A 1 360 ? 11.424 20.145 -23.504 1.00 97.25 360 GLU A N 1
ATOM 2760 C CA . GLU A 1 360 ? 11.963 19.021 -22.730 1.00 97.25 360 GLU A CA 1
ATOM 2761 C C . GLU A 1 360 ? 11.908 17.700 -23.516 1.00 97.25 360 GLU A C 1
ATOM 2763 O O . GLU A 1 360 ? 12.898 16.972 -23.580 1.00 97.25 360 GLU A O 1
ATOM 2768 N N . LEU A 1 361 ? 10.783 17.407 -24.175 1.00 98.44 361 LEU A N 1
ATOM 2769 C CA . LEU A 1 361 ? 10.599 16.191 -24.974 1.00 98.44 361 LEU A CA 1
ATOM 2770 C C . LEU A 1 361 ? 11.469 16.172 -26.238 1.00 98.44 361 LEU A C 1
ATOM 2772 O O . LEU A 1 361 ? 12.000 15.120 -26.586 1.00 98.44 361 LEU A O 1
ATOM 2776 N N . LEU A 1 362 ? 11.659 17.313 -26.909 1.00 98.06 362 LEU A N 1
ATOM 2777 C CA . LEU A 1 362 ? 12.574 17.414 -28.054 1.00 98.06 362 LEU A CA 1
ATOM 2778 C C . LEU A 1 362 ? 14.035 17.192 -27.637 1.00 98.06 362 LEU A C 1
ATOM 2780 O O . LEU A 1 362 ? 14.774 16.494 -28.330 1.00 98.06 362 LEU A O 1
ATOM 2784 N N . ALA A 1 363 ? 14.446 17.745 -26.492 1.00 96.62 363 ALA A N 1
ATOM 2785 C CA . ALA A 1 363 ? 15.782 17.520 -25.943 1.00 96.62 363 ALA A CA 1
ATOM 2786 C C . ALA A 1 363 ? 15.996 16.047 -25.560 1.00 96.62 363 ALA A C 1
ATOM 2788 O O . ALA A 1 363 ? 17.029 15.465 -25.895 1.00 96.62 363 ALA A O 1
ATOM 2789 N N . LEU A 1 364 ? 14.995 15.425 -24.927 1.00 97.69 364 LEU A N 1
ATOM 2790 C CA . LEU A 1 364 ? 14.999 13.992 -24.648 1.00 97.69 364 LEU A CA 1
ATOM 2791 C C . LEU A 1 364 ? 15.108 13.177 -25.944 1.00 97.69 364 LEU A C 1
ATOM 2793 O O . LEU A 1 364 ? 15.925 12.263 -26.012 1.00 97.69 364 LEU A O 1
ATOM 2797 N N . ARG A 1 365 ? 14.339 13.518 -26.987 1.00 97.88 365 ARG A N 1
ATOM 2798 C CA . ARG A 1 365 ? 14.385 12.818 -28.279 1.00 97.88 365 ARG A CA 1
ATOM 2799 C C . ARG A 1 365 ? 15.789 12.817 -28.887 1.00 97.88 365 ARG A C 1
ATOM 2801 O O . ARG A 1 365 ? 16.257 11.766 -29.309 1.00 97.88 365 ARG A O 1
ATOM 2808 N N . ALA A 1 366 ? 16.498 13.943 -28.850 1.00 96.94 366 ALA A N 1
ATOM 2809 C CA . ALA A 1 366 ? 17.873 14.010 -29.346 1.00 96.94 366 ALA A CA 1
ATOM 2810 C C . ALA A 1 366 ? 18.836 13.072 -28.584 1.00 96.94 366 ALA A C 1
ATOM 2812 O O . ALA A 1 366 ? 19.694 12.423 -29.190 1.00 96.94 366 ALA A O 1
ATOM 2813 N N . GLN A 1 367 ? 18.684 12.957 -27.258 1.00 96.38 367 GLN A N 1
ATOM 2814 C CA . GLN A 1 367 ? 19.469 12.009 -26.453 1.00 96.38 367 GLN A CA 1
ATOM 2815 C C . GLN A 1 367 ? 19.112 10.557 -26.793 1.00 96.38 367 GLN A C 1
ATOM 2817 O O . GLN A 1 367 ? 19.994 9.718 -26.965 1.00 96.38 367 GLN A O 1
ATOM 2822 N N . LEU A 1 368 ? 17.819 10.268 -26.945 1.00 96.94 368 LEU A N 1
ATOM 2823 C CA . LEU A 1 368 ? 17.311 8.953 -27.323 1.00 96.94 368 LEU A CA 1
ATOM 2824 C C . LEU A 1 368 ? 17.837 8.497 -28.693 1.00 96.94 368 LEU A C 1
ATOM 2826 O O . LEU A 1 368 ? 18.239 7.341 -28.828 1.00 96.94 368 LEU A O 1
ATOM 2830 N N . ASP A 1 369 ? 17.882 9.381 -29.691 1.00 96.25 369 ASP A N 1
ATOM 2831 C CA . ASP A 1 369 ? 18.417 9.072 -31.027 1.00 96.25 369 ASP A CA 1
ATOM 2832 C C . ASP A 1 369 ? 19.921 8.742 -30.989 1.00 96.25 369 ASP A C 1
ATOM 2834 O O . ASP A 1 369 ? 20.414 7.946 -31.795 1.00 96.25 369 ASP A O 1
ATOM 2838 N N . THR A 1 370 ? 20.638 9.310 -30.014 1.00 96.25 370 THR A N 1
ATOM 2839 C CA . THR A 1 370 ? 22.060 9.032 -29.769 1.00 96.25 370 THR A CA 1
ATOM 2840 C C . THR A 1 370 ? 22.254 7.676 -29.087 1.00 96.25 370 THR A C 1
ATOM 2842 O O . THR A 1 370 ? 23.070 6.875 -29.537 1.00 96.25 370 THR A O 1
ATOM 2845 N N . LEU A 1 371 ? 21.491 7.401 -28.024 1.00 95.56 371 LEU A N 1
ATOM 2846 C CA . LEU A 1 371 ? 21.655 6.205 -27.187 1.00 95.56 371 LEU A CA 1
ATOM 2847 C C . LEU A 1 371 ? 20.975 4.948 -27.753 1.00 95.56 371 LEU A C 1
ATOM 2849 O O . LEU A 1 371 ? 21.384 3.841 -27.424 1.00 95.56 371 LEU A O 1
ATOM 2853 N N . ARG A 1 372 ? 19.952 5.103 -28.608 1.00 94.50 372 ARG A N 1
ATOM 2854 C CA . ARG A 1 372 ? 19.182 4.006 -29.239 1.00 94.50 372 ARG A CA 1
ATOM 2855 C C . ARG A 1 372 ? 18.661 2.967 -28.237 1.00 94.50 372 ARG A C 1
ATOM 2857 O O . ARG A 1 372 ? 18.839 1.762 -28.400 1.00 94.50 372 ARG A O 1
ATOM 2864 N N . LEU A 1 373 ? 17.996 3.459 -27.200 1.00 95.06 373 LEU A N 1
ATOM 2865 C CA . LEU A 1 373 ? 17.466 2.673 -26.097 1.00 95.06 373 LEU A CA 1
ATOM 2866 C C . LEU A 1 373 ? 16.244 1.840 -26.505 1.00 95.06 373 LEU A C 1
ATOM 2868 O O . LEU A 1 373 ? 15.321 2.368 -27.132 1.00 95.06 373 LEU A O 1
ATOM 2872 N N . PRO A 1 374 ? 16.155 0.570 -26.074 1.00 97.19 374 PRO A N 1
ATOM 2873 C CA . PRO A 1 374 ? 14.921 -0.191 -26.185 1.00 97.19 374 PRO A CA 1
ATOM 2874 C C . PRO A 1 374 ? 13.907 0.327 -25.160 1.00 97.19 374 PRO A C 1
ATOM 2876 O O . PRO A 1 374 ? 14.115 0.220 -23.952 1.00 97.19 374 PRO A O 1
ATOM 2879 N N . VAL A 1 375 ? 12.781 0.867 -25.626 1.00 98.44 375 VAL A N 1
ATOM 2880 C CA . VAL A 1 375 ? 11.719 1.391 -24.753 1.00 98.44 375 VAL A CA 1
ATOM 2881 C C . VAL A 1 375 ? 10.492 0.490 -24.817 1.00 98.44 375 VAL A C 1
ATOM 2883 O O . VAL A 1 375 ? 9.909 0.285 -25.879 1.00 98.44 375 VAL A O 1
ATOM 2886 N N . ALA A 1 376 ? 10.086 -0.040 -23.663 1.00 97.94 376 ALA A N 1
ATOM 2887 C CA . ALA A 1 376 ? 8.870 -0.832 -23.512 1.00 97.94 376 ALA A CA 1
ATOM 2888 C C . ALA A 1 376 ? 7.628 0.054 -23.370 1.00 97.94 376 ALA A C 1
ATOM 2890 O O . ALA A 1 376 ? 6.548 -0.321 -23.830 1.00 97.94 376 ALA A O 1
ATOM 2891 N N . ARG A 1 377 ? 7.759 1.198 -22.684 1.00 98.44 377 ARG A N 1
ATOM 2892 C CA . ARG A 1 377 ? 6.674 2.171 -22.505 1.00 98.44 377 ARG A CA 1
ATOM 2893 C C . ARG A 1 377 ? 7.148 3.514 -21.954 1.00 98.44 377 ARG A C 1
ATOM 2895 O O . ARG A 1 377 ? 8.155 3.593 -21.251 1.00 98.44 377 ARG A O 1
ATOM 2902 N N . TRP A 1 378 ? 6.327 4.525 -22.196 1.00 98.75 378 TRP A N 1
ATOM 2903 C CA . TRP A 1 378 ? 6.421 5.874 -21.657 1.00 98.75 378 TRP A CA 1
ATOM 2904 C C . TRP A 1 378 ? 5.341 6.063 -20.595 1.00 98.75 378 TRP A C 1
ATOM 2906 O O . TRP A 1 378 ? 4.162 5.883 -20.890 1.00 98.75 378 TRP A O 1
ATOM 2916 N N . LEU A 1 379 ? 5.709 6.432 -19.370 1.00 98.69 379 LEU A N 1
ATOM 2917 C CA . LEU A 1 379 ? 4.747 6.859 -18.351 1.00 98.69 379 LEU A CA 1
ATOM 2918 C C . LEU A 1 379 ? 4.797 8.381 -18.242 1.00 98.69 379 LEU A C 1
ATOM 2920 O O . LEU A 1 379 ? 5.799 8.942 -17.811 1.00 98.69 379 LEU A O 1
ATOM 2924 N N . ILE A 1 380 ? 3.729 9.054 -18.658 1.00 98.38 380 ILE A N 1
ATOM 2925 C CA . ILE A 1 380 ? 3.675 10.515 -18.722 1.00 98.38 380 ILE A CA 1
ATOM 2926 C C . ILE A 1 380 ? 3.022 11.042 -17.450 1.00 98.38 380 ILE A C 1
ATOM 2928 O O . ILE A 1 380 ? 1.859 10.742 -17.192 1.00 98.38 380 ILE A O 1
ATOM 2932 N N . PHE A 1 381 ? 3.732 11.853 -16.671 1.00 97.25 381 PHE A N 1
ATOM 2933 C CA . PHE A 1 381 ? 3.234 12.467 -15.440 1.00 97.25 381 PHE A CA 1
ATOM 2934 C C . PHE A 1 381 ? 3.444 13.984 -15.446 1.00 97.25 381 PHE A C 1
ATOM 2936 O O . PHE A 1 381 ? 4.357 14.506 -16.084 1.00 97.25 381 PHE A O 1
ATOM 2943 N N . SER A 1 382 ? 2.595 14.701 -14.707 1.00 93.94 382 SER A N 1
ATOM 2944 C CA . SER A 1 382 ? 2.723 16.147 -14.515 1.00 93.94 382 SER A CA 1
ATOM 2945 C C . SER A 1 382 ? 3.448 16.457 -13.206 1.00 93.94 382 SER A C 1
ATOM 2947 O O . SER A 1 382 ? 3.230 15.796 -12.192 1.00 93.94 382 SER A O 1
ATOM 2949 N N . ARG A 1 383 ? 4.291 17.491 -13.221 1.00 90.94 383 ARG A N 1
ATOM 2950 C CA . ARG A 1 383 ? 4.878 18.099 -12.016 1.00 90.94 383 ARG A CA 1
ATOM 2951 C C . ARG A 1 383 ? 3.887 19.022 -11.296 1.00 90.94 383 ARG A C 1
ATOM 2953 O O . ARG A 1 383 ? 4.031 19.281 -10.105 1.00 90.94 383 ARG A O 1
ATOM 2960 N N . GLU A 1 384 ? 2.867 19.488 -12.010 1.00 89.50 384 GLU A N 1
ATOM 2961 C CA . GLU A 1 384 ? 1.894 20.481 -11.549 1.00 89.50 384 GLU A CA 1
ATOM 2962 C C . GLU A 1 384 ? 0.610 19.825 -11.020 1.00 89.50 384 GLU A C 1
ATOM 2964 O O . GLU A 1 384 ? -0.021 20.318 -10.083 1.00 89.50 384 GLU A O 1
ATOM 2969 N N . ARG A 1 385 ? 0.203 18.704 -11.628 1.00 90.38 385 ARG A N 1
ATOM 2970 C CA . ARG A 1 385 ? -1.074 18.028 -11.369 1.00 90.38 385 ARG A CA 1
ATOM 2971 C C . ARG A 1 385 ? -0.844 16.598 -10.869 1.00 90.38 385 ARG A C 1
ATOM 2973 O O . ARG A 1 385 ? 0.043 15.916 -11.371 1.00 90.38 385 ARG A O 1
ATOM 2980 N N . PRO A 1 386 ? -1.672 16.102 -9.932 1.00 90.50 386 PRO A N 1
ATOM 2981 C CA . PRO A 1 386 ? -1.517 14.752 -9.385 1.00 90.50 386 PRO A CA 1
ATOM 2982 C C . PRO A 1 386 ? -1.969 13.630 -10.341 1.00 90.50 386 PRO A C 1
ATOM 2984 O O . PRO A 1 386 ? -1.695 12.458 -10.077 1.00 90.50 386 PRO A O 1
ATOM 2987 N N . VAL A 1 387 ? -2.647 13.986 -11.441 1.00 93.81 387 VAL A N 1
ATOM 2988 C CA . VAL A 1 387 ? -2.999 13.093 -12.555 1.00 93.81 387 VAL A CA 1
ATOM 2989 C C . VAL A 1 387 ? -2.506 13.677 -13.868 1.00 93.81 387 VAL A C 1
ATOM 2991 O O . VAL A 1 387 ? -2.544 14.894 -14.058 1.00 93.81 387 VAL A O 1
ATOM 2994 N N . THR A 1 388 ? -2.081 12.801 -14.776 1.00 95.19 388 THR A N 1
ATOM 2995 C CA . THR A 1 388 ? -1.657 13.123 -16.140 1.00 95.19 388 THR A CA 1
ATOM 2996 C C . THR A 1 388 ? -2.713 13.925 -16.921 1.00 95.19 388 THR A C 1
ATOM 2998 O O . THR A 1 388 ? -3.782 13.394 -17.235 1.00 95.19 388 THR A O 1
ATOM 3001 N N . PRO A 1 389 ? -2.411 15.175 -17.318 1.00 95.38 389 PRO A N 1
ATOM 3002 C CA . PRO A 1 389 ? -3.235 15.946 -18.242 1.00 95.38 389 PRO A CA 1
ATOM 3003 C C . PRO A 1 389 ? -3.258 15.321 -19.649 1.00 95.38 389 PRO A C 1
ATOM 3005 O O . PRO A 1 389 ? -2.202 14.914 -20.145 1.00 95.38 389 PRO A O 1
ATOM 3008 N N . PRO A 1 390 ? -4.413 15.306 -20.347 1.00 95.69 390 PRO A N 1
ATOM 3009 C CA . PRO A 1 390 ? -4.521 14.768 -21.707 1.00 95.69 390 PRO A CA 1
ATOM 3010 C C . PRO A 1 390 ? -3.506 15.352 -22.699 1.00 95.69 390 PRO A C 1
ATOM 3012 O O . PRO A 1 390 ? -2.954 14.627 -23.525 1.00 95.69 390 PRO A O 1
ATOM 3015 N N . GLN A 1 391 ? -3.240 16.656 -22.602 1.00 96.88 391 GLN A N 1
ATOM 3016 C CA . GLN A 1 391 ? -2.385 17.395 -23.531 1.00 96.88 391 GLN A CA 1
ATOM 3017 C C . GLN A 1 391 ? -0.931 16.916 -23.478 1.00 96.88 391 GLN A C 1
ATOM 3019 O O . GLN A 1 391 ? -0.279 16.848 -24.517 1.00 96.88 391 GLN A O 1
ATOM 3024 N N . LEU A 1 392 ? -0.440 16.519 -22.297 1.00 97.50 392 LEU A N 1
ATOM 3025 C CA . LEU A 1 392 ? 0.919 15.992 -22.152 1.00 97.50 392 LEU A CA 1
ATOM 3026 C C . LEU A 1 392 ? 1.086 14.646 -22.858 1.00 97.50 392 LEU A C 1
ATOM 3028 O O . LEU A 1 392 ? 2.122 14.403 -23.467 1.00 97.50 392 LEU A O 1
ATOM 3032 N N . VAL A 1 393 ? 0.068 13.783 -22.815 1.00 97.62 393 VAL A N 1
ATOM 3033 C CA . VAL A 1 393 ? 0.106 12.474 -23.490 1.00 97.62 393 VAL A CA 1
ATOM 3034 C C . VAL A 1 393 ? 0.086 12.650 -25.003 1.00 97.62 393 VAL A C 1
ATOM 3036 O O . VAL A 1 393 ? 0.863 12.009 -25.704 1.00 97.62 393 VAL A O 1
ATOM 3039 N N . ILE A 1 394 ? -0.782 13.534 -25.505 1.00 98.38 394 ILE A N 1
ATOM 3040 C CA . ILE A 1 394 ? -0.877 13.845 -26.938 1.00 98.38 394 ILE A CA 1
ATOM 3041 C C . ILE A 1 394 ? 0.470 14.362 -27.450 1.00 98.38 394 ILE A C 1
ATOM 3043 O O . ILE A 1 394 ? 0.986 13.847 -28.439 1.00 98.38 394 ILE A O 1
ATOM 3047 N N . LEU A 1 395 ? 1.068 15.318 -26.737 1.00 98.50 395 LEU A N 1
ATOM 3048 C CA . LEU A 1 395 ? 2.362 15.887 -27.099 1.00 98.50 395 LEU A CA 1
ATOM 3049 C C . LEU A 1 395 ? 3.499 14.856 -27.026 1.00 98.50 395 LEU A C 1
ATOM 3051 O O . LEU A 1 395 ? 4.333 14.796 -27.925 1.00 98.50 395 LEU A O 1
ATOM 3055 N N . ALA A 1 396 ? 3.535 14.018 -25.986 1.00 98.38 396 ALA A N 1
ATOM 3056 C CA . ALA A 1 396 ? 4.530 12.953 -25.883 1.00 98.38 396 ALA A CA 1
ATOM 3057 C C . ALA A 1 396 ? 4.422 11.965 -27.052 1.00 98.38 396 ALA A C 1
ATOM 3059 O O . ALA A 1 396 ? 5.442 11.565 -27.607 1.00 98.38 396 ALA A O 1
ATOM 3060 N N . ARG A 1 397 ? 3.202 11.610 -27.473 1.00 98.12 397 ARG A N 1
ATOM 3061 C CA . ARG A 1 397 ? 2.990 10.755 -28.648 1.00 98.12 397 ARG A CA 1
ATOM 3062 C C . ARG A 1 397 ? 3.453 11.405 -29.941 1.00 98.12 397 ARG A C 1
ATOM 3064 O O . ARG A 1 397 ? 4.131 10.738 -30.712 1.00 98.12 397 ARG A O 1
ATOM 3071 N N . GLU A 1 398 ? 3.116 12.676 -30.160 1.00 98.25 398 GLU A N 1
ATOM 3072 C CA . GLU A 1 398 ? 3.557 13.435 -31.342 1.00 98.25 398 GLU A CA 1
ATOM 3073 C C . GLU A 1 398 ? 5.079 13.351 -31.529 1.00 98.25 398 GLU A C 1
ATOM 3075 O O . GLU A 1 398 ? 5.549 13.226 -32.654 1.00 98.25 398 GLU A O 1
ATOM 3080 N N . LEU A 1 399 ? 5.840 13.394 -30.430 1.00 98.44 399 LEU A N 1
ATOM 3081 C CA . LEU A 1 399 ? 7.298 13.537 -30.467 1.00 98.44 399 LEU A CA 1
ATOM 3082 C C . LEU A 1 399 ? 8.088 12.234 -30.263 1.00 98.44 399 LEU A C 1
ATOM 3084 O O . LEU A 1 399 ? 9.275 12.192 -30.596 1.00 98.44 399 LEU A O 1
ATOM 3088 N N . LEU A 1 400 ? 7.479 11.196 -29.679 1.00 98.38 400 LEU A N 1
ATOM 3089 C CA . LEU A 1 400 ? 8.185 9.970 -29.276 1.00 98.38 400 LEU A CA 1
ATOM 3090 C C . LEU A 1 400 ? 7.618 8.678 -29.884 1.00 98.38 400 LEU A C 1
ATOM 3092 O O . LEU A 1 400 ? 8.257 7.634 -29.756 1.00 98.38 400 LEU A O 1
ATOM 3096 N N . ALA A 1 401 ? 6.434 8.690 -30.508 1.00 97.50 401 ALA A N 1
ATOM 3097 C CA . ALA A 1 401 ? 5.803 7.447 -30.972 1.00 97.50 401 ALA A CA 1
ATOM 3098 C C . ALA A 1 401 ? 6.590 6.752 -32.096 1.00 97.50 401 ALA A C 1
ATOM 3100 O O . ALA A 1 401 ? 6.679 5.529 -32.117 1.00 97.50 401 ALA A O 1
ATOM 3101 N N . ASP A 1 402 ? 7.197 7.513 -33.003 1.00 97.50 402 ASP A N 1
ATOM 3102 C CA . ASP A 1 402 ? 8.032 6.992 -34.092 1.00 97.50 402 ASP A CA 1
ATOM 3103 C C . ASP A 1 402 ? 9.380 6.434 -33.602 1.00 97.50 402 ASP A C 1
ATOM 3105 O O . ASP A 1 402 ? 9.937 5.551 -34.250 1.00 97.50 402 ASP A O 1
ATOM 3109 N N . TYR A 1 403 ? 9.882 6.894 -32.449 1.00 98.12 403 TYR A N 1
ATOM 3110 C CA . TYR A 1 403 ? 11.107 6.361 -31.844 1.00 98.12 403 TYR A CA 1
ATOM 3111 C C . TYR A 1 403 ? 10.938 4.903 -31.396 1.00 98.12 403 TYR A C 1
ATOM 3113 O O . TYR A 1 403 ? 11.800 4.062 -31.643 1.00 98.12 403 TYR A O 1
ATOM 3121 N N . ALA A 1 404 ? 9.813 4.599 -30.742 1.00 96.56 404 ALA A N 1
ATOM 3122 C CA . ALA A 1 404 ? 9.485 3.260 -30.263 1.00 96.56 404 ALA A CA 1
ATOM 3123 C C . ALA A 1 404 ? 8.025 2.912 -30.611 1.00 96.56 404 ALA A C 1
ATOM 3125 O O . ALA A 1 404 ? 7.151 3.019 -29.749 1.00 96.56 404 ALA A O 1
ATOM 3126 N N . PRO A 1 405 ? 7.747 2.448 -31.847 1.00 95.44 405 PRO A N 1
ATOM 3127 C CA . PRO A 1 405 ? 6.379 2.258 -32.352 1.00 95.44 405 PRO A CA 1
ATOM 3128 C C . PRO A 1 405 ? 5.505 1.278 -31.559 1.00 95.44 405 PRO A C 1
ATOM 3130 O O . PRO A 1 405 ? 4.282 1.348 -31.627 1.00 95.44 405 PRO A O 1
ATOM 3133 N N . ASN A 1 406 ? 6.124 0.362 -30.808 1.00 95.81 406 ASN A N 1
ATOM 3134 C CA . ASN A 1 406 ? 5.428 -0.627 -29.978 1.00 95.81 406 ASN A CA 1
ATOM 3135 C C . ASN A 1 406 ? 5.345 -0.221 -28.495 1.00 95.81 406 ASN A C 1
ATOM 3137 O O . ASN A 1 406 ? 4.790 -0.971 -27.690 1.00 95.81 406 ASN A O 1
ATOM 3141 N N . ALA A 1 407 ? 5.934 0.916 -28.112 1.00 97.75 407 ALA A N 1
ATOM 3142 C CA . ALA A 1 407 ? 5.925 1.377 -26.734 1.00 97.75 407 ALA A CA 1
ATOM 3143 C C . ALA A 1 407 ? 4.545 1.925 -26.360 1.00 97.75 407 ALA A C 1
ATOM 3145 O O . ALA A 1 407 ? 3.975 2.757 -27.065 1.00 97.75 407 ALA A O 1
ATOM 3146 N N . LEU A 1 408 ? 4.028 1.489 -25.212 1.00 98.12 408 LEU A N 1
ATOM 3147 C CA . LEU A 1 408 ? 2.768 2.012 -24.682 1.00 98.12 408 LEU A CA 1
ATOM 3148 C C . LEU A 1 408 ? 2.970 3.424 -24.122 1.00 98.12 408 LEU A C 1
ATOM 3150 O O . LEU A 1 408 ? 3.977 3.694 -23.471 1.00 98.12 408 LEU A O 1
ATOM 3154 N N . PHE A 1 409 ? 1.983 4.299 -24.287 1.00 98.56 409 PHE A N 1
ATOM 3155 C CA . PHE A 1 409 ? 1.917 5.588 -23.598 1.00 98.56 409 PHE A CA 1
ATOM 3156 C C . PHE A 1 409 ? 0.936 5.490 -22.432 1.00 98.56 409 PHE A C 1
ATOM 3158 O O . PHE A 1 409 ? -0.282 5.584 -22.595 1.00 98.56 409 PHE A O 1
ATOM 3165 N N . GLY A 1 410 ? 1.486 5.258 -21.245 1.00 98.06 410 GLY A N 1
ATOM 3166 C CA . GLY A 1 410 ? 0.762 5.192 -19.985 1.00 98.06 410 GLY A CA 1
ATOM 3167 C C . GLY A 1 410 ? 0.735 6.525 -19.237 1.00 98.06 410 GLY A C 1
ATOM 3168 O O . GLY A 1 410 ? 1.506 7.446 -19.504 1.00 98.06 410 GLY A O 1
ATOM 3169 N N . GLY A 1 411 ? -0.166 6.617 -18.267 1.00 96.94 411 GLY A N 1
ATOM 3170 C CA . GLY A 1 411 ? -0.351 7.792 -17.420 1.00 96.94 411 GLY A CA 1
ATOM 3171 C C . GLY A 1 411 ? -1.446 7.538 -16.392 1.00 96.94 411 GLY A C 1
ATOM 3172 O O . GLY A 1 411 ? -2.049 6.470 -16.368 1.00 96.94 411 GLY A O 1
ATOM 3173 N N . GLY A 1 412 ? -1.685 8.495 -15.511 1.00 96.38 412 GLY A N 1
ATOM 3174 C CA . GLY A 1 412 ? -2.516 8.320 -14.326 1.00 96.38 412 GLY A CA 1
ATOM 3175 C C . GLY A 1 412 ? -1.882 9.088 -13.182 1.00 96.38 412 GLY A C 1
ATOM 3176 O O . GLY A 1 412 ? -1.559 10.262 -13.358 1.00 96.38 412 GLY A O 1
ATOM 3177 N N . SER A 1 413 ? -1.662 8.439 -12.041 1.00 95.25 413 SER A N 1
ATOM 3178 C CA . SER A 1 413 ? -0.969 9.061 -10.911 1.00 95.25 413 SER A CA 1
ATOM 3179 C C . SER A 1 413 ? 0.385 8.410 -10.650 1.00 95.25 413 SER A C 1
ATOM 3181 O O . SER A 1 413 ? 0.520 7.189 -10.666 1.00 95.25 413 SER A O 1
ATOM 3183 N N . ASN A 1 414 ? 1.395 9.236 -10.373 1.00 95.12 414 ASN A N 1
ATOM 3184 C CA . ASN A 1 414 ? 2.716 8.780 -9.926 1.00 95.12 414 ASN A CA 1
ATOM 3185 C C . ASN A 1 414 ? 2.775 8.563 -8.395 1.00 95.12 414 ASN A C 1
ATOM 3187 O O . ASN A 1 414 ? 3.857 8.339 -7.840 1.00 95.12 414 ASN A O 1
ATOM 3191 N N . SER A 1 415 ? 1.626 8.689 -7.724 1.00 93.31 415 SER A N 1
ATOM 3192 C CA . SER A 1 415 ? 1.404 8.484 -6.293 1.00 93.31 415 SER A CA 1
ATOM 3193 C C . SER A 1 415 ? 0.106 7.686 -6.079 1.00 93.31 415 SER A C 1
ATOM 3195 O O . SER A 1 415 ? -0.007 6.583 -6.607 1.00 93.31 415 SER A O 1
ATOM 3197 N N . ASP A 1 416 ? -0.855 8.213 -5.320 1.00 93.69 416 ASP A N 1
ATOM 3198 C CA . ASP A 1 416 ? -1.999 7.472 -4.789 1.00 93.69 416 ASP A CA 1
ATOM 3199 C C . ASP A 1 416 ? -3.173 7.367 -5.779 1.00 93.69 416 ASP A C 1
ATOM 3201 O O . ASP A 1 416 ? -3.417 8.256 -6.602 1.00 93.69 416 ASP A O 1
ATOM 3205 N N . TYR A 1 417 ? -3.960 6.293 -5.664 1.00 96.44 417 TYR A N 1
ATOM 3206 C CA . TYR A 1 417 ? -5.077 6.012 -6.573 1.00 96.44 417 TYR A CA 1
ATOM 3207 C C . TYR A 1 417 ? -6.227 7.014 -6.474 1.00 96.44 417 TYR A C 1
ATOM 3209 O O . TYR A 1 417 ? -6.884 7.269 -7.483 1.00 96.44 417 TYR A O 1
ATOM 3217 N N . ILE A 1 418 ? -6.417 7.660 -5.318 1.00 95.75 418 ILE A N 1
ATOM 3218 C CA . ILE A 1 418 ? -7.465 8.676 -5.140 1.00 95.75 418 ILE A CA 1
ATOM 3219 C C . ILE A 1 418 ? -7.458 9.749 -6.227 1.00 95.75 418 ILE A C 1
ATOM 3221 O O . ILE A 1 418 ? -8.503 10.242 -6.642 1.00 95.75 418 ILE A O 1
ATOM 3225 N N . PHE A 1 419 ? -6.275 10.123 -6.710 1.00 95.06 419 PHE A N 1
ATOM 3226 C CA . PHE A 1 419 ? -6.158 11.144 -7.736 1.00 95.06 419 PHE A CA 1
ATOM 3227 C C . PHE A 1 419 ? -6.753 10.662 -9.059 1.00 95.06 419 PHE A C 1
ATOM 3229 O O . PHE A 1 419 ? -7.464 11.427 -9.711 1.00 95.06 419 PHE A O 1
ATOM 3236 N N . VAL A 1 420 ? -6.511 9.396 -9.413 1.00 94.88 420 VAL A N 1
ATOM 3237 C CA . VAL A 1 420 ? -7.095 8.742 -10.589 1.00 94.88 420 VAL A CA 1
ATOM 3238 C C . VAL A 1 420 ? -8.612 8.675 -10.453 1.00 94.88 420 VAL A C 1
ATOM 3240 O O . VAL A 1 420 ? -9.300 9.151 -11.351 1.00 94.88 420 VAL A O 1
ATOM 3243 N N . ASP A 1 421 ? -9.122 8.159 -9.332 1.00 94.69 421 ASP A N 1
ATOM 3244 C CA . ASP A 1 421 ? -10.565 7.999 -9.094 1.00 94.69 421 ASP A CA 1
ATOM 3245 C C . ASP A 1 421 ? -11.314 9.347 -9.143 1.00 94.69 421 ASP A C 1
ATOM 3247 O O . ASP A 1 421 ? -12.396 9.453 -9.712 1.00 94.69 421 ASP A O 1
ATOM 3251 N N . ARG A 1 422 ? -10.690 10.439 -8.676 1.00 94.50 422 ARG A N 1
ATOM 3252 C CA . ARG A 1 422 ? -11.242 11.809 -8.786 1.00 94.50 422 ARG A CA 1
ATOM 3253 C C . ARG A 1 422 ? -11.216 12.404 -10.192 1.00 94.50 422 ARG A C 1
ATOM 3255 O O . ARG A 1 422 ? -11.820 13.453 -10.408 1.00 94.50 422 ARG A O 1
ATOM 3262 N N . SER A 1 423 ? -10.478 11.799 -11.117 1.00 90.81 423 SER A N 1
ATOM 3263 C CA . SER A 1 423 ? -10.165 12.384 -12.427 1.00 90.81 423 SER A CA 1
ATOM 3264 C C . SER A 1 423 ? -10.694 11.554 -13.598 1.00 90.81 423 SER A C 1
ATOM 3266 O O . SER A 1 423 ? -10.257 11.747 -14.732 1.00 90.81 423 SER A O 1
ATOM 3268 N N . VAL A 1 424 ? -11.613 10.619 -13.344 1.00 87.19 424 VAL A N 1
ATOM 3269 C CA . VAL A 1 424 ? -12.293 9.852 -14.395 1.00 87.19 424 VAL A CA 1
ATOM 3270 C C . VAL A 1 424 ? -13.297 10.736 -15.169 1.00 87.19 424 VAL A C 1
ATOM 3272 O O . VAL A 1 424 ? -13.926 11.604 -14.562 1.00 87.19 424 VAL A O 1
ATOM 3275 N N . PRO A 1 425 ? -13.490 10.540 -16.494 1.00 90.31 425 PRO A N 1
ATOM 3276 C CA . PRO A 1 425 ? -12.871 9.522 -17.347 1.00 90.31 425 PRO A CA 1
ATOM 3277 C C . PRO A 1 425 ? -11.406 9.826 -17.701 1.00 90.31 425 PRO A C 1
ATOM 3279 O O . PRO A 1 425 ? -11.000 10.975 -17.852 1.00 90.31 425 PRO A O 1
ATOM 3282 N N . LEU A 1 426 ? -10.615 8.766 -17.894 1.00 88.81 426 LEU A N 1
ATOM 3283 C CA . LEU A 1 426 ? -9.197 8.870 -18.255 1.00 88.81 426 LEU A CA 1
ATOM 3284 C C . LEU A 1 426 ? -8.991 9.444 -19.668 1.00 88.81 426 LEU A C 1
ATOM 3286 O O . LEU A 1 426 ? -9.793 9.144 -20.559 1.00 88.81 426 LEU A O 1
ATOM 3290 N N . PRO A 1 427 ? -7.873 10.155 -19.930 1.00 91.00 427 PRO A N 1
ATOM 3291 C CA . PRO A 1 427 ? -7.546 10.646 -21.266 1.00 91.00 427 PRO A CA 1
ATOM 3292 C C . PRO A 1 427 ? -7.607 9.544 -22.336 1.00 91.00 427 PRO A C 1
ATOM 3294 O O . PRO A 1 427 ? -6.996 8.484 -22.185 1.00 91.00 427 PRO A O 1
ATOM 3297 N N . ALA A 1 428 ? -8.305 9.804 -23.446 1.00 92.62 428 ALA A N 1
ATOM 3298 C CA . ALA A 1 428 ? -8.448 8.846 -24.550 1.00 92.62 428 ALA A CA 1
ATOM 3299 C C . ALA A 1 428 ? -7.106 8.486 -25.213 1.00 92.62 428 ALA A C 1
ATOM 3301 O O . ALA A 1 428 ? -6.946 7.391 -25.735 1.00 92.62 428 ALA A O 1
ATOM 3302 N N . ALA A 1 429 ? -6.128 9.393 -25.149 1.00 94.94 429 ALA A N 1
ATOM 3303 C CA . ALA A 1 429 ? -4.791 9.188 -25.692 1.00 94.94 429 ALA A CA 1
ATOM 3304 C C . ALA A 1 429 ? -3.930 8.202 -24.879 1.00 94.94 429 ALA A C 1
ATOM 3306 O O . ALA A 1 429 ? -2.804 7.948 -25.282 1.00 94.94 429 ALA A O 1
ATOM 3307 N N . LEU A 1 430 ? -4.384 7.665 -23.744 1.00 95.94 430 LEU A N 1
ATOM 3308 C CA . LEU A 1 430 ? -3.609 6.692 -22.963 1.00 95.94 430 LEU A CA 1
ATOM 3309 C C . LEU A 1 430 ? -3.788 5.265 -23.489 1.00 95.94 430 LEU A C 1
ATOM 3311 O O . LEU A 1 430 ? -4.919 4.816 -23.645 1.00 95.94 430 LEU A O 1
ATOM 3315 N N . ASP A 1 431 ? -2.681 4.536 -23.651 1.00 97.88 431 ASP A N 1
ATOM 3316 C CA . ASP A 1 431 ? -2.687 3.084 -23.889 1.00 97.88 431 ASP A CA 1
ATOM 3317 C C . ASP A 1 431 ? -2.855 2.290 -22.591 1.00 97.88 431 ASP A C 1
ATOM 3319 O O . ASP A 1 431 ? -3.310 1.154 -22.620 1.00 97.88 431 ASP A O 1
ATOM 3323 N N . ALA A 1 432 ? -2.456 2.861 -21.452 1.00 97.81 432 ALA A N 1
ATOM 3324 C CA . ALA A 1 432 ? -2.448 2.182 -20.161 1.00 97.81 432 ALA A CA 1
ATOM 3325 C C . ALA A 1 432 ? -2.728 3.153 -19.009 1.00 97.81 432 ALA A C 1
ATOM 3327 O O . ALA A 1 432 ? -2.294 4.308 -19.038 1.00 97.81 432 ALA A O 1
ATOM 3328 N N . LEU A 1 433 ? -3.401 2.664 -17.967 1.00 98.06 433 LEU A N 1
ATOM 3329 C CA . LEU A 1 433 ? -3.517 3.368 -16.691 1.00 98.06 433 LEU A CA 1
ATOM 3330 C C . LEU A 1 433 ? -2.340 2.975 -15.794 1.00 98.06 433 LEU A C 1
ATOM 3332 O O . LEU A 1 433 ? -2.110 1.790 -15.573 1.00 98.06 433 LEU A O 1
ATOM 3336 N N . SER A 1 434 ? -1.629 3.957 -15.248 1.00 97.94 434 SER A N 1
ATOM 3337 C CA . SER A 1 434 ? -0.550 3.761 -14.281 1.00 97.94 434 SER A CA 1
ATOM 3338 C C . SER A 1 434 ? -0.903 4.361 -12.924 1.00 97.94 434 SER A C 1
ATOM 3340 O O . SER A 1 434 ? -1.374 5.497 -12.844 1.00 97.94 434 SER A O 1
ATOM 3342 N N . VAL A 1 435 ? -0.616 3.614 -11.860 1.00 97.50 435 VAL A N 1
ATOM 3343 C CA . VAL A 1 435 ? -0.748 4.060 -10.466 1.00 97.50 435 VAL A CA 1
ATOM 3344 C C . VAL A 1 435 ? 0.415 3.529 -9.628 1.00 97.50 435 VAL A C 1
ATOM 3346 O O . VAL A 1 435 ? 0.884 2.419 -9.876 1.00 97.50 435 VAL A O 1
ATOM 3349 N N . ALA A 1 436 ? 0.906 4.303 -8.661 1.00 97.50 436 ALA A N 1
ATOM 3350 C CA . ALA A 1 436 ? 1.907 3.832 -7.707 1.00 97.50 436 ALA A CA 1
ATOM 3351 C C . ALA A 1 436 ? 1.230 3.291 -6.437 1.00 97.50 436 ALA A C 1
ATOM 3353 O O . ALA A 1 436 ? 0.112 3.675 -6.104 1.00 97.50 436 ALA A O 1
ATOM 3354 N N . ILE A 1 437 ? 1.898 2.392 -5.715 1.00 97.31 437 ILE A N 1
ATOM 3355 C CA . ILE A 1 437 ? 1.380 1.841 -4.456 1.00 97.31 437 ILE A CA 1
ATOM 3356 C C . ILE A 1 437 ? 2.446 1.927 -3.371 1.00 97.31 437 ILE A C 1
ATOM 3358 O O . ILE A 1 437 ? 3.598 1.543 -3.573 1.00 97.31 437 ILE A O 1
ATOM 3362 N N . ASN A 1 438 ? 2.019 2.393 -2.199 1.00 95.50 438 ASN A N 1
ATOM 3363 C CA . ASN A 1 438 ? 2.755 2.282 -0.950 1.00 95.50 438 ASN A CA 1
ATOM 3364 C C . ASN A 1 438 ? 1.764 2.025 0.204 1.00 95.50 438 ASN A C 1
ATOM 3366 O O . ASN A 1 438 ? 0.695 2.629 0.211 1.00 95.50 438 ASN A O 1
ATOM 3370 N N . PRO A 1 439 ? 2.094 1.166 1.180 1.00 95.38 439 PRO A N 1
ATOM 3371 C CA . PRO A 1 439 ? 1.179 0.789 2.258 1.00 95.38 439 PRO A CA 1
ATOM 3372 C C . PRO A 1 439 ? 1.239 1.710 3.493 1.00 95.38 439 PRO A C 1
ATOM 3374 O O . PRO A 1 439 ? 0.897 1.275 4.588 1.00 95.38 439 PRO A O 1
ATOM 3377 N N . GLN A 1 440 ? 1.760 2.939 3.369 1.00 92.06 440 GLN A N 1
ATOM 3378 C CA . GLN A 1 440 ? 2.137 3.779 4.519 1.00 92.06 440 GLN A CA 1
ATOM 3379 C C . GLN A 1 440 ? 1.548 5.190 4.493 1.00 92.06 440 GLN A C 1
ATOM 3381 O O . GLN A 1 440 ? 2.174 6.143 4.951 1.00 92.06 440 GLN A O 1
ATOM 3386 N N . VAL A 1 441 ? 0.331 5.343 3.973 1.00 88.38 441 VAL A N 1
ATOM 3387 C CA . VAL A 1 441 ? -0.339 6.653 3.953 1.00 88.38 441 VAL A CA 1
ATOM 3388 C C . VAL A 1 441 ? -0.922 6.997 5.326 1.00 88.38 441 VAL A C 1
ATOM 3390 O O . VAL A 1 441 ? -0.715 8.100 5.839 1.00 88.38 441 VAL A O 1
ATOM 3393 N N . HIS A 1 442 ? -1.633 6.054 5.952 1.00 89.19 442 HIS A N 1
ATOM 3394 C CA . HIS A 1 442 ? -2.351 6.318 7.202 1.00 89.19 442 HIS A CA 1
ATOM 3395 C C . HIS A 1 442 ? -1.732 5.675 8.442 1.00 89.19 442 HIS A C 1
ATOM 3397 O O . HIS A 1 442 ? -1.817 6.267 9.523 1.00 89.19 442 HIS A O 1
ATOM 3403 N N . ALA A 1 443 ? -1.122 4.499 8.300 1.00 88.31 443 ALA A N 1
ATOM 3404 C CA . ALA A 1 443 ? -0.509 3.740 9.384 1.00 88.31 443 ALA A CA 1
ATOM 3405 C C . ALA A 1 443 ? 0.833 3.137 8.942 1.00 88.31 443 ALA A C 1
ATOM 3407 O O . ALA A 1 443 ? 1.099 2.997 7.752 1.00 88.31 443 ALA A O 1
ATOM 3408 N N . PHE A 1 444 ? 1.694 2.815 9.909 1.00 87.19 444 PHE A N 1
ATOM 3409 C CA . PHE A 1 444 ? 3.114 2.525 9.648 1.00 87.19 444 PHE A CA 1
ATOM 3410 C C . PHE A 1 444 ? 3.601 1.212 10.278 1.00 87.19 444 PHE A C 1
ATOM 3412 O O . PHE A 1 444 ? 4.693 0.730 9.961 1.00 87.19 444 PHE A O 1
ATOM 3419 N N . ASP A 1 445 ? 2.809 0.632 11.180 1.00 87.31 445 ASP A N 1
ATOM 3420 C CA . ASP A 1 445 ? 3.104 -0.632 11.849 1.00 87.31 445 ASP A CA 1
ATOM 3421 C C . ASP A 1 445 ? 2.898 -1.840 10.923 1.00 87.31 445 ASP A C 1
ATOM 3423 O O . ASP A 1 445 ? 2.190 -1.772 9.920 1.00 87.31 445 ASP A O 1
ATOM 3427 N N . ASN A 1 446 ? 3.547 -2.953 11.264 1.00 90.31 446 ASN A N 1
ATOM 3428 C CA . ASN A 1 446 ? 3.594 -4.140 10.412 1.00 90.31 446 ASN A CA 1
ATOM 3429 C C . ASN A 1 446 ? 2.213 -4.753 10.170 1.00 90.31 446 ASN A C 1
ATOM 3431 O O . ASN A 1 446 ? 1.947 -5.156 9.040 1.00 90.31 446 ASN A O 1
ATOM 3435 N N . ASP A 1 447 ? 1.347 -4.771 11.186 1.00 90.38 447 ASP A N 1
ATOM 3436 C CA . ASP A 1 447 ? -0.011 -5.292 11.044 1.00 90.38 447 ASP A CA 1
ATOM 3437 C C . ASP A 1 447 ? -0.757 -4.469 9.992 1.00 90.38 447 ASP A C 1
ATOM 3439 O O . ASP A 1 447 ? -1.187 -5.021 8.985 1.00 90.38 447 ASP A O 1
ATOM 3443 N N . SER A 1 448 ? -0.767 -3.138 10.119 1.00 92.62 448 SER A N 1
ATOM 3444 C CA . SER A 1 448 ? -1.403 -2.256 9.130 1.00 92.62 448 SER A CA 1
ATOM 3445 C C . SER A 1 448 ? -0.856 -2.449 7.709 1.00 92.62 448 SER A C 1
ATOM 3447 O O . SER A 1 448 ? -1.627 -2.457 6.752 1.00 92.62 448 SER A O 1
ATOM 3449 N N . LEU A 1 449 ? 0.456 -2.660 7.539 1.00 95.69 449 LEU A N 1
ATOM 3450 C CA . LEU A 1 449 ? 1.029 -2.955 6.219 1.00 95.69 449 LEU A CA 1
ATOM 3451 C C . LEU A 1 449 ? 0.522 -4.287 5.647 1.00 95.69 449 LEU A C 1
ATOM 3453 O O . LEU A 1 449 ? 0.257 -4.357 4.447 1.00 95.69 449 LEU A O 1
ATOM 3457 N N . VAL A 1 450 ? 0.391 -5.335 6.465 1.00 96.44 450 VAL A N 1
ATOM 3458 C CA . VAL A 1 450 ? -0.175 -6.632 6.042 1.00 96.44 450 VAL A CA 1
ATOM 3459 C C . VAL A 1 450 ? -1.632 -6.464 5.626 1.00 96.44 450 VAL A C 1
ATOM 3461 O O . VAL A 1 450 ? -2.047 -6.989 4.594 1.00 96.44 450 VAL A O 1
ATOM 3464 N N . GLU A 1 451 ? -2.397 -5.676 6.378 1.00 96.50 451 GLU A N 1
ATOM 3465 C CA . GLU A 1 451 ? -3.795 -5.393 6.069 1.00 96.50 451 GLU A CA 1
ATOM 3466 C C . GLU A 1 451 ? -3.972 -4.799 4.661 1.00 96.50 451 GLU A C 1
ATOM 3468 O O . GLU A 1 451 ? -4.927 -5.160 3.972 1.00 96.50 451 GLU A O 1
ATOM 3473 N N . THR A 1 452 ? -3.036 -3.961 4.190 1.00 97.56 452 THR A N 1
ATOM 3474 C CA . THR A 1 452 ? -3.113 -3.336 2.852 1.00 97.56 452 THR A CA 1
ATOM 3475 C C . THR A 1 452 ? -3.075 -4.324 1.684 1.00 97.56 452 THR A C 1
ATOM 3477 O O . THR A 1 452 ? -3.539 -3.998 0.591 1.00 97.56 452 THR A O 1
ATOM 3480 N N . LEU A 1 453 ? -2.538 -5.535 1.879 1.00 98.00 453 LEU A N 1
ATOM 3481 C CA . LEU A 1 453 ? -2.250 -6.474 0.789 1.00 98.00 453 LEU A CA 1
ATOM 3482 C C . LEU A 1 453 ? -3.505 -6.798 -0.027 1.00 98.00 453 LEU A C 1
ATOM 3484 O O . LEU A 1 453 ? -3.507 -6.630 -1.246 1.00 98.00 453 LEU A O 1
ATOM 3488 N N . ALA A 1 454 ? -4.599 -7.169 0.644 1.00 96.06 454 ALA A N 1
ATOM 3489 C CA . ALA A 1 454 ? -5.860 -7.483 -0.026 1.00 96.06 454 ALA A CA 1
ATOM 3490 C C . ALA A 1 454 ? -6.457 -6.272 -0.762 1.00 96.06 454 ALA A C 1
ATOM 3492 O O . ALA A 1 454 ? -7.021 -6.410 -1.852 1.00 96.06 454 ALA A O 1
ATOM 3493 N N . ALA A 1 455 ? -6.290 -5.069 -0.207 1.00 97.31 455 ALA A N 1
ATOM 3494 C CA . ALA A 1 455 ? -6.785 -3.839 -0.813 1.00 97.31 455 ALA A CA 1
ATOM 3495 C C . ALA A 1 455 ? -6.026 -3.444 -2.088 1.00 97.31 455 ALA A C 1
ATOM 3497 O O . ALA A 1 455 ? -6.622 -2.801 -2.949 1.00 97.31 455 ALA A O 1
ATOM 3498 N N . GLN A 1 456 ? -4.779 -3.891 -2.284 1.00 98.31 456 GLN A N 1
ATOM 3499 C CA . GLN A 1 456 ? -4.086 -3.722 -3.570 1.00 98.31 456 GLN A CA 1
ATOM 3500 C C . GLN A 1 456 ? -4.852 -4.406 -4.712 1.00 98.31 456 GLN A C 1
ATOM 3502 O O . GLN A 1 456 ? -4.990 -3.838 -5.794 1.00 98.31 456 GLN A O 1
ATOM 3507 N N . GLY A 1 457 ? -5.405 -5.599 -4.466 1.00 97.00 457 GLY A N 1
ATOM 3508 C CA . GLY A 1 457 ? -6.219 -6.314 -5.452 1.00 97.00 457 GLY A CA 1
ATOM 3509 C C . GLY A 1 457 ? -7.543 -5.609 -5.741 1.00 97.00 457 GLY A C 1
ATOM 3510 O O . GLY A 1 457 ? -7.928 -5.491 -6.904 1.00 97.00 457 GLY A O 1
ATOM 3511 N N . ILE A 1 458 ? -8.200 -5.082 -4.700 1.00 97.38 458 ILE A N 1
ATOM 3512 C CA . ILE A 1 458 ? -9.427 -4.278 -4.832 1.00 97.38 458 ILE A CA 1
ATOM 3513 C C . ILE A 1 458 ? -9.153 -3.030 -5.678 1.00 97.38 458 ILE A C 1
ATOM 3515 O O . ILE A 1 458 ? -9.891 -2.762 -6.621 1.00 97.38 458 ILE A O 1
ATOM 3519 N N . LEU A 1 459 ? -8.066 -2.313 -5.385 1.00 97.75 459 LEU A N 1
ATOM 3520 C CA . LEU A 1 459 ? -7.647 -1.121 -6.119 1.00 97.75 459 LEU A CA 1
ATOM 3521 C C . LEU A 1 459 ? -7.408 -1.426 -7.593 1.00 97.75 459 LEU A C 1
ATOM 3523 O O . LEU A 1 459 ? -7.944 -0.738 -8.453 1.00 97.75 459 LEU A O 1
ATOM 3527 N N . VAL A 1 460 ? -6.643 -2.472 -7.909 1.00 97.88 460 VAL A N 1
ATOM 3528 C CA . VAL A 1 460 ? -6.371 -2.831 -9.307 1.00 97.88 460 VAL A CA 1
ATOM 3529 C C . VAL A 1 460 ? -7.653 -3.245 -10.036 1.00 97.88 460 VAL A C 1
ATOM 3531 O O . VAL A 1 460 ? -7.852 -2.845 -11.183 1.00 97.88 460 VAL A O 1
ATOM 3534 N N . ALA A 1 461 ? -8.543 -4.004 -9.390 1.00 96.12 461 ALA A N 1
ATOM 3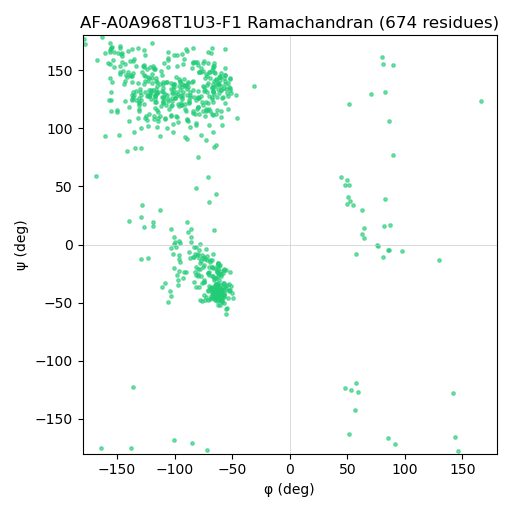535 C CA . ALA A 1 461 ? -9.829 -4.379 -9.976 1.00 96.12 461 ALA A CA 1
ATOM 3536 C C . ALA A 1 461 ? -10.716 -3.151 -10.254 1.00 96.12 461 ALA A C 1
ATOM 3538 O O . ALA A 1 461 ? -11.350 -3.067 -11.308 1.00 96.12 461 ALA A O 1
ATOM 3539 N N . ASP A 1 462 ? -10.718 -2.180 -9.340 1.00 96.75 462 ASP A N 1
ATOM 3540 C CA . ASP A 1 462 ? -11.414 -0.904 -9.494 1.00 96.75 462 ASP A CA 1
ATOM 3541 C C . ASP A 1 462 ? -10.813 -0.067 -10.641 1.00 96.75 462 ASP A C 1
ATOM 3543 O O . ASP A 1 462 ? -11.524 0.361 -11.551 1.00 96.75 462 ASP A O 1
ATOM 3547 N N . ALA A 1 463 ? -9.484 0.036 -10.685 1.00 96.56 463 ALA A N 1
ATOM 3548 C CA . ALA A 1 463 ? -8.734 0.739 -11.721 1.00 96.56 463 ALA A CA 1
ATOM 3549 C C . ALA A 1 463 ? -9.001 0.170 -13.122 1.00 96.56 463 ALA A C 1
ATOM 3551 O O . ALA A 1 463 ? -9.143 0.921 -14.088 1.00 96.56 463 ALA A O 1
ATOM 3552 N N . ARG A 1 464 ? -9.118 -1.160 -13.246 1.00 95.25 464 ARG A N 1
ATOM 3553 C CA . ARG A 1 464 ? -9.432 -1.830 -14.518 1.00 95.25 464 ARG A CA 1
ATOM 3554 C C . ARG A 1 464 ? -10.783 -1.419 -15.072 1.00 95.25 464 ARG A C 1
ATOM 3556 O O . ARG A 1 464 ? -10.921 -1.272 -16.280 1.00 95.25 464 ARG A O 1
ATOM 3563 N N . HIS A 1 465 ? -11.769 -1.205 -14.210 1.00 92.06 465 HIS A N 1
ATOM 3564 C CA . HIS A 1 465 ? -13.068 -0.739 -14.668 1.00 92.06 465 HIS A CA 1
ATOM 3565 C C . HIS A 1 465 ? -12.969 0.626 -15.361 1.00 92.06 465 HIS A C 1
ATOM 3567 O O . HIS A 1 465 ? -13.541 0.805 -16.434 1.00 92.06 465 HIS A O 1
ATOM 3573 N N . TYR A 1 466 ? -12.203 1.566 -14.796 1.00 89.44 466 TYR A N 1
ATOM 3574 C CA . TYR A 1 466 ? -11.990 2.882 -15.411 1.00 89.44 466 TYR A CA 1
ATOM 3575 C C . TYR A 1 466 ? -11.050 2.843 -16.617 1.00 89.44 466 TYR A C 1
ATOM 3577 O O . TYR A 1 466 ? -11.199 3.632 -17.554 1.00 89.44 466 TYR A O 1
ATOM 3585 N N . ALA A 1 467 ? -10.090 1.919 -16.619 1.00 92.00 467 ALA A N 1
ATOM 3586 C CA . ALA A 1 467 ? -9.205 1.693 -17.753 1.00 92.00 467 ALA A CA 1
ATOM 3587 C C . ALA A 1 467 ? -9.937 1.058 -18.953 1.00 92.00 467 ALA A C 1
ATOM 3589 O O . ALA A 1 467 ? -9.482 1.209 -20.091 1.00 92.00 467 ALA A O 1
ATOM 3590 N N . SER A 1 468 ? -11.100 0.435 -18.728 1.00 87.75 468 SER A N 1
ATOM 3591 C CA . SER A 1 468 ? -11.833 -0.343 -19.734 1.00 87.75 468 SER A CA 1
ATOM 3592 C C . SER A 1 468 ? -10.934 -1.464 -20.282 1.00 87.75 468 SER A C 1
ATOM 3594 O O . SER A 1 468 ? -10.459 -2.285 -19.500 1.00 87.75 468 SER A O 1
ATOM 3596 N N . ASP A 1 469 ? -10.639 -1.488 -21.585 1.00 91.19 469 ASP A N 1
ATOM 3597 C CA . ASP A 1 469 ? -9.756 -2.498 -22.192 1.00 91.19 469 ASP A CA 1
ATOM 3598 C C . ASP A 1 469 ? -8.257 -2.181 -22.037 1.00 91.19 469 ASP A C 1
ATOM 3600 O O . ASP A 1 469 ? -7.400 -3.005 -22.368 1.00 91.19 469 ASP A O 1
ATOM 3604 N N . ARG A 1 470 ? -7.910 -0.987 -21.535 1.00 95.88 470 ARG A N 1
ATOM 3605 C CA . ARG A 1 470 ? -6.514 -0.568 -21.358 1.00 95.88 470 ARG A CA 1
ATOM 3606 C C . ARG A 1 470 ? -5.893 -1.292 -20.157 1.00 95.88 470 ARG A C 1
ATOM 3608 O O . ARG A 1 470 ? -6.515 -1.355 -19.095 1.00 95.88 470 ARG A O 1
ATOM 3615 N N . PRO A 1 471 ? -4.660 -1.819 -20.265 1.00 97.31 471 PRO A N 1
ATOM 3616 C CA . PRO A 1 471 ? -3.985 -2.455 -19.141 1.00 97.31 471 PRO A CA 1
ATOM 3617 C C . PRO A 1 471 ? -3.772 -1.496 -17.965 1.00 97.31 471 PRO A C 1
ATOM 3619 O O . PRO A 1 471 ? -3.455 -0.318 -18.143 1.00 97.31 471 PRO A O 1
ATOM 3622 N N . VAL A 1 472 ? -3.866 -2.047 -16.752 1.00 98.25 472 VAL A N 1
ATOM 3623 C CA . VAL A 1 472 ? -3.451 -1.378 -15.514 1.00 98.25 472 VAL A CA 1
ATOM 3624 C C . VAL A 1 472 ? -2.017 -1.776 -15.182 1.00 98.25 472 VAL A C 1
ATOM 3626 O O . VAL A 1 472 ? -1.692 -2.962 -15.080 1.00 98.25 472 VAL A O 1
ATOM 3629 N N . ILE A 1 473 ? -1.162 -0.776 -15.017 1.00 98.38 473 ILE A N 1
ATOM 3630 C CA . ILE A 1 473 ? 0.247 -0.883 -14.653 1.00 98.38 473 ILE A CA 1
ATOM 3631 C C . ILE A 1 473 ? 0.401 -0.334 -13.236 1.00 98.38 473 ILE A C 1
ATOM 3633 O O . ILE A 1 473 ? -0.004 0.792 -12.954 1.00 98.38 473 ILE A O 1
ATOM 3637 N N . VAL A 1 474 ? 1.007 -1.111 -12.341 1.00 98.69 474 VAL A N 1
ATOM 3638 C CA . VAL A 1 474 ? 1.311 -0.641 -10.984 1.00 98.69 474 VAL A CA 1
ATOM 3639 C C . VAL A 1 474 ? 2.784 -0.275 -10.912 1.00 98.69 474 VAL A C 1
ATOM 3641 O O . VAL A 1 474 ? 3.649 -1.147 -10.902 1.00 98.69 474 VAL A O 1
ATOM 3644 N N . SER A 1 475 ? 3.096 1.017 -10.932 1.00 98.31 475 SER A N 1
ATOM 3645 C CA . SER A 1 475 ? 4.477 1.464 -11.070 1.00 98.31 475 SER A CA 1
ATOM 3646 C C . SER A 1 475 ? 4.755 2.809 -10.376 1.00 98.31 475 SER A C 1
ATOM 3648 O O . SER A 1 475 ? 4.239 3.836 -10.833 1.00 98.31 475 SER A O 1
ATOM 3650 N N . PRO A 1 476 ? 5.627 2.850 -9.341 1.00 98.19 476 PRO A N 1
ATOM 3651 C CA . PRO A 1 476 ? 6.246 1.716 -8.639 1.00 98.19 476 PRO A CA 1
ATOM 3652 C C . PRO A 1 476 ? 5.423 1.204 -7.440 1.00 98.19 476 PRO A C 1
ATOM 3654 O O . PRO A 1 476 ? 4.521 1.881 -6.948 1.00 98.19 476 PRO A O 1
ATOM 3657 N N . VAL A 1 477 ? 5.793 0.019 -6.948 1.00 98.56 477 VAL A N 1
ATOM 3658 C CA . VAL A 1 477 ? 5.410 -0.546 -5.647 1.00 98.56 477 VAL A CA 1
ATOM 3659 C C . VAL A 1 477 ? 6.587 -0.385 -4.684 1.00 98.56 477 VAL A C 1
ATOM 3661 O O . VAL A 1 477 ? 7.680 -0.906 -4.932 1.00 98.56 477 VAL A O 1
ATOM 3664 N N . THR A 1 478 ? 6.375 0.332 -3.583 1.00 97.38 478 THR A N 1
ATOM 3665 C CA . THR A 1 478 ? 7.396 0.598 -2.555 1.00 97.38 478 THR A CA 1
ATOM 3666 C C . THR A 1 478 ? 6.823 0.412 -1.151 1.00 97.38 478 THR A C 1
ATOM 3668 O O . THR A 1 478 ? 5.613 0.454 -0.958 1.00 97.38 478 THR A O 1
ATOM 3671 N N . LEU A 1 479 ? 7.681 0.214 -0.140 1.00 95.56 479 LEU A N 1
ATOM 3672 C CA . LEU A 1 479 ? 7.219 0.192 1.255 1.00 95.56 479 LEU A CA 1
ATOM 3673 C C . LEU A 1 479 ? 6.903 1.603 1.758 1.00 95.56 479 LEU A C 1
ATOM 3675 O O . LEU A 1 479 ? 5.874 1.799 2.394 1.00 95.56 479 LEU A O 1
ATOM 3679 N N . ARG A 1 480 ? 7.751 2.595 1.459 1.00 92.06 480 ARG A N 1
ATOM 3680 C CA . ARG A 1 480 ? 7.513 4.008 1.798 1.00 92.06 480 ARG A CA 1
ATOM 3681 C C . ARG A 1 480 ? 7.116 4.845 0.585 1.00 92.06 480 ARG A C 1
ATOM 3683 O O . ARG A 1 480 ? 7.530 4.515 -0.531 1.00 92.06 480 ARG A O 1
ATOM 3690 N N . PRO A 1 481 ? 6.361 5.940 0.785 1.00 89.06 481 PRO A N 1
ATOM 3691 C CA . PRO A 1 481 ? 6.110 6.902 -0.277 1.00 89.06 481 PRO A CA 1
ATOM 3692 C C . PRO A 1 481 ? 7.427 7.519 -0.765 1.00 89.06 481 PRO A C 1
ATOM 3694 O O . PRO A 1 481 ? 8.360 7.749 0.006 1.00 89.06 481 PRO A O 1
ATOM 3697 N N . ARG A 1 482 ? 7.508 7.795 -2.070 1.00 88.75 482 ARG A N 1
ATOM 3698 C CA . ARG A 1 482 ? 8.702 8.407 -2.682 1.00 88.75 482 ARG A CA 1
ATOM 3699 C C . ARG A 1 482 ? 8.774 9.920 -2.465 1.00 88.75 482 ARG A C 1
ATOM 3701 O O . ARG A 1 482 ? 9.863 10.479 -2.496 1.00 88.75 482 ARG A O 1
ATOM 3708 N N . PHE A 1 483 ? 7.624 10.558 -2.266 1.00 84.56 483 PHE A N 1
ATOM 3709 C CA . PHE A 1 483 ? 7.434 11.982 -1.982 1.00 84.56 483 PHE A CA 1
ATOM 3710 C C . PHE A 1 483 ? 6.050 12.180 -1.345 1.00 84.56 483 PHE A C 1
ATOM 3712 O O . PHE A 1 483 ? 5.208 11.286 -1.439 1.00 84.56 483 PHE A O 1
ATOM 3719 N N . ASN A 1 484 ? 5.798 13.336 -0.724 1.00 78.38 484 ASN A N 1
ATOM 3720 C CA . ASN A 1 484 ? 4.486 13.676 -0.173 1.00 78.38 484 ASN A CA 1
ATOM 3721 C C . ASN A 1 484 ? 3.603 14.383 -1.227 1.00 78.38 484 ASN A C 1
ATOM 3723 O O . ASN A 1 484 ? 3.835 15.559 -1.528 1.00 78.38 484 ASN A O 1
ATOM 3727 N N . PRO A 1 485 ? 2.569 13.727 -1.792 1.00 79.44 485 PRO A N 1
ATOM 3728 C CA . PRO A 1 485 ? 1.711 14.357 -2.792 1.00 79.44 485 PRO A CA 1
ATOM 3729 C C . PRO A 1 485 ? 0.746 15.397 -2.192 1.00 79.44 485 PRO A C 1
ATOM 3731 O O . PRO A 1 485 ? 0.171 16.184 -2.944 1.00 79.44 485 PRO A O 1
ATOM 3734 N N . TYR A 1 486 ? 0.590 15.456 -0.866 1.00 77.31 486 TYR A N 1
ATOM 3735 C CA . TYR A 1 486 ? -0.300 16.393 -0.163 1.00 77.31 486 TYR A CA 1
ATOM 3736 C C . TYR A 1 486 ? 0.415 17.653 0.334 1.00 77.31 486 TYR A C 1
ATOM 3738 O O . TYR A 1 486 ? -0.244 18.601 0.755 1.00 77.31 486 TYR A O 1
ATOM 3746 N N . ALA A 1 487 ? 1.749 17.687 0.262 1.00 63.59 487 ALA A N 1
ATOM 3747 C CA . ALA A 1 487 ? 2.533 18.854 0.644 1.00 63.59 487 ALA A CA 1
ATOM 3748 C C . ALA A 1 487 ? 2.194 20.072 -0.233 1.00 63.59 487 ALA A C 1
ATOM 3750 O O . ALA A 1 487 ? 1.978 19.944 -1.445 1.00 63.59 487 ALA A O 1
ATOM 3751 N N . THR A 1 488 ? 2.198 21.264 0.368 1.00 56.81 488 THR A N 1
ATOM 3752 C CA . THR A 1 488 ? 2.069 22.541 -0.349 1.00 56.81 488 THR A CA 1
ATOM 3753 C C . THR A 1 488 ? 3.290 22.788 -1.246 1.00 56.81 488 THR A C 1
ATOM 3755 O O . THR A 1 488 ? 4.372 22.240 -1.021 1.00 56.81 488 THR A O 1
ATOM 3758 N N . ALA A 1 489 ? 3.135 23.604 -2.295 1.00 49.25 489 ALA A N 1
ATOM 3759 C CA . ALA A 1 489 ? 4.165 23.803 -3.323 1.00 49.25 489 ALA A CA 1
ATOM 3760 C C . ALA A 1 489 ? 5.531 24.261 -2.765 1.00 49.25 489 ALA A C 1
ATOM 3762 O O . ALA A 1 489 ? 6.570 23.780 -3.220 1.00 49.25 489 ALA A O 1
ATOM 3763 N N . GLU A 1 490 ? 5.544 25.119 -1.738 1.00 35.56 490 GLU A N 1
ATOM 3764 C CA . GLU A 1 490 ? 6.777 25.567 -1.073 1.00 35.56 490 GLU A CA 1
ATOM 3765 C C . GLU A 1 490 ? 7.530 24.412 -0.388 1.00 35.56 490 GLU A C 1
ATOM 3767 O O . GLU A 1 490 ? 8.760 24.352 -0.447 1.00 35.56 490 GLU A O 1
ATOM 3772 N N . VAL A 1 491 ? 6.815 23.451 0.206 1.00 43.16 491 VAL A N 1
ATOM 3773 C CA . VAL A 1 491 ? 7.403 22.285 0.890 1.00 43.16 491 VAL A CA 1
ATOM 3774 C C . VAL A 1 491 ? 7.848 21.212 -0.105 1.00 43.16 491 VAL A C 1
ATOM 3776 O O . VAL A 1 491 ? 8.933 20.647 0.057 1.00 43.16 491 VAL A O 1
ATOM 3779 N N . ARG A 1 492 ? 7.097 21.002 -1.200 1.00 45.06 492 ARG A N 1
ATOM 3780 C CA . ARG A 1 492 ? 7.486 20.075 -2.282 1.00 45.06 492 ARG A CA 1
ATOM 3781 C C . ARG A 1 492 ? 8.896 20.374 -2.797 1.00 45.06 492 ARG A C 1
ATOM 3783 O O . ARG A 1 492 ? 9.680 19.449 -2.988 1.00 45.06 492 ARG A O 1
ATOM 3790 N N . SER A 1 493 ? 9.263 21.649 -2.940 1.00 38.03 493 SER A N 1
ATOM 3791 C CA . SER A 1 493 ? 10.607 22.060 -3.382 1.00 38.03 493 SER A CA 1
ATOM 3792 C C . SER A 1 493 ? 11.751 21.650 -2.435 1.00 38.03 493 SER A C 1
ATOM 3794 O O . SER A 1 493 ? 12.890 21.507 -2.880 1.00 38.03 493 SER A O 1
ATOM 3796 N N . LYS A 1 494 ? 11.463 21.419 -1.145 1.00 35.38 494 LYS A N 1
ATOM 3797 C CA . LYS A 1 494 ? 12.449 21.010 -0.129 1.00 35.38 494 LYS A CA 1
ATOM 3798 C C . LYS A 1 494 ? 12.543 19.489 0.033 1.00 35.38 494 LYS A C 1
ATOM 3800 O O . LYS A 1 494 ? 13.617 18.996 0.362 1.00 35.38 494 LYS A O 1
ATOM 3805 N N . GLU A 1 495 ? 11.456 18.758 -0.221 1.00 40.66 495 GLU A N 1
ATOM 3806 C CA . GLU A 1 495 ? 11.379 17.292 -0.075 1.00 40.66 495 GLU A CA 1
ATOM 3807 C C . GLU A 1 495 ? 11.724 16.513 -1.357 1.00 40.66 495 GLU A C 1
ATOM 3809 O O . GLU A 1 495 ? 12.146 15.361 -1.280 1.00 40.66 495 GLU A O 1
ATOM 3814 N N . SER A 1 496 ? 11.587 17.129 -2.539 1.00 35.12 496 SER A N 1
ATOM 3815 C CA . SER A 1 496 ? 11.749 16.455 -3.846 1.00 35.12 496 SER A CA 1
ATOM 3816 C C . SER A 1 496 ? 13.173 15.981 -4.157 1.00 35.12 496 SER A C 1
ATOM 3818 O O . SER A 1 496 ? 13.394 15.274 -5.137 1.00 35.12 496 SER A O 1
ATOM 3820 N N . GLY A 1 497 ? 14.153 16.353 -3.337 1.00 34.47 497 GLY A N 1
ATOM 3821 C CA . GLY A 1 497 ? 15.500 15.819 -3.414 1.00 34.47 497 GLY A CA 1
ATOM 3822 C C . GLY A 1 497 ? 15.736 14.863 -2.261 1.00 34.47 497 GLY A C 1
ATOM 3823 O O . GLY A 1 497 ? 16.120 15.309 -1.184 1.00 34.47 497 GLY A O 1
ATOM 3824 N N . GLY A 1 498 ? 15.637 13.556 -2.511 1.00 34.47 498 GLY A N 1
ATOM 3825 C CA . GLY A 1 498 ? 16.261 12.511 -1.689 1.00 34.47 498 GLY A CA 1
ATOM 3826 C C . GLY A 1 498 ? 17.795 12.596 -1.710 1.00 34.47 498 GLY A C 1
ATOM 3827 O O . GLY A 1 498 ? 18.479 11.594 -1.893 1.00 34.47 498 GLY A O 1
ATOM 3828 N N . ARG A 1 499 ? 18.349 13.808 -1.594 1.00 37.00 499 ARG A N 1
ATOM 3829 C CA . ARG A 1 499 ? 19.770 14.046 -1.424 1.00 37.00 499 ARG A CA 1
ATOM 3830 C C . ARG A 1 499 ? 20.084 13.646 0.007 1.00 37.00 499 ARG A C 1
ATOM 3832 O O . ARG A 1 499 ? 19.723 14.357 0.940 1.00 37.00 499 ARG A O 1
ATOM 3839 N N . ILE A 1 500 ? 20.823 12.551 0.147 1.00 35.69 500 ILE A N 1
ATOM 3840 C CA . ILE A 1 500 ? 21.861 12.467 1.174 1.00 35.69 500 ILE A CA 1
ATOM 3841 C C . ILE A 1 500 ? 22.615 13.796 1.071 1.00 35.69 500 ILE A C 1
ATOM 3843 O O . ILE A 1 500 ? 23.243 14.088 0.042 1.00 35.69 500 ILE A O 1
ATOM 3847 N N . LYS A 1 501 ? 22.449 14.678 2.058 1.00 31.11 501 LYS A N 1
ATOM 3848 C CA . LYS A 1 501 ? 23.178 15.943 2.071 1.00 31.11 501 LYS A CA 1
ATOM 3849 C C . LYS A 1 501 ? 24.613 15.569 2.417 1.00 31.11 501 LYS A C 1
ATOM 3851 O O . LYS A 1 501 ? 24.998 15.602 3.579 1.00 31.11 501 LYS A O 1
ATOM 3856 N N . ARG A 1 502 ? 25.442 15.295 1.402 1.00 32.75 502 ARG A N 1
ATOM 3857 C CA . ARG A 1 502 ? 26.892 15.476 1.540 1.00 32.75 502 ARG A CA 1
ATOM 3858 C C . ARG A 1 502 ? 27.135 16.965 1.760 1.00 32.75 502 ARG A C 1
ATOM 3860 O O . ARG A 1 502 ? 27.350 17.721 0.817 1.00 32.75 502 ARG A O 1
ATOM 3867 N N . LEU A 1 503 ? 27.052 17.393 3.014 1.00 32.44 503 LEU A N 1
ATOM 3868 C CA . LEU A 1 503 ? 27.717 18.605 3.449 1.00 32.44 503 LEU A CA 1
ATOM 3869 C C . LEU A 1 503 ? 29.212 18.321 3.293 1.00 32.44 503 LEU A C 1
ATOM 3871 O O . LEU A 1 503 ? 29.767 17.419 3.920 1.00 32.44 503 LEU A O 1
ATOM 3875 N N . SER A 1 504 ? 29.835 19.023 2.355 1.00 31.89 504 SER A N 1
ATOM 3876 C CA . SER A 1 504 ? 31.257 18.955 2.025 1.00 31.89 504 SER A CA 1
ATOM 3877 C C . SER A 1 504 ? 32.105 19.587 3.135 1.00 31.89 504 SER A C 1
ATOM 3879 O O . SER A 1 504 ? 32.816 20.561 2.909 1.00 31.89 504 SER A O 1
ATOM 3881 N N . ASN A 1 505 ? 31.968 19.069 4.353 1.00 29.55 505 ASN A N 1
ATOM 3882 C CA . ASN A 1 505 ? 32.728 19.429 5.545 1.00 29.55 505 ASN A CA 1
ATOM 3883 C C . ASN A 1 505 ? 32.482 18.407 6.672 1.00 29.55 505 ASN A C 1
ATOM 3885 O O . ASN A 1 505 ? 32.021 18.754 7.750 1.00 29.55 505 ASN A O 1
ATOM 3889 N N . GLY A 1 506 ? 32.797 17.136 6.404 1.00 34.34 506 GLY A N 1
ATOM 3890 C CA . GLY A 1 506 ? 33.459 16.201 7.330 1.00 34.34 506 GLY A CA 1
ATOM 3891 C C . GLY A 1 506 ? 32.874 15.856 8.709 1.00 34.34 506 GLY A C 1
ATOM 3892 O O . GLY A 1 506 ? 33.424 14.949 9.312 1.00 34.34 506 GLY A O 1
ATOM 3893 N N . ASN A 1 507 ? 31.818 16.493 9.227 1.00 32.31 507 ASN A N 1
ATOM 3894 C CA . ASN A 1 507 ? 31.447 16.369 10.649 1.00 32.31 507 ASN A CA 1
ATOM 3895 C C . ASN A 1 507 ? 29.938 16.266 10.951 1.00 32.31 507 ASN A C 1
ATOM 3897 O O . ASN A 1 507 ? 29.528 16.473 12.092 1.00 32.31 507 ASN A O 1
ATOM 3901 N N . HIS A 1 508 ? 29.099 15.880 9.987 1.00 38.97 508 HIS A N 1
ATOM 3902 C CA . HIS A 1 508 ? 27.723 15.474 10.292 1.00 38.97 508 HIS A CA 1
ATOM 3903 C C . HIS A 1 508 ? 27.519 13.996 9.983 1.00 38.97 508 HIS A C 1
ATOM 3905 O O . HIS A 1 508 ? 27.476 13.586 8.828 1.00 38.97 508 HIS A O 1
ATOM 3911 N N . ILE A 1 509 ? 27.392 13.202 11.043 1.00 44.16 509 ILE A N 1
ATOM 3912 C CA . ILE A 1 509 ? 26.911 11.831 10.951 1.00 44.16 509 ILE A CA 1
ATOM 3913 C C . ILE A 1 509 ? 25.407 11.925 10.677 1.00 44.16 509 ILE A C 1
ATOM 3915 O O . ILE A 1 509 ? 24.675 12.453 11.514 1.00 44.16 509 ILE A O 1
ATOM 3919 N N . GLU A 1 510 ? 24.940 11.477 9.509 1.00 52.00 510 GLU A N 1
ATOM 3920 C CA . GLU A 1 510 ? 23.502 11.345 9.259 1.00 52.00 510 GLU A CA 1
ATOM 3921 C C . GLU A 1 510 ? 22.924 10.376 10.303 1.00 52.00 510 GLU A C 1
ATOM 3923 O O . GLU A 1 510 ? 23.306 9.210 10.380 1.00 52.00 510 GLU A O 1
ATOM 3928 N N . THR A 1 511 ? 22.056 10.880 11.181 1.00 58.78 511 THR A N 1
ATOM 3929 C CA . THR A 1 511 ? 21.437 10.102 12.267 1.00 58.78 511 THR A CA 1
ATOM 3930 C C . THR A 1 511 ? 20.060 9.556 11.895 1.00 58.78 511 THR A C 1
ATOM 3932 O O . THR A 1 511 ? 19.417 8.925 12.729 1.00 58.78 511 THR A O 1
ATOM 3935 N N . GLN A 1 512 ? 19.589 9.799 10.668 1.00 70.56 512 GLN A N 1
ATOM 3936 C CA . GLN A 1 512 ? 18.254 9.426 10.199 1.00 70.56 512 GLN A CA 1
ATOM 3937 C C . GLN A 1 512 ? 18.314 8.871 8.776 1.00 70.56 512 GLN A C 1
ATOM 3939 O O . GLN A 1 512 ? 19.095 9.339 7.951 1.00 70.56 512 GLN A O 1
ATOM 3944 N N . LEU A 1 513 ? 17.460 7.887 8.488 1.00 80.06 513 LEU A N 1
ATOM 3945 C CA . LEU A 1 513 ? 17.298 7.353 7.137 1.00 80.06 513 LEU A CA 1
ATOM 3946 C C . LEU A 1 513 ? 16.626 8.393 6.224 1.00 80.06 513 LEU A C 1
ATOM 3948 O O . LEU A 1 513 ? 15.754 9.131 6.695 1.00 80.06 513 LEU A O 1
ATOM 3952 N N . PRO A 1 514 ? 16.944 8.416 4.914 1.00 83.69 514 PRO A N 1
ATOM 3953 C CA . PRO A 1 514 ? 16.170 9.190 3.950 1.00 83.69 514 PRO A CA 1
ATOM 3954 C C . PRO A 1 514 ? 14.674 8.861 4.054 1.00 83.69 514 PRO A C 1
ATOM 3956 O O . PRO A 1 514 ? 14.301 7.704 4.249 1.00 83.69 514 PRO A O 1
ATOM 3959 N N . SER A 1 515 ? 13.801 9.857 3.884 1.00 82.06 515 SER A N 1
ATOM 3960 C CA . SER A 1 515 ? 12.351 9.704 4.104 1.00 82.06 515 SER A CA 1
ATOM 3961 C C . SER A 1 515 ? 11.714 8.589 3.265 1.00 82.06 515 SER A C 1
ATOM 3963 O O . SER A 1 515 ? 10.816 7.903 3.749 1.00 82.06 515 SER A O 1
ATOM 3965 N N . SER A 1 516 ? 12.221 8.354 2.052 1.00 85.81 516 SER A N 1
ATOM 3966 C CA . SER A 1 516 ? 11.766 7.307 1.129 1.00 85.81 516 SER A CA 1
ATOM 3967 C C . SER A 1 516 ? 12.366 5.916 1.380 1.00 85.81 516 SER A C 1
ATOM 3969 O O . SER A 1 516 ? 12.017 4.969 0.675 1.00 85.81 516 SER A O 1
ATOM 3971 N N . VAL A 1 517 ? 13.270 5.765 2.354 1.00 89.81 517 VAL A N 1
ATOM 3972 C CA . VAL A 1 517 ? 13.873 4.477 2.725 1.00 89.81 517 VAL A CA 1
ATOM 3973 C C . VAL A 1 517 ? 13.087 3.848 3.868 1.00 89.81 517 VAL A C 1
ATOM 3975 O O . VAL A 1 517 ? 12.884 4.462 4.916 1.00 89.81 517 VAL A O 1
ATOM 3978 N N . ASP A 1 518 ? 12.675 2.595 3.677 1.00 91.44 518 ASP A N 1
ATOM 3979 C CA . ASP A 1 518 ? 12.082 1.784 4.736 1.00 91.44 518 ASP A CA 1
ATOM 3980 C C . ASP A 1 518 ? 13.118 0.824 5.326 1.00 91.44 518 ASP A C 1
ATOM 3982 O O . ASP A 1 518 ? 13.720 0.018 4.620 1.00 91.44 518 ASP A O 1
ATOM 3986 N N . ARG A 1 519 ? 13.287 0.865 6.645 1.00 89.62 519 ARG A N 1
ATOM 3987 C CA . ARG A 1 519 ? 14.172 -0.041 7.393 1.00 89.62 519 ARG A CA 1
ATOM 3988 C C . ARG A 1 519 ? 13.792 -1.517 7.311 1.00 89.62 519 ARG A C 1
ATOM 3990 O O . ARG A 1 519 ? 14.617 -2.371 7.608 1.00 89.62 519 ARG A O 1
ATOM 3997 N N . ARG A 1 520 ? 12.569 -1.843 6.886 1.00 91.81 520 ARG A N 1
ATOM 3998 C CA . ARG A 1 520 ? 12.134 -3.223 6.644 1.00 91.81 520 ARG A CA 1
ATOM 3999 C C . ARG A 1 520 ? 12.637 -3.774 5.317 1.00 91.81 520 ARG A C 1
ATOM 4001 O O . ARG A 1 520 ? 12.541 -4.984 5.145 1.00 91.81 520 ARG A O 1
ATOM 4008 N N . GLN A 1 521 ? 13.189 -2.962 4.411 1.00 93.56 521 GLN A N 1
ATOM 4009 C CA . GLN A 1 521 ? 13.647 -3.416 3.091 1.00 93.56 521 GLN A CA 1
ATOM 4010 C C . GLN A 1 521 ? 14.542 -4.683 3.137 1.00 93.56 521 GLN A C 1
ATOM 4012 O O . GLN A 1 521 ? 14.251 -5.620 2.394 1.00 93.56 521 GLN A O 1
ATOM 4017 N N . PRO A 1 522 ? 15.553 -4.806 4.028 1.00 91.94 522 PRO A N 1
ATOM 4018 C CA . PRO A 1 522 ? 16.391 -6.004 4.118 1.00 91.94 522 PRO A CA 1
ATOM 4019 C C . PRO A 1 522 ? 15.809 -7.119 5.015 1.00 91.94 522 PRO A C 1
ATOM 4021 O O . PRO A 1 522 ? 16.533 -8.043 5.374 1.00 91.94 522 PRO A O 1
ATOM 4024 N N . SER A 1 523 ? 14.530 -7.063 5.409 1.00 90.94 523 SER A N 1
ATOM 4025 C CA . SER A 1 523 ? 13.935 -7.990 6.391 1.00 90.94 523 SER A CA 1
ATOM 4026 C C . SER A 1 523 ? 13.112 -9.128 5.773 1.00 90.94 523 SER A C 1
ATOM 4028 O O . SER A 1 523 ? 12.635 -9.045 4.638 1.00 90.94 523 SER A O 1
ATOM 4030 N N . LEU A 1 524 ? 12.857 -10.176 6.569 1.00 92.12 524 LEU A N 1
ATOM 4031 C CA . LEU A 1 524 ? 11.898 -11.239 6.230 1.00 92.12 524 LEU A CA 1
ATOM 4032 C C . LEU A 1 524 ? 10.467 -10.703 6.072 1.00 92.12 524 LEU A C 1
ATOM 4034 O O . LEU A 1 524 ? 9.709 -11.222 5.255 1.00 92.12 524 LEU A O 1
ATOM 4038 N N . PHE A 1 525 ? 10.109 -9.636 6.796 1.00 93.50 525 PHE A N 1
ATOM 4039 C CA . PHE A 1 525 ? 8.806 -8.988 6.652 1.00 93.50 525 PHE A CA 1
ATOM 4040 C C . PHE A 1 525 ? 8.617 -8.418 5.242 1.00 93.50 525 PHE A C 1
ATOM 4042 O O . PHE A 1 525 ? 7.576 -8.639 4.629 1.00 93.50 525 PHE A O 1
ATOM 4049 N N . ALA A 1 526 ? 9.625 -7.739 4.684 1.00 95.44 526 ALA A N 1
ATOM 4050 C CA . ALA A 1 526 ? 9.522 -7.216 3.322 1.00 95.44 526 ALA A CA 1
ATOM 4051 C C . ALA A 1 526 ? 9.387 -8.335 2.281 1.00 95.44 526 ALA A C 1
ATOM 4053 O O . ALA A 1 526 ? 8.642 -8.171 1.317 1.00 95.44 526 ALA A O 1
ATOM 4054 N N . ALA A 1 527 ? 10.025 -9.493 2.488 1.00 96.19 527 ALA A N 1
ATOM 4055 C CA . ALA A 1 527 ? 9.805 -10.670 1.646 1.00 96.19 527 ALA A CA 1
ATOM 4056 C C . ALA A 1 527 ? 8.355 -11.179 1.729 1.00 96.19 527 ALA A C 1
ATOM 4058 O O . ALA A 1 527 ? 7.712 -11.369 0.696 1.00 96.19 527 ALA A O 1
ATOM 4059 N N . ALA A 1 528 ? 7.823 -11.342 2.944 1.00 96.81 528 ALA A N 1
ATOM 4060 C CA . ALA A 1 528 ? 6.440 -11.758 3.175 1.00 96.81 528 ALA A CA 1
ATOM 4061 C C . ALA A 1 528 ? 5.429 -10.783 2.541 1.00 96.81 528 ALA A C 1
ATOM 4063 O O . ALA A 1 528 ? 4.533 -11.198 1.805 1.00 96.81 528 ALA A O 1
ATOM 4064 N N . TRP A 1 529 ? 5.622 -9.478 2.743 1.00 97.62 529 TRP A N 1
ATOM 4065 C CA . TRP A 1 529 ? 4.772 -8.439 2.167 1.00 97.62 529 TRP A CA 1
ATOM 4066 C C . TRP A 1 529 ? 4.870 -8.395 0.634 1.00 97.62 529 TRP A C 1
ATOM 4068 O O . TRP A 1 529 ? 3.848 -8.310 -0.042 1.00 97.62 529 TRP A O 1
ATOM 4078 N N . THR A 1 530 ? 6.074 -8.537 0.062 1.00 98.44 530 THR A N 1
ATOM 4079 C CA . THR A 1 530 ? 6.271 -8.614 -1.401 1.00 98.44 530 THR A CA 1
ATOM 4080 C C . THR A 1 530 ? 5.499 -9.790 -1.995 1.00 98.44 530 THR A C 1
ATOM 4082 O O . THR A 1 530 ? 4.842 -9.640 -3.024 1.00 98.44 530 THR A O 1
ATOM 4085 N N . LEU A 1 531 ? 5.529 -10.951 -1.333 1.00 98.00 531 LEU A N 1
ATOM 4086 C CA . LEU A 1 531 ? 4.775 -12.129 -1.753 1.00 98.00 531 LEU A CA 1
ATOM 4087 C C . LEU A 1 531 ? 3.263 -11.863 -1.776 1.00 98.00 531 LEU A C 1
ATOM 4089 O O . LEU A 1 531 ? 2.597 -12.173 -2.766 1.00 98.00 531 LEU A O 1
ATOM 4093 N N . GLY A 1 532 ? 2.721 -11.276 -0.706 1.00 97.88 532 GLY A N 1
ATOM 4094 C CA . GLY A 1 532 ? 1.306 -10.909 -0.660 1.00 97.88 532 GLY A CA 1
ATOM 4095 C C . GLY A 1 532 ? 0.948 -9.867 -1.726 1.00 97.88 532 GLY A C 1
ATOM 4096 O O . GLY A 1 532 ? -0.064 -10.008 -2.405 1.00 97.88 532 GLY A O 1
ATOM 4097 N N . SER A 1 533 ? 1.807 -8.869 -1.952 1.00 98.56 533 SER A N 1
ATOM 4098 C CA . SER A 1 533 ? 1.599 -7.856 -2.989 1.00 98.56 533 SER A CA 1
ATOM 4099 C C . SER A 1 533 ? 1.512 -8.510 -4.370 1.00 98.56 533 SER A C 1
ATOM 4101 O O . SER A 1 533 ? 0.545 -8.287 -5.094 1.00 98.56 533 SER A O 1
ATOM 4103 N N . LEU A 1 534 ? 2.443 -9.411 -4.705 1.00 97.12 534 LEU A N 1
ATOM 4104 C CA . LEU A 1 534 ? 2.415 -10.159 -5.966 1.00 97.12 534 LEU A CA 1
ATOM 4105 C C . LEU A 1 534 ? 1.112 -10.946 -6.149 1.00 97.12 534 LEU A C 1
ATOM 4107 O O . LEU A 1 534 ? 0.530 -10.915 -7.237 1.00 97.12 534 LEU A O 1
ATOM 4111 N N . LYS A 1 535 ? 0.641 -11.619 -5.087 1.00 96.88 535 LYS A N 1
ATOM 4112 C CA . LYS A 1 535 ? -0.643 -12.333 -5.088 1.00 96.88 535 LYS A CA 1
ATOM 4113 C C . LYS A 1 535 ? -1.771 -11.386 -5.485 1.00 96.88 535 LYS A C 1
ATOM 4115 O O . LYS A 1 535 ? -2.451 -11.626 -6.480 1.00 96.88 535 LYS A O 1
ATOM 4120 N N . TYR A 1 536 ? -1.977 -10.317 -4.719 1.00 97.94 536 TYR A N 1
ATOM 4121 C CA . TYR A 1 536 ? -3.163 -9.477 -4.873 1.00 97.94 536 TYR A CA 1
ATOM 4122 C C . TYR A 1 536 ? -3.116 -8.578 -6.107 1.00 97.94 536 TYR A C 1
ATOM 4124 O O . TYR A 1 536 ? -4.158 -8.384 -6.730 1.00 97.94 536 TYR A O 1
ATOM 4132 N N . LEU A 1 537 ? -1.940 -8.111 -6.540 1.00 97.94 537 LEU A N 1
ATOM 4133 C CA . LEU A 1 537 ? -1.811 -7.425 -7.829 1.00 97.94 537 LEU A CA 1
ATOM 4134 C C . LEU A 1 537 ? -2.181 -8.347 -8.995 1.00 97.94 537 LEU A C 1
ATOM 4136 O O . LEU A 1 537 ? -2.876 -7.922 -9.920 1.00 97.94 537 LEU A O 1
ATOM 4140 N N . GLY A 1 538 ? -1.772 -9.617 -8.938 1.00 95.44 538 GLY A N 1
ATOM 4141 C CA . GLY A 1 538 ? -2.172 -10.617 -9.925 1.00 95.44 538 GLY A CA 1
ATOM 4142 C C . GLY A 1 538 ? -3.668 -10.931 -9.890 1.00 95.44 538 GLY A C 1
ATOM 4143 O O . GLY A 1 538 ? -4.303 -10.943 -10.941 1.00 95.44 538 GLY A O 1
ATOM 4144 N N . LEU A 1 539 ? -4.259 -11.104 -8.702 1.00 95.62 539 LEU A N 1
ATOM 4145 C CA . LEU A 1 539 ? -5.703 -11.332 -8.541 1.00 95.62 539 LEU A CA 1
ATOM 4146 C C . LEU A 1 539 ? -6.551 -10.140 -9.012 1.00 95.62 539 LEU A C 1
ATOM 4148 O O . LEU A 1 539 ? -7.591 -10.339 -9.635 1.00 95.62 539 LEU A O 1
ATOM 4152 N N . GLY A 1 540 ? -6.095 -8.907 -8.772 1.00 95.81 540 GLY A N 1
ATOM 4153 C CA . GLY A 1 540 ? -6.717 -7.703 -9.332 1.00 95.81 540 GLY A CA 1
ATOM 4154 C C . GLY A 1 540 ? -6.557 -7.604 -10.855 1.00 95.81 540 GLY A C 1
ATOM 4155 O O . GLY A 1 540 ? -7.330 -6.928 -11.534 1.00 95.81 540 GLY A O 1
ATOM 4156 N N . GLY A 1 541 ? -5.589 -8.327 -11.422 1.00 95.81 541 GLY A N 1
ATOM 4157 C CA . GLY A 1 541 ? -5.300 -8.388 -12.851 1.00 95.81 541 GLY A CA 1
ATOM 4158 C C . GLY A 1 541 ? -4.443 -7.234 -13.354 1.00 95.81 541 GLY A C 1
ATOM 4159 O O . GLY A 1 541 ? -4.677 -6.723 -14.451 1.00 95.81 541 GLY A O 1
ATOM 4160 N N . ALA A 1 542 ? -3.454 -6.822 -12.562 1.00 97.25 542 ALA A N 1
ATOM 4161 C CA . ALA A 1 542 ? -2.417 -5.914 -13.024 1.00 97.25 542 ALA A CA 1
ATOM 4162 C C . ALA A 1 542 ? -1.681 -6.554 -14.210 1.00 97.25 542 ALA A C 1
ATOM 4164 O O . ALA A 1 542 ? -1.332 -7.735 -14.186 1.00 97.25 542 ALA A O 1
ATOM 4165 N N . ARG A 1 543 ? -1.410 -5.771 -15.256 1.00 96.69 543 ARG A N 1
ATOM 4166 C CA . ARG A 1 543 ? -0.623 -6.238 -16.405 1.00 96.69 543 ARG A CA 1
ATOM 4167 C C . ARG A 1 543 ? 0.847 -6.402 -16.031 1.00 96.69 543 ARG A C 1
ATOM 4169 O O . ARG A 1 543 ? 1.505 -7.340 -16.478 1.00 96.69 543 ARG A O 1
ATOM 4176 N N . SER A 1 544 ? 1.356 -5.469 -15.236 1.00 97.50 544 SER A N 1
ATOM 4177 C CA . SER A 1 544 ? 2.747 -5.427 -14.804 1.00 97.50 544 SER A CA 1
ATOM 4178 C C . SER A 1 544 ? 2.897 -4.646 -13.507 1.00 97.50 544 SER A C 1
ATOM 4180 O O . SER A 1 544 ? 2.113 -3.724 -13.265 1.00 97.50 544 SER A O 1
ATOM 4182 N N . ALA A 1 545 ? 3.950 -4.948 -12.754 1.00 98.12 545 ALA A N 1
ATOM 4183 C CA . ALA A 1 545 ? 4.337 -4.215 -11.560 1.00 98.12 545 ALA A CA 1
ATOM 4184 C C . ALA A 1 545 ? 5.836 -3.875 -11.572 1.00 98.12 545 ALA A C 1
ATOM 4186 O O . ALA A 1 545 ? 6.654 -4.715 -11.950 1.00 98.12 545 ALA A O 1
ATOM 4187 N N . THR A 1 546 ? 6.199 -2.665 -11.145 1.00 98.75 546 THR A N 1
ATOM 4188 C CA . THR A 1 546 ? 7.601 -2.265 -10.922 1.00 98.75 546 THR A CA 1
ATOM 4189 C C . THR A 1 546 ? 7.886 -2.266 -9.430 1.00 98.75 546 THR A C 1
ATOM 4191 O O . THR A 1 546 ? 7.373 -1.408 -8.717 1.00 98.75 546 THR A O 1
ATOM 4194 N N . TYR A 1 547 ? 8.696 -3.206 -8.951 1.00 98.56 547 TYR A N 1
ATOM 4195 C CA . TYR A 1 547 ? 9.035 -3.327 -7.535 1.00 98.56 547 TYR A CA 1
ATOM 4196 C C . TYR A 1 547 ? 10.389 -2.703 -7.239 1.00 98.56 547 TYR A C 1
ATOM 4198 O O . TYR A 1 547 ? 11.370 -3.058 -7.888 1.00 98.56 547 TYR A O 1
ATOM 4206 N N . TYR A 1 548 ? 10.447 -1.869 -6.198 1.00 98.12 548 TYR A N 1
ATOM 4207 C CA . TYR A 1 548 ? 11.703 -1.420 -5.586 1.00 98.12 548 TYR A CA 1
ATOM 4208 C C . TYR A 1 548 ? 12.720 -0.855 -6.597 1.00 98.12 548 TYR A C 1
ATOM 4210 O O . TYR A 1 548 ? 12.372 -0.478 -7.718 1.00 98.12 548 TYR A O 1
ATOM 4218 N N . GLU A 1 549 ? 13.980 -0.749 -6.185 1.00 97.62 549 GLU A N 1
ATOM 4219 C CA . GLU A 1 549 ? 15.098 -0.423 -7.068 1.00 97.62 549 GLU A CA 1
ATOM 4220 C C . GLU A 1 549 ? 15.974 -1.659 -7.348 1.00 97.62 549 GLU A C 1
ATOM 4222 O O . GLU A 1 549 ? 15.894 -2.681 -6.664 1.00 97.62 549 GLU A O 1
ATOM 4227 N N . THR A 1 550 ? 16.849 -1.588 -8.348 1.00 97.25 550 THR A N 1
ATOM 4228 C CA . THR A 1 550 ? 17.821 -2.652 -8.627 1.00 97.25 550 THR A CA 1
ATOM 4229 C C . THR A 1 550 ? 18.815 -2.825 -7.485 1.00 97.25 550 THR A C 1
ATOM 4231 O O . THR A 1 550 ? 19.175 -3.946 -7.150 1.00 97.25 550 THR A O 1
ATOM 4234 N N . HIS A 1 551 ? 19.264 -1.727 -6.877 1.00 94.56 551 HIS A N 1
ATOM 4235 C CA . HIS A 1 551 ? 20.280 -1.749 -5.830 1.00 94.56 551 HIS A CA 1
ATOM 4236 C C . HIS A 1 551 ? 20.169 -0.522 -4.912 1.00 94.56 551 HIS A C 1
ATOM 4238 O O . HIS A 1 551 ? 19.420 0.409 -5.207 1.00 94.56 551 HIS A O 1
ATOM 4244 N N . GLY A 1 552 ? 20.898 -0.540 -3.795 1.00 92.25 552 GLY A N 1
ATOM 4245 C CA . GLY A 1 552 ? 20.883 0.509 -2.773 1.00 92.25 552 GLY A CA 1
ATOM 4246 C C . GLY A 1 552 ? 19.852 0.241 -1.671 1.00 92.25 552 GLY A C 1
ATOM 4247 O O . GLY A 1 552 ? 19.241 -0.823 -1.601 1.00 92.25 552 GLY A O 1
ATOM 4248 N N . MET A 1 553 ? 19.625 1.214 -0.786 1.00 91.56 553 MET A N 1
ATOM 4249 C CA . MET A 1 553 ? 18.765 1.025 0.401 1.00 91.56 553 MET A CA 1
ATOM 4250 C C . MET A 1 553 ? 17.276 0.823 0.079 1.00 91.56 553 MET A C 1
ATOM 4252 O O . MET A 1 553 ? 16.536 0.307 0.912 1.00 91.56 553 MET A O 1
ATOM 4256 N N . ARG A 1 554 ? 16.827 1.219 -1.120 1.00 93.88 554 ARG A N 1
ATOM 4257 C CA . ARG A 1 554 ? 15.480 0.930 -1.650 1.00 93.88 554 ARG A CA 1
ATOM 4258 C C . ARG A 1 554 ? 15.487 -0.232 -2.648 1.00 93.88 554 ARG A C 1
ATOM 4260 O O . ARG A 1 554 ? 14.479 -0.475 -3.306 1.00 93.88 554 ARG A O 1
ATOM 4267 N N . GLY A 1 555 ? 16.628 -0.899 -2.798 1.00 95.56 555 GLY A N 1
ATOM 4268 C CA . GLY A 1 555 ? 16.861 -1.913 -3.807 1.00 95.56 555 GLY A CA 1
ATOM 4269 C C . GLY A 1 555 ? 16.395 -3.312 -3.415 1.00 95.56 555 GLY A C 1
ATOM 4270 O O . GLY A 1 555 ? 15.743 -3.516 -2.388 1.00 95.56 555 GLY A O 1
ATOM 4271 N N . VAL A 1 556 ? 16.778 -4.287 -4.238 1.00 97.00 556 VAL A N 1
ATOM 4272 C CA . VAL A 1 556 ? 16.704 -5.727 -3.929 1.00 97.00 556 VAL A CA 1
ATOM 4273 C C . VAL A 1 556 ? 18.034 -6.286 -3.404 1.00 97.00 556 VAL A C 1
ATOM 4275 O O . VAL A 1 556 ? 18.075 -7.405 -2.893 1.00 97.00 556 VAL A O 1
ATOM 4278 N N . LEU A 1 557 ? 19.116 -5.515 -3.534 1.00 94.88 557 LEU A N 1
ATOM 4279 C CA . LEU A 1 557 ? 20.454 -5.822 -3.039 1.00 94.88 557 LEU A CA 1
ATOM 4280 C C . LEU A 1 557 ? 21.259 -4.537 -2.786 1.00 94.88 557 LEU A C 1
ATOM 4282 O O . LEU A 1 557 ? 20.863 -3.447 -3.203 1.00 94.88 557 LEU A O 1
ATOM 4286 N N . VAL A 1 558 ? 22.412 -4.660 -2.140 1.00 91.62 558 VAL A N 1
ATOM 4287 C CA . VAL A 1 558 ? 23.411 -3.593 -1.998 1.00 91.62 558 VAL A CA 1
ATOM 4288 C C . VAL A 1 558 ? 24.815 -4.196 -2.049 1.00 91.62 558 VAL A C 1
ATOM 4290 O O . VAL A 1 558 ? 25.037 -5.255 -1.465 1.00 91.62 558 VAL A O 1
ATOM 4293 N N . SER A 1 559 ? 25.762 -3.561 -2.742 1.00 85.19 559 SER A N 1
ATOM 4294 C CA . SER A 1 559 ? 27.168 -3.996 -2.754 1.00 85.19 559 SER A CA 1
ATOM 4295 C C . SER A 1 559 ? 27.907 -3.654 -1.461 1.00 85.19 559 SER A C 1
ATOM 4297 O O . SER A 1 559 ? 27.567 -2.697 -0.764 1.00 85.19 559 SER A O 1
ATOM 4299 N N . ALA A 1 560 ? 28.978 -4.403 -1.179 1.00 81.56 560 ALA A N 1
ATOM 4300 C CA . ALA A 1 560 ? 29.861 -4.179 -0.036 1.00 81.56 560 ALA A CA 1
ATOM 4301 C C . ALA A 1 560 ? 30.402 -2.747 0.008 1.00 81.56 560 ALA A C 1
ATOM 4303 O O . ALA A 1 560 ? 30.165 -2.040 0.985 1.00 81.56 560 ALA A O 1
ATOM 4304 N N . VAL A 1 561 ? 31.028 -2.298 -1.085 1.00 80.12 561 VAL A N 1
ATOM 4305 C CA . VAL A 1 561 ? 31.581 -0.938 -1.212 1.00 80.12 561 VAL A CA 1
ATOM 4306 C C . VAL A 1 561 ? 30.514 0.102 -0.891 1.00 80.12 561 VAL A C 1
ATOM 4308 O O . VAL A 1 561 ? 30.730 1.015 -0.099 1.00 80.12 561 VAL A O 1
ATOM 4311 N N . ARG A 1 562 ? 29.313 -0.074 -1.446 1.00 81.94 562 ARG A N 1
ATOM 4312 C CA . ARG A 1 562 ? 28.231 0.874 -1.223 1.00 81.94 562 ARG A CA 1
ATOM 4313 C C . ARG A 1 562 ? 27.706 0.842 0.212 1.00 81.94 562 ARG A C 1
ATOM 4315 O O . ARG A 1 562 ? 27.376 1.890 0.761 1.00 81.94 562 ARG A O 1
ATOM 4322 N N . SER A 1 563 ? 27.629 -0.335 0.826 1.00 79.44 563 SER A N 1
ATOM 4323 C CA . SER A 1 563 ? 27.216 -0.480 2.223 1.00 79.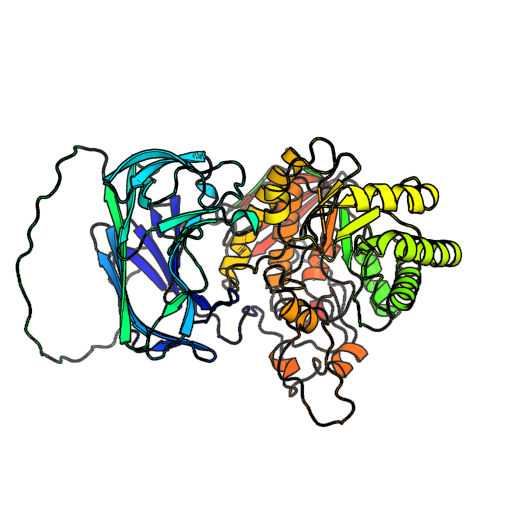44 563 SER A CA 1
ATOM 4324 C C . SER A 1 563 ? 28.191 0.199 3.199 1.00 79.44 563 SER A C 1
ATOM 4326 O O . SER A 1 563 ? 27.752 0.790 4.188 1.00 79.44 563 SER A O 1
ATOM 4328 N N . GLU A 1 564 ? 29.488 0.185 2.879 1.00 81.44 564 GLU A N 1
ATOM 4329 C CA . GLU A 1 564 ? 30.540 0.898 3.610 1.00 81.44 564 GLU A CA 1
ATOM 4330 C C . GLU A 1 564 ? 30.437 2.410 3.404 1.00 81.44 564 GLU A C 1
ATOM 4332 O O . GLU A 1 564 ? 30.386 3.158 4.382 1.00 81.44 564 GLU A O 1
ATOM 4337 N N . ASP A 1 565 ? 30.293 2.862 2.155 1.00 80.50 565 ASP A N 1
ATOM 4338 C CA . ASP A 1 565 ? 30.135 4.281 1.804 1.00 80.50 565 ASP A CA 1
ATOM 4339 C C . ASP A 1 565 ? 28.924 4.940 2.476 1.00 80.50 565 ASP A C 1
ATOM 4341 O O . ASP A 1 565 ? 28.956 6.120 2.832 1.00 80.50 565 ASP A O 1
ATOM 4345 N N . LEU A 1 566 ? 27.831 4.188 2.611 1.00 79.19 566 LEU A N 1
ATOM 4346 C CA . LEU A 1 566 ? 26.606 4.625 3.280 1.00 79.19 566 LEU A CA 1
ATOM 4347 C C . LEU A 1 566 ? 26.703 4.524 4.809 1.00 79.19 566 LEU A C 1
ATOM 4349 O O . LEU A 1 566 ? 25.801 4.979 5.509 1.00 79.19 566 LEU A O 1
ATOM 4353 N N . GLY A 1 567 ? 27.759 3.905 5.344 1.00 79.19 567 GLY A N 1
ATOM 4354 C CA . GLY A 1 567 ? 27.896 3.644 6.771 1.00 79.19 567 GLY A CA 1
ATOM 4355 C C . GLY A 1 567 ? 26.804 2.7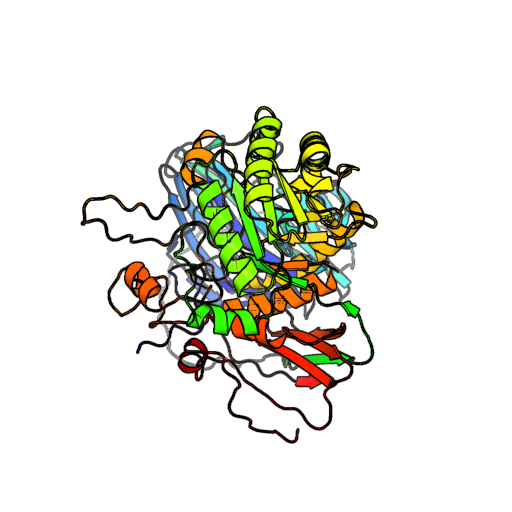21 7.312 1.00 79.19 567 GLY A C 1
ATOM 4356 O O . GLY A 1 567 ? 26.421 2.857 8.470 1.00 79.19 567 GLY A O 1
ATOM 4357 N N . ILE A 1 568 ? 26.272 1.812 6.493 1.00 78.00 568 ILE A N 1
ATOM 4358 C CA . ILE A 1 568 ? 25.266 0.809 6.893 1.00 78.00 568 ILE A CA 1
ATOM 4359 C C . ILE A 1 568 ? 25.882 -0.580 7.111 1.00 78.00 568 ILE A C 1
ATOM 4361 O O . ILE A 1 568 ? 25.210 -1.476 7.625 1.00 78.00 568 ILE A O 1
ATOM 4365 N N . SER A 1 569 ? 27.163 -0.749 6.764 1.00 76.62 569 SER A N 1
ATOM 4366 C CA . SER A 1 569 ? 27.970 -1.923 7.092 1.00 76.62 569 SER A CA 1
ATOM 4367 C C . SER A 1 569 ? 28.666 -1.794 8.448 1.00 76.62 569 SER A C 1
ATOM 4369 O O . SER A 1 569 ? 29.278 -0.766 8.742 1.00 76.62 569 SER A O 1
ATOM 4371 N N . GLY A 1 570 ? 28.686 -2.880 9.223 1.00 65.69 570 GLY A N 1
ATOM 4372 C CA . GLY A 1 570 ? 29.472 -2.969 10.458 1.00 65.69 570 GLY A CA 1
ATOM 4373 C C . GLY A 1 570 ? 28.807 -2.317 11.675 1.00 65.69 570 GLY A C 1
ATOM 4374 O O . GLY A 1 570 ? 27.950 -1.445 11.566 1.00 65.69 570 GLY A O 1
ATOM 4375 N N . ALA A 1 571 ? 29.179 -2.780 12.871 1.00 62.53 571 ALA A N 1
ATOM 4376 C CA . ALA A 1 571 ? 28.589 -2.305 14.118 1.00 62.53 571 ALA A CA 1
ATOM 4377 C C . ALA A 1 571 ? 29.189 -0.954 14.535 1.00 62.53 571 ALA A C 1
ATOM 4379 O O . ALA A 1 571 ? 30.401 -0.846 14.708 1.00 62.53 571 ALA A O 1
ATOM 4380 N N . GLY A 1 572 ? 28.343 0.054 14.771 1.00 64.00 572 GLY A N 1
ATOM 4381 C CA . GLY A 1 572 ? 28.738 1.260 15.510 1.00 64.00 572 GLY A CA 1
ATOM 4382 C C . GLY A 1 572 ? 28.400 2.596 14.854 1.00 64.00 572 GLY A C 1
ATOM 4383 O O . GLY A 1 572 ? 28.420 3.612 15.547 1.00 64.00 572 GLY A O 1
ATOM 4384 N N . THR A 1 573 ? 28.025 2.623 13.574 1.00 72.44 573 THR A N 1
ATOM 4385 C CA . THR A 1 573 ? 27.506 3.849 12.946 1.00 72.44 573 THR A CA 1
ATOM 4386 C C . THR A 1 573 ? 26.046 4.095 13.368 1.00 72.44 573 THR A C 1
ATOM 4388 O O . THR A 1 573 ? 25.314 3.140 13.637 1.00 72.44 573 THR A O 1
ATOM 4391 N N . PRO A 1 574 ? 25.559 5.346 13.410 1.00 73.50 574 PRO A N 1
ATOM 4392 C CA . PRO A 1 574 ? 24.140 5.615 13.647 1.00 73.50 574 PRO A CA 1
ATOM 4393 C C . PRO A 1 574 ? 23.209 4.980 12.606 1.00 73.50 574 PRO A C 1
ATOM 4395 O O . PRO A 1 574 ? 22.186 4.420 12.990 1.00 73.50 574 PRO A O 1
ATOM 4398 N N . LEU A 1 575 ? 23.581 4.980 11.320 1.00 76.75 575 LEU A N 1
ATOM 4399 C CA . LEU A 1 575 ? 22.757 4.382 10.262 1.00 76.75 575 LEU A CA 1
ATOM 4400 C C . LEU A 1 575 ? 22.704 2.851 10.323 1.00 76.75 575 LEU A C 1
ATOM 4402 O O . LEU A 1 575 ? 21.631 2.297 10.108 1.00 76.75 575 LEU A O 1
ATOM 4406 N N . SER A 1 576 ? 23.786 2.160 10.704 1.00 77.81 576 SER A N 1
ATOM 4407 C CA . SER A 1 576 ? 23.773 0.691 10.864 1.00 77.81 576 SER A CA 1
ATOM 4408 C C . SER A 1 576 ? 22.827 0.205 11.969 1.00 77.81 576 SER A C 1
ATOM 4410 O O . SER A 1 576 ? 22.441 -0.961 11.961 1.00 77.81 576 SER A O 1
ATOM 4412 N N . ARG A 1 577 ? 22.414 1.080 12.902 1.00 75.69 577 ARG A N 1
ATOM 4413 C CA . ARG A 1 577 ? 21.373 0.777 13.904 1.00 75.69 577 ARG A CA 1
ATOM 4414 C C . ARG A 1 577 ? 19.961 0.825 13.325 1.00 75.69 577 ARG A C 1
ATOM 4416 O O . ARG A 1 577 ? 19.075 0.160 13.845 1.00 75.69 577 ARG A O 1
ATOM 4423 N N . LEU A 1 578 ? 19.759 1.622 12.278 1.00 75.12 578 LEU A N 1
ATOM 4424 C CA . LEU A 1 578 ? 18.461 1.828 11.632 1.00 75.12 578 LEU A CA 1
ATOM 4425 C C . LEU A 1 578 ? 18.290 0.945 10.390 1.00 75.12 578 LEU A C 1
ATOM 4427 O O . LEU A 1 578 ? 17.173 0.569 10.050 1.00 75.12 578 LEU A O 1
ATOM 4431 N N . PHE A 1 579 ? 19.389 0.629 9.705 1.00 81.19 579 PHE A N 1
ATOM 4432 C CA . PHE A 1 579 ? 19.433 -0.165 8.482 1.00 81.19 579 PHE A CA 1
ATOM 4433 C C . PHE A 1 579 ? 20.752 -0.945 8.461 1.00 81.19 579 PHE A C 1
ATOM 4435 O O . PHE A 1 579 ? 21.786 -0.414 8.063 1.00 81.19 579 PHE A O 1
ATOM 4442 N N . SER A 1 580 ? 20.733 -2.190 8.943 1.00 79.94 580 SER A N 1
ATOM 4443 C CA . SER A 1 580 ? 21.946 -3.003 9.093 1.00 79.94 580 SER A CA 1
ATOM 4444 C C . SER A 1 580 ? 22.069 -4.037 7.982 1.00 79.94 580 SER A C 1
ATOM 4446 O O . SER A 1 580 ? 21.186 -4.879 7.807 1.00 79.94 580 SER A O 1
ATOM 4448 N N . VAL A 1 581 ? 23.186 -3.999 7.260 1.00 81.50 581 VAL A N 1
ATOM 4449 C CA . VAL A 1 581 ? 23.576 -5.005 6.263 1.00 81.50 581 VAL A CA 1
ATOM 4450 C C . VAL A 1 581 ? 25.046 -5.374 6.475 1.00 81.50 581 VAL A C 1
ATOM 4452 O O . VAL A 1 581 ? 25.818 -4.590 7.020 1.00 81.50 581 VAL A O 1
ATOM 4455 N N . SER A 1 582 ? 25.455 -6.583 6.092 1.00 71.94 582 SER A N 1
ATOM 4456 C CA . SER A 1 582 ? 26.856 -7.020 6.198 1.00 71.94 582 SER A CA 1
ATOM 4457 C C . SER A 1 582 ? 27.448 -7.198 4.806 1.00 71.94 582 SER A C 1
ATOM 4459 O O . SER A 1 582 ? 27.059 -8.129 4.111 1.00 71.94 582 SER A O 1
ATOM 4461 N N . GLY A 1 583 ? 28.387 -6.328 4.417 1.00 76.12 583 GLY A N 1
ATOM 4462 C CA . GLY A 1 583 ? 29.041 -6.379 3.106 1.00 76.12 583 GLY A CA 1
ATOM 4463 C C . GLY A 1 583 ? 28.043 -6.320 1.944 1.00 76.12 583 GLY A C 1
ATOM 4464 O O . GLY A 1 583 ? 27.042 -5.606 2.011 1.00 76.12 583 GLY A O 1
ATOM 4465 N N . SER A 1 584 ? 28.320 -7.077 0.877 1.00 76.50 584 SER A N 1
ATOM 4466 C CA . SER A 1 584 ? 27.354 -7.283 -0.203 1.00 76.50 584 SER A CA 1
ATOM 4467 C C . SER A 1 584 ? 26.177 -8.085 0.340 1.00 76.50 584 SER A C 1
ATOM 4469 O O . SER A 1 584 ? 26.364 -9.188 0.854 1.00 76.50 584 SER A O 1
ATOM 4471 N N . ALA A 1 585 ? 24.974 -7.531 0.221 1.00 84.94 585 ALA A N 1
ATOM 4472 C CA . ALA A 1 585 ? 23.770 -8.137 0.755 1.00 84.94 585 ALA A CA 1
ATOM 4473 C C . ALA A 1 585 ? 22.660 -8.215 -0.295 1.00 84.94 585 ALA A C 1
ATOM 4475 O O . ALA A 1 585 ? 22.221 -7.203 -0.837 1.00 84.94 585 ALA A O 1
ATOM 4476 N N . VAL A 1 586 ? 22.156 -9.422 -0.525 1.00 92.75 586 VAL A N 1
ATOM 4477 C CA . VAL A 1 586 ? 20.883 -9.698 -1.189 1.00 92.75 586 VAL A CA 1
ATOM 4478 C C . VAL A 1 586 ? 19.772 -9.590 -0.148 1.00 92.75 586 VAL A C 1
ATOM 4480 O O . VAL A 1 586 ? 19.834 -10.229 0.900 1.00 92.75 586 VAL A O 1
ATOM 4483 N N . PHE A 1 587 ? 18.735 -8.795 -0.398 1.00 95.06 587 PHE A N 1
ATOM 4484 C CA . PHE A 1 587 ? 17.637 -8.672 0.564 1.00 95.06 587 PHE A CA 1
ATOM 4485 C C . PHE A 1 587 ? 16.687 -9.870 0.464 1.00 95.06 587 PHE A C 1
ATOM 4487 O O . PHE A 1 587 ? 16.487 -10.385 -0.632 1.00 95.06 587 PHE A O 1
ATOM 4494 N N . PRO A 1 588 ? 16.032 -10.316 1.552 1.00 94.81 588 PRO A N 1
ATOM 4495 C CA . PRO A 1 588 ? 15.165 -11.499 1.527 1.00 94.81 588 PRO A CA 1
ATOM 4496 C C . PRO A 1 588 ? 14.080 -11.479 0.441 1.00 94.81 588 PRO A C 1
ATOM 4498 O O . PRO A 1 588 ? 13.759 -12.517 -0.138 1.00 94.81 588 PRO A O 1
ATOM 4501 N N . LEU A 1 589 ? 13.550 -10.294 0.117 1.00 96.19 589 LEU A N 1
ATOM 4502 C CA . LEU A 1 589 ? 12.571 -10.097 -0.958 1.00 96.19 589 LEU A CA 1
ATOM 4503 C C . LEU A 1 589 ? 13.105 -10.466 -2.353 1.00 96.19 589 LEU A C 1
ATOM 4505 O O . LEU A 1 589 ? 12.321 -10.856 -3.215 1.00 96.19 589 LEU A O 1
ATOM 4509 N N . PHE A 1 590 ? 14.425 -10.439 -2.567 1.00 97.06 590 PHE A N 1
ATOM 4510 C CA . PHE A 1 590 ? 15.057 -10.916 -3.798 1.00 97.06 590 PHE A CA 1
ATOM 4511 C C . PHE A 1 590 ? 14.701 -12.375 -4.066 1.00 97.06 590 PHE A C 1
ATOM 4513 O O . PHE A 1 590 ? 14.412 -12.728 -5.204 1.00 97.06 590 PHE A O 1
ATOM 4520 N N . HIS A 1 591 ? 14.692 -13.228 -3.035 1.00 95.81 591 HIS A N 1
ATOM 4521 C CA . HIS A 1 591 ? 14.409 -14.656 -3.211 1.00 95.81 591 HIS A CA 1
ATOM 4522 C C . HIS A 1 591 ? 12.964 -14.885 -3.635 1.00 95.81 591 HIS A C 1
ATOM 4524 O O . HIS A 1 591 ? 12.720 -15.724 -4.493 1.00 95.81 591 HIS A O 1
ATOM 4530 N N . VAL A 1 592 ? 12.023 -14.089 -3.119 1.00 95.94 592 VAL A N 1
ATOM 4531 C CA . VAL A 1 592 ? 10.619 -14.123 -3.557 1.00 95.94 592 VAL A CA 1
ATOM 4532 C C . VAL A 1 592 ? 10.517 -13.773 -5.040 1.00 95.94 592 VAL A C 1
ATOM 4534 O O . VAL A 1 592 ? 9.896 -14.514 -5.800 1.00 95.94 592 VAL A O 1
ATOM 4537 N N . LEU A 1 593 ? 11.180 -12.693 -5.472 1.00 96.62 593 LEU A N 1
ATOM 4538 C CA . LEU A 1 593 ? 11.216 -12.290 -6.880 1.00 96.62 593 LEU A CA 1
ATOM 4539 C C . LEU A 1 593 ? 11.901 -13.355 -7.755 1.00 96.62 593 LEU A C 1
ATOM 4541 O O . LEU A 1 593 ? 11.372 -13.721 -8.800 1.00 96.62 593 LEU A O 1
ATOM 4545 N N . ALA A 1 594 ? 13.025 -13.921 -7.309 1.00 94.62 594 ALA A N 1
ATOM 4546 C CA . ALA A 1 594 ? 13.752 -14.980 -8.010 1.00 94.62 594 ALA A CA 1
ATOM 4547 C C . ALA A 1 594 ? 12.954 -16.294 -8.108 1.00 94.62 594 ALA A C 1
ATOM 4549 O O . ALA A 1 594 ? 13.140 -17.072 -9.046 1.00 94.62 594 ALA A O 1
ATOM 4550 N N . ASP A 1 595 ? 12.078 -16.560 -7.139 1.00 93.06 595 ASP A N 1
ATOM 4551 C CA . ASP A 1 595 ? 11.242 -17.757 -7.080 1.00 93.06 595 ASP A CA 1
ATOM 4552 C C . ASP A 1 595 ? 9.992 -17.667 -7.944 1.00 93.06 595 ASP A C 1
ATOM 4554 O O . ASP A 1 595 ? 9.411 -18.695 -8.288 1.00 93.06 595 ASP A O 1
ATOM 4558 N N . VAL A 1 596 ? 9.574 -16.468 -8.326 1.00 92.31 596 VAL A N 1
ATOM 4559 C CA . VAL A 1 596 ? 8.536 -16.292 -9.347 1.00 92.31 596 VAL A CA 1
ATOM 4560 C C . VAL A 1 596 ? 9.155 -16.038 -10.726 1.00 92.31 596 VAL A C 1
ATOM 4562 O O . VAL A 1 596 ? 8.546 -16.354 -11.749 1.00 92.31 596 VAL A O 1
ATOM 4565 N N . ALA A 1 597 ? 10.401 -15.552 -10.766 1.00 87.50 597 ALA A N 1
ATOM 4566 C CA . ALA A 1 597 ? 11.154 -15.318 -11.986 1.00 87.50 597 ALA A CA 1
ATOM 4567 C C . ALA A 1 597 ? 11.365 -16.599 -12.804 1.00 87.50 597 ALA A C 1
ATOM 4569 O O . ALA A 1 597 ? 11.647 -17.689 -12.302 1.00 87.50 597 ALA A O 1
ATOM 4570 N N . GLY A 1 598 ? 11.276 -16.450 -14.126 1.00 68.69 598 GLY A N 1
ATOM 4571 C CA . GLY A 1 598 ? 11.650 -17.494 -15.076 1.00 68.69 598 GLY A CA 1
ATOM 4572 C C . GLY A 1 598 ? 10.664 -18.654 -15.230 1.00 68.69 598 GLY A C 1
ATOM 4573 O O . GLY A 1 598 ? 10.918 -19.515 -16.077 1.00 68.69 598 GLY A O 1
ATOM 4574 N N . ILE A 1 599 ? 9.541 -18.665 -14.503 1.00 78.44 599 ILE A N 1
ATOM 4575 C CA . ILE A 1 599 ? 8.441 -19.599 -14.764 1.00 78.44 599 ILE A CA 1
ATOM 4576 C C . ILE A 1 599 ? 7.663 -19.095 -15.987 1.00 78.44 599 ILE A C 1
ATOM 4578 O O . ILE A 1 599 ? 6.792 -18.231 -15.900 1.00 78.44 599 ILE A O 1
ATOM 4582 N N . ARG A 1 600 ? 8.019 -19.609 -17.168 1.00 69.31 600 ARG A N 1
ATOM 4583 C CA . ARG A 1 600 ? 7.329 -19.261 -18.417 1.00 69.31 600 ARG A CA 1
ATOM 4584 C C . ARG A 1 600 ? 5.889 -19.770 -18.372 1.00 69.31 600 ARG A C 1
ATOM 4586 O O . ARG A 1 600 ? 5.663 -20.918 -18.001 1.00 69.31 600 ARG A O 1
ATOM 4593 N N . ALA A 1 601 ? 4.949 -18.927 -18.798 1.00 75.19 601 ALA A N 1
ATOM 4594 C CA . ALA A 1 601 ? 3.520 -19.244 -18.835 1.00 75.19 601 ALA A CA 1
ATOM 4595 C C . ALA A 1 601 ? 2.945 -19.700 -17.475 1.00 75.19 601 ALA A C 1
ATOM 4597 O O . ALA A 1 601 ? 2.055 -20.546 -17.430 1.00 75.19 601 ALA A O 1
ATOM 4598 N N . ALA A 1 602 ? 3.462 -19.147 -16.370 1.00 84.62 602 ALA A N 1
ATOM 4599 C CA . ALA A 1 602 ? 2.889 -19.365 -15.048 1.00 84.62 602 ALA A CA 1
ATOM 4600 C C . ALA A 1 602 ? 1.500 -18.729 -14.945 1.00 84.62 602 ALA A C 1
ATOM 4602 O O . ALA A 1 602 ? 1.322 -17.549 -15.262 1.00 84.62 602 ALA A O 1
ATOM 4603 N N . ALA A 1 603 ? 0.544 -19.491 -14.430 1.00 90.56 603 ALA A N 1
ATOM 4604 C CA . ALA A 1 603 ? -0.752 -18.983 -14.020 1.00 90.56 603 ALA A CA 1
ATOM 4605 C C . ALA A 1 603 ? -0.873 -19.022 -12.500 1.00 90.56 603 ALA A C 1
ATOM 4607 O O . ALA A 1 603 ? -0.491 -20.002 -11.859 1.00 90.56 603 ALA A O 1
ATOM 4608 N N . LEU A 1 604 ? -1.437 -17.958 -11.939 1.00 94.12 604 LEU A N 1
ATOM 4609 C CA . LEU A 1 604 ? -1.949 -17.965 -10.579 1.00 94.12 604 LEU A CA 1
ATOM 4610 C C . LEU A 1 604 ? -3.154 -18.899 -10.535 1.00 94.12 604 LEU A C 1
ATOM 4612 O O . LEU A 1 604 ? -4.106 -18.730 -11.303 1.00 94.12 604 LEU A O 1
ATOM 4616 N N . VAL A 1 605 ? -3.105 -19.872 -9.635 1.00 95.38 605 VAL A N 1
ATOM 4617 C CA . VAL A 1 605 ? -4.221 -20.782 -9.359 1.00 95.38 605 VAL A CA 1
ATOM 4618 C C . VAL A 1 605 ? -4.879 -20.425 -8.034 1.00 95.38 605 VAL A C 1
ATOM 4620 O O . VAL A 1 605 ? -4.292 -19.714 -7.214 1.00 95.38 605 VAL A O 1
ATOM 4623 N N . ALA A 1 606 ? -6.114 -20.880 -7.843 1.00 95.69 606 ALA A N 1
ATOM 4624 C CA . ALA A 1 606 ? -6.882 -20.585 -6.644 1.00 95.69 606 ALA A CA 1
ATOM 4625 C C . ALA A 1 606 ? -6.146 -21.095 -5.398 1.00 95.69 606 ALA A C 1
ATOM 4627 O O . ALA A 1 606 ? -5.755 -22.263 -5.326 1.00 95.69 606 ALA A O 1
ATOM 4628 N N . ALA A 1 607 ? -5.931 -20.192 -4.441 1.00 95.88 607 ALA A N 1
ATOM 4629 C CA . ALA A 1 607 ? -5.255 -20.493 -3.194 1.00 95.88 607 ALA A CA 1
ATOM 4630 C C . ALA A 1 607 ? -5.773 -19.591 -2.063 1.00 95.88 607 ALA A C 1
ATOM 4632 O O . ALA A 1 607 ? -5.550 -18.373 -2.069 1.00 95.88 607 ALA A O 1
ATOM 4633 N N . ASP A 1 608 ? -6.438 -20.205 -1.088 1.00 94.62 608 ASP A N 1
ATOM 4634 C CA . ASP A 1 608 ? -7.174 -19.519 -0.029 1.00 94.62 608 ASP A CA 1
ATOM 4635 C C . ASP A 1 608 ? -6.559 -19.809 1.343 1.00 94.62 608 ASP A C 1
ATOM 4637 O O . ASP A 1 608 ? -6.317 -20.962 1.708 1.00 94.62 608 ASP A O 1
ATOM 4641 N N . SER A 1 609 ? -6.308 -18.747 2.110 1.00 96.19 609 SER A N 1
ATOM 4642 C CA . SER A 1 609 ? -5.903 -18.831 3.515 1.00 96.19 609 SER A CA 1
ATOM 4643 C C . SER A 1 609 ? -7.125 -18.681 4.412 1.00 96.19 609 SER A C 1
ATOM 4645 O O . SER A 1 609 ? -7.973 -17.828 4.154 1.00 96.19 609 SER A O 1
ATOM 4647 N N . SER A 1 610 ? -7.199 -19.462 5.490 1.00 94.25 610 SER A N 1
ATOM 4648 C CA . SER A 1 610 ? -8.242 -19.289 6.508 1.00 94.25 610 SER A CA 1
ATOM 4649 C C . SER A 1 610 ? -8.090 -17.984 7.294 1.00 94.25 610 SER A C 1
ATOM 4651 O O . SER A 1 610 ? -9.081 -17.467 7.787 1.00 94.25 610 SER A O 1
ATOM 4653 N N . GLU A 1 611 ? -6.863 -17.463 7.420 1.00 93.50 611 GLU A N 1
ATOM 4654 C CA . GLU A 1 611 ? -6.550 -16.221 8.143 1.00 93.50 611 GLU A CA 1
ATOM 4655 C C . GLU A 1 611 ? -5.462 -15.427 7.390 1.00 93.50 611 GLU A C 1
ATOM 4657 O O . GLU A 1 611 ? -4.282 -15.488 7.759 1.00 93.50 611 GLU A O 1
ATOM 4662 N N . PRO A 1 612 ? -5.823 -14.677 6.328 1.00 94.75 612 PRO A N 1
ATOM 4663 C CA . PRO A 1 612 ? -4.872 -13.950 5.473 1.00 94.75 612 PRO A CA 1
ATOM 4664 C C . PRO A 1 612 ? -3.991 -12.925 6.204 1.00 94.75 612 PRO A C 1
ATOM 4666 O O . PRO A 1 612 ? -2.898 -12.608 5.745 1.00 94.75 612 PRO A O 1
ATOM 4669 N N . LEU A 1 613 ? -4.442 -12.413 7.357 1.00 93.19 613 LEU A N 1
ATOM 4670 C CA . LEU A 1 613 ? -3.657 -11.485 8.181 1.00 93.19 613 LEU A CA 1
ATOM 4671 C C . LEU A 1 613 ? -2.536 -12.179 8.970 1.00 93.19 613 LEU A C 1
ATOM 4673 O O . LEU A 1 613 ? -1.604 -11.519 9.418 1.00 93.19 613 LEU A O 1
ATOM 4677 N N . LEU A 1 614 ? -2.615 -13.500 9.154 1.00 92.88 614 LEU A N 1
ATOM 4678 C CA . LEU A 1 614 ? -1.592 -14.284 9.848 1.00 92.88 614 LEU A CA 1
ATOM 4679 C C . LEU A 1 614 ? -0.722 -15.061 8.867 1.00 92.88 614 LEU A C 1
ATOM 4681 O O . LEU A 1 614 ? 0.497 -15.078 9.022 1.00 92.88 614 LEU A O 1
ATOM 4685 N N . ILE A 1 615 ? -1.335 -15.694 7.866 1.00 96.19 615 ILE A N 1
ATOM 4686 C CA . ILE A 1 615 ? -0.658 -16.495 6.843 1.00 96.19 615 ILE A CA 1
ATOM 4687 C C . ILE A 1 615 ? -1.257 -16.150 5.495 1.00 96.19 615 ILE A C 1
ATOM 4689 O O . ILE A 1 615 ? -2.472 -16.233 5.332 1.00 96.19 615 ILE A O 1
ATOM 4693 N N . ASP A 1 616 ? -0.428 -15.874 4.500 1.00 97.25 616 ASP A N 1
ATOM 4694 C CA . ASP A 1 616 ? -0.915 -15.754 3.131 1.00 97.25 616 ASP A CA 1
ATOM 4695 C C . ASP A 1 616 ? 0.150 -16.178 2.123 1.00 97.25 616 ASP A C 1
ATOM 4697 O O . ASP A 1 616 ? 1.328 -16.333 2.445 1.00 97.25 616 ASP A O 1
ATOM 4701 N N . GLY A 1 617 ? -0.269 -16.416 0.891 1.00 96.88 617 GLY A N 1
ATOM 4702 C CA . GLY A 1 617 ? 0.596 -16.957 -0.138 1.00 96.88 617 GLY A CA 1
ATOM 4703 C C . GLY A 1 617 ? -0.088 -17.095 -1.484 1.00 96.88 617 GLY A C 1
ATOM 4704 O O . GLY A 1 617 ? -1.304 -16.932 -1.614 1.00 96.88 617 GLY A O 1
ATOM 4705 N N . LEU A 1 618 ? 0.708 -17.437 -2.490 1.00 96.12 618 LEU A N 1
ATOM 4706 C CA . LEU A 1 618 ? 0.240 -17.696 -3.846 1.00 96.12 618 LEU A CA 1
ATOM 4707 C C . LEU A 1 618 ? 0.718 -19.059 -4.336 1.00 96.12 618 LEU A C 1
ATOM 4709 O O . LEU A 1 618 ? 1.749 -19.582 -3.901 1.00 96.12 618 LEU A O 1
ATOM 4713 N N . ALA A 1 619 ? -0.036 -19.610 -5.278 1.00 96.06 619 ALA A N 1
ATOM 4714 C CA . ALA A 1 619 ? 0.305 -20.829 -5.985 1.00 96.06 619 ALA A CA 1
ATOM 4715 C C . ALA A 1 619 ? 0.401 -20.538 -7.488 1.00 96.06 619 ALA A C 1
ATOM 4717 O O . ALA A 1 619 ? -0.466 -19.879 -8.064 1.00 96.06 619 ALA A O 1
ATOM 4718 N N . LEU A 1 620 ? 1.474 -21.024 -8.110 1.00 95.38 620 LEU A N 1
ATOM 4719 C CA . LEU A 1 620 ? 1.755 -20.891 -9.536 1.00 95.38 620 LEU A CA 1
ATOM 4720 C C . LEU A 1 620 ? 1.765 -22.266 -10.179 1.00 95.38 620 LEU A C 1
ATOM 4722 O O . LEU A 1 620 ? 2.565 -23.116 -9.786 1.00 95.38 620 LEU A O 1
ATOM 4726 N N . ALA A 1 621 ? 0.925 -22.458 -11.188 1.00 93.19 621 ALA A N 1
ATOM 4727 C CA . ALA A 1 621 ? 0.935 -23.645 -12.029 1.00 93.19 621 ALA A CA 1
ATOM 4728 C C . ALA A 1 621 ? 1.509 -23.314 -13.410 1.00 93.19 621 ALA A C 1
ATOM 4730 O O . ALA A 1 621 ? 1.228 -22.262 -13.987 1.00 93.19 621 ALA A O 1
ATOM 4731 N N . TRP A 1 622 ? 2.320 -24.220 -13.944 1.00 90.94 622 TRP A N 1
ATOM 4732 C CA . TRP A 1 622 ? 2.818 -24.196 -15.319 1.00 90.94 622 TRP A CA 1
ATOM 4733 C C . TRP A 1 622 ? 2.979 -25.644 -15.812 1.00 90.94 622 TRP A C 1
ATOM 4735 O O . TRP A 1 622 ? 2.910 -26.571 -15.001 1.00 90.94 622 TRP A O 1
ATOM 4745 N N . PRO A 1 623 ? 3.247 -25.892 -17.109 1.00 87.56 623 PRO A N 1
ATOM 4746 C CA . PRO A 1 623 ? 3.381 -27.259 -17.628 1.00 87.56 623 PRO A CA 1
ATOM 4747 C C . PRO A 1 623 ? 4.428 -28.129 -16.911 1.00 87.56 623 PRO A C 1
ATOM 4749 O O . PRO A 1 623 ? 4.364 -29.351 -16.977 1.00 87.56 623 PRO A O 1
ATOM 4752 N N . GLY A 1 624 ? 5.397 -27.509 -16.232 1.00 84.62 624 GLY A N 1
ATOM 4753 C CA . GLY A 1 624 ? 6.455 -28.193 -15.490 1.00 84.62 624 GLY A CA 1
ATOM 4754 C C . GLY A 1 624 ? 6.191 -28.370 -13.992 1.00 84.62 624 GLY A C 1
ATOM 4755 O O . GLY A 1 624 ? 7.080 -28.874 -13.310 1.00 84.62 624 GLY A O 1
ATOM 4756 N N . GLY A 1 625 ? 5.031 -27.958 -13.463 1.00 90.62 625 GLY A N 1
ATOM 4757 C CA . GLY A 1 625 ? 4.640 -28.250 -12.082 1.00 90.62 625 GLY A CA 1
ATOM 4758 C C . GLY A 1 625 ? 3.863 -27.146 -11.365 1.00 90.62 625 GLY A C 1
ATOM 4759 O O . GLY A 1 625 ? 3.346 -26.207 -11.969 1.00 90.62 625 GLY A O 1
ATOM 4760 N N . LEU A 1 626 ? 3.790 -27.302 -10.043 1.00 92.44 626 LEU A N 1
ATOM 4761 C CA . LEU A 1 626 ? 3.165 -26.377 -9.103 1.00 92.44 626 LEU A CA 1
ATOM 4762 C C . LEU A 1 626 ? 4.238 -25.825 -8.157 1.00 92.44 626 LEU A C 1
ATOM 4764 O O . LEU A 1 626 ? 5.031 -26.584 -7.597 1.00 92.44 626 LEU A O 1
ATOM 4768 N N . ARG A 1 627 ? 4.242 -24.511 -7.940 1.00 93.94 627 ARG A N 1
ATOM 4769 C CA . ARG A 1 627 ? 5.052 -23.842 -6.915 1.00 93.94 627 ARG A CA 1
ATOM 4770 C C . ARG A 1 627 ? 4.133 -23.097 -5.975 1.00 93.94 627 ARG A C 1
ATOM 4772 O O . ARG A 1 627 ? 3.297 -22.320 -6.418 1.00 93.94 627 ARG A O 1
ATOM 4779 N N . VAL A 1 628 ? 4.330 -23.314 -4.685 1.00 95.62 628 VAL A N 1
ATOM 4780 C CA . VAL A 1 628 ? 3.582 -22.639 -3.629 1.00 95.62 628 VAL A CA 1
ATOM 4781 C C . VAL A 1 628 ? 4.567 -21.816 -2.825 1.00 95.62 628 VAL A C 1
ATOM 4783 O O . VAL A 1 628 ? 5.564 -22.346 -2.336 1.00 95.62 628 VAL A O 1
ATOM 4786 N N . LEU A 1 629 ? 4.287 -20.525 -2.708 1.00 96.69 629 LEU A N 1
ATOM 4787 C CA . LEU A 1 629 ? 4.990 -19.628 -1.809 1.00 96.69 629 LEU A CA 1
ATOM 4788 C C . LEU A 1 629 ? 4.009 -19.252 -0.704 1.00 96.69 629 LEU A C 1
ATOM 4790 O O . LEU A 1 629 ? 2.922 -18.754 -0.994 1.00 96.69 629 LEU A O 1
ATOM 4794 N N . LEU A 1 630 ? 4.391 -19.501 0.545 1.00 97.12 630 LEU A N 1
ATOM 4795 C CA . LEU A 1 630 ? 3.569 -19.254 1.725 1.00 97.12 630 LEU A CA 1
ATOM 4796 C C . LEU A 1 630 ? 4.382 -18.448 2.736 1.00 97.12 630 LEU A C 1
ATOM 4798 O O . LEU A 1 630 ? 5.502 -18.835 3.074 1.00 97.12 630 LEU A O 1
ATOM 4802 N N . ALA A 1 631 ? 3.819 -17.348 3.219 1.00 96.88 631 ALA A N 1
ATOM 4803 C CA . ALA A 1 631 ? 4.431 -16.478 4.207 1.00 96.88 631 ALA A CA 1
ATOM 4804 C C . ALA A 1 631 ? 3.642 -16.482 5.513 1.00 96.88 631 ALA A C 1
ATOM 4806 O O . ALA A 1 631 ? 2.414 -16.431 5.532 1.00 96.88 631 ALA A O 1
ATOM 4807 N N . ASN A 1 632 ? 4.387 -16.491 6.613 1.00 94.31 632 ASN A N 1
ATOM 4808 C CA . ASN A 1 632 ? 3.887 -16.095 7.916 1.00 94.31 632 ASN A CA 1
ATOM 4809 C C . ASN A 1 632 ? 3.995 -14.569 8.018 1.00 94.31 632 ASN A C 1
ATOM 4811 O O . ASN A 1 632 ? 5.101 -14.032 7.993 1.00 94.31 632 ASN A O 1
ATOM 4815 N N . MET A 1 633 ? 2.855 -13.894 8.112 1.00 92.81 633 MET A N 1
ATOM 4816 C CA . MET A 1 633 ? 2.758 -12.437 8.220 1.00 92.81 633 MET A CA 1
ATOM 4817 C C . MET A 1 633 ? 2.937 -11.946 9.662 1.00 92.81 633 MET A C 1
ATOM 4819 O O . MET A 1 633 ? 3.089 -10.751 9.898 1.00 92.81 633 MET A O 1
ATOM 4823 N N . SER A 1 634 ? 2.930 -12.865 10.632 1.00 85.88 634 SER A N 1
ATOM 4824 C CA . SER A 1 634 ? 3.018 -12.552 12.055 1.00 85.88 634 SER A CA 1
ATOM 4825 C C . SER A 1 634 ? 4.433 -12.704 12.616 1.00 85.88 634 SER A C 1
ATOM 4827 O O . SER A 1 634 ? 5.283 -13.419 12.085 1.00 85.88 634 SER A O 1
ATOM 4829 N N . ALA A 1 635 ? 4.650 -12.102 13.784 1.00 78.69 635 ALA A N 1
ATOM 4830 C CA . ALA A 1 635 ? 5.889 -12.227 14.544 1.00 78.69 635 ALA A CA 1
ATOM 4831 C C . ALA A 1 635 ? 6.100 -13.603 15.211 1.00 78.69 635 ALA A C 1
ATOM 4833 O O . ALA A 1 635 ? 7.161 -13.867 15.777 1.00 78.69 635 ALA A O 1
ATOM 4834 N N . ARG A 1 636 ? 5.082 -14.470 15.217 1.00 81.62 636 ARG A N 1
ATOM 4835 C CA . ARG A 1 636 ? 5.082 -15.731 15.974 1.00 81.62 636 ARG A CA 1
ATOM 4836 C C . ARG A 1 636 ? 5.135 -16.916 15.020 1.00 81.62 636 ARG A C 1
ATOM 4838 O O . ARG A 1 636 ? 4.522 -16.831 13.964 1.00 81.62 636 ARG A O 1
ATOM 4845 N N . PRO A 1 637 ? 5.799 -18.032 15.359 1.00 87.19 637 PRO A N 1
ATOM 4846 C CA . PRO A 1 637 ? 5.692 -19.260 14.580 1.00 87.19 637 PRO A CA 1
ATOM 4847 C C . PRO A 1 637 ? 4.236 -19.711 14.439 1.00 87.19 637 PRO A C 1
ATOM 4849 O O . PRO A 1 637 ? 3.475 -19.677 15.404 1.00 87.19 637 PRO A O 1
ATOM 4852 N N . GLN A 1 638 ? 3.868 -20.163 13.243 1.00 90.00 638 GLN A N 1
ATOM 4853 C CA . GLN A 1 638 ? 2.507 -20.580 12.916 1.00 90.00 638 GLN A CA 1
ATOM 4854 C C . GLN A 1 638 ? 2.499 -22.025 12.429 1.00 90.00 638 GLN A C 1
ATOM 4856 O O . GLN A 1 638 ? 3.414 -22.465 11.728 1.00 90.00 638 GLN A O 1
ATOM 4861 N N . ARG A 1 639 ? 1.455 -22.775 12.789 1.00 93.19 639 ARG A N 1
ATOM 4862 C CA . ARG A 1 639 ? 1.232 -24.138 12.294 1.00 93.19 639 ARG A CA 1
ATOM 4863 C C . ARG A 1 639 ? 0.114 -24.108 11.265 1.00 93.19 639 ARG A C 1
ATOM 4865 O O . ARG A 1 639 ? -1.021 -23.806 11.612 1.00 93.19 639 ARG A O 1
ATOM 4872 N N . VAL A 1 640 ? 0.442 -24.460 10.024 1.00 94.00 640 VAL A N 1
ATOM 4873 C CA . VAL A 1 640 ? -0.480 -24.369 8.887 1.00 94.00 640 VAL A CA 1
ATOM 4874 C C . VAL A 1 640 ? -0.640 -25.732 8.232 1.00 94.00 640 VAL A C 1
ATOM 4876 O O . VAL A 1 640 ? 0.345 -26.422 7.963 1.00 94.00 640 VAL A O 1
ATOM 4879 N N . ARG A 1 641 ? -1.884 -26.118 7.955 1.00 95.00 641 ARG A N 1
ATOM 4880 C CA . ARG A 1 641 ? -2.209 -27.267 7.110 1.00 95.00 641 ARG A CA 1
ATOM 4881 C C . ARG A 1 641 ? -2.339 -26.795 5.667 1.00 95.00 641 ARG A C 1
ATOM 4883 O O . ARG A 1 641 ? -3.255 -26.043 5.349 1.00 95.00 641 ARG A O 1
ATOM 4890 N N . VAL A 1 642 ? -1.452 -27.263 4.796 1.00 94.75 642 VAL A N 1
ATOM 4891 C CA . VAL A 1 642 ? -1.529 -26.980 3.358 1.00 94.75 642 VAL A CA 1
ATOM 4892 C C . VAL A 1 642 ? -2.260 -28.126 2.661 1.00 94.75 642 VAL A C 1
ATOM 4894 O O . VAL A 1 642 ? -1.845 -29.278 2.775 1.00 94.75 642 VAL A O 1
ATOM 4897 N N . ALA A 1 643 ? -3.355 -27.818 1.970 1.00 94.19 643 ALA A N 1
ATOM 4898 C CA . ALA A 1 643 ? -4.154 -28.774 1.205 1.00 94.19 643 ALA A CA 1
ATOM 4899 C C . ALA A 1 643 ? -3.992 -28.538 -0.305 1.00 94.19 643 ALA A C 1
ATOM 4901 O O . ALA A 1 643 ? -3.664 -27.433 -0.731 1.00 94.19 643 ALA A O 1
ATOM 4902 N N . GLY A 1 644 ? -4.229 -29.575 -1.116 1.00 92.06 644 GLY A N 1
ATOM 4903 C CA . GLY A 1 644 ? -4.118 -29.487 -2.580 1.00 92.06 644 GLY A CA 1
ATOM 4904 C C . GLY A 1 644 ? -2.695 -29.633 -3.132 1.00 92.06 644 GLY A C 1
ATOM 4905 O O . GLY A 1 644 ? -2.438 -29.289 -4.283 1.00 92.06 644 GLY A O 1
ATOM 4906 N N . LEU A 1 645 ? -1.760 -30.142 -2.323 1.00 90.00 645 LEU A N 1
ATOM 4907 C CA . LEU A 1 645 ? -0.425 -30.534 -2.780 1.00 90.00 645 LEU A CA 1
ATOM 4908 C C . LEU A 1 645 ? -0.431 -31.953 -3.362 1.00 90.00 645 LEU A C 1
ATOM 4910 O O . LEU A 1 645 ? -1.261 -32.786 -3.001 1.00 90.00 645 LEU A O 1
ATOM 4914 N N . ALA A 1 646 ? 0.542 -32.238 -4.227 1.00 85.44 646 ALA A N 1
ATOM 4915 C CA . ALA A 1 646 ? 0.847 -33.601 -4.653 1.00 85.44 646 ALA A CA 1
ATOM 4916 C C . ALA A 1 646 ? 1.438 -34.436 -3.495 1.00 85.44 646 ALA A C 1
ATOM 4918 O O . ALA A 1 646 ? 1.933 -33.885 -2.514 1.00 85.44 646 ALA A O 1
ATOM 4919 N N . GLU A 1 647 ? 1.478 -35.766 -3.648 1.00 81.75 647 GLU A N 1
ATOM 4920 C CA . GLU A 1 647 ? 2.038 -36.703 -2.649 1.00 81.75 647 GLU A CA 1
ATOM 4921 C C . GLU A 1 647 ? 3.510 -36.434 -2.280 1.00 81.75 647 GLU A C 1
ATOM 4923 O O . GLU A 1 647 ? 4.011 -36.894 -1.255 1.00 81.75 647 GLU A O 1
ATOM 4928 N N . ARG A 1 648 ? 4.251 -35.729 -3.139 1.00 84.38 648 ARG A N 1
ATOM 4929 C CA . ARG A 1 648 ? 5.649 -35.359 -2.903 1.00 84.38 648 ARG A CA 1
ATOM 4930 C C . ARG A 1 648 ? 5.820 -33.870 -3.148 1.00 84.38 648 ARG A C 1
ATOM 4932 O O . ARG A 1 648 ? 5.441 -33.375 -4.207 1.00 84.38 648 ARG A O 1
ATOM 4939 N N . ALA A 1 649 ? 6.458 -33.185 -2.204 1.00 86.62 649 ALA A N 1
ATOM 4940 C CA . ALA A 1 649 ? 6.822 -31.783 -2.342 1.00 86.62 649 ALA A CA 1
ATOM 4941 C C . ALA A 1 649 ? 8.251 -31.542 -1.848 1.00 86.62 649 ALA A C 1
ATOM 4943 O O . ALA A 1 649 ? 8.727 -32.172 -0.904 1.00 86.62 649 ALA A O 1
ATOM 4944 N N . MET A 1 650 ? 8.934 -30.592 -2.481 1.00 88.88 650 MET A N 1
ATOM 4945 C CA . MET A 1 650 ? 10.183 -30.045 -1.962 1.00 88.88 650 MET A CA 1
ATOM 4946 C C . MET A 1 650 ? 9.860 -28.799 -1.147 1.00 88.88 650 MET A C 1
ATOM 4948 O O . MET A 1 650 ? 9.162 -27.909 -1.630 1.00 88.88 650 MET A O 1
ATOM 4952 N N . LEU A 1 651 ? 10.367 -28.741 0.082 1.00 89.50 651 LEU A N 1
ATOM 4953 C CA . LEU A 1 651 ? 10.172 -27.606 0.973 1.00 89.50 651 LEU A CA 1
ATOM 4954 C C . LEU A 1 651 ? 11.493 -26.862 1.152 1.00 89.50 651 LEU A C 1
ATOM 4956 O O . LEU A 1 651 ? 12.487 -27.453 1.568 1.00 89.50 651 LEU A O 1
ATOM 4960 N N . ARG A 1 652 ? 11.463 -25.551 0.912 1.00 90.69 652 ARG A N 1
ATOM 4961 C CA . ARG A 1 652 ? 12.520 -24.616 1.294 1.00 90.69 652 ARG A CA 1
ATOM 4962 C C . ARG A 1 652 ? 11.936 -23.590 2.257 1.00 90.69 652 ARG A C 1
ATOM 4964 O O . ARG A 1 652 ? 10.869 -23.045 1.988 1.00 90.69 652 ARG A O 1
ATOM 4971 N N . LEU A 1 653 ? 12.634 -23.334 3.361 1.00 91.38 653 LEU A N 1
ATOM 4972 C CA . LEU A 1 653 ? 12.197 -22.406 4.399 1.00 91.38 653 LEU A CA 1
ATOM 4973 C C . LEU A 1 653 ? 13.192 -21.251 4.524 1.00 91.38 653 LEU A C 1
ATOM 4975 O O . LEU A 1 653 ? 14.307 -21.457 4.986 1.00 91.38 653 LEU A O 1
ATOM 4979 N N . LEU A 1 654 ? 12.780 -20.049 4.128 1.00 91.00 654 LEU A N 1
ATOM 4980 C CA . LEU A 1 654 ? 13.522 -18.817 4.390 1.00 91.00 654 LEU A CA 1
ATOM 4981 C C . LEU A 1 654 ? 13.074 -18.264 5.752 1.00 91.00 654 LEU A C 1
ATOM 4983 O O . LEU A 1 654 ? 11.949 -17.785 5.883 1.00 91.00 654 LEU A O 1
ATOM 4987 N N . ASN A 1 655 ? 13.923 -18.385 6.772 1.00 89.81 655 ASN A N 1
ATOM 4988 C CA . ASN A 1 655 ? 13.637 -17.978 8.151 1.00 89.81 655 ASN A CA 1
ATOM 4989 C C . ASN A 1 655 ? 14.848 -17.276 8.796 1.00 89.81 655 ASN A C 1
ATOM 4991 O O . ASN A 1 655 ? 15.859 -17.040 8.138 1.00 89.81 655 ASN A O 1
ATOM 4995 N N . SER A 1 656 ? 14.743 -16.945 10.086 1.00 86.25 656 SER A N 1
ATOM 4996 C CA . SER A 1 656 ? 15.809 -16.302 10.867 1.00 86.25 656 SER A CA 1
ATOM 4997 C C . SER A 1 656 ? 17.114 -17.095 10.907 1.00 86.25 656 SER A C 1
ATOM 4999 O O . SER A 1 656 ? 18.184 -16.495 10.945 1.00 86.25 656 SER A O 1
ATOM 5001 N N . ASP A 1 657 ? 17.033 -18.426 10.883 1.00 87.38 657 ASP A N 1
ATOM 5002 C CA . ASP A 1 657 ? 18.184 -19.312 11.085 1.00 87.38 657 ASP A CA 1
ATOM 5003 C C . ASP A 1 657 ? 19.100 -19.331 9.857 1.00 87.38 657 ASP A C 1
ATOM 5005 O O . ASP A 1 657 ? 20.316 -19.453 9.983 1.00 87.38 657 ASP A O 1
ATOM 5009 N N . VAL A 1 658 ? 18.514 -19.174 8.667 1.00 88.06 658 VAL A N 1
ATOM 5010 C CA . VAL A 1 658 ? 19.232 -19.160 7.381 1.00 88.06 658 VAL A CA 1
ATOM 5011 C C . VAL A 1 658 ? 19.398 -17.753 6.809 1.00 88.06 658 VAL A C 1
ATOM 5013 O O . VAL A 1 658 ? 20.025 -17.588 5.766 1.00 88.06 658 VAL A O 1
ATOM 5016 N N . LEU A 1 659 ? 18.847 -16.724 7.464 1.00 87.38 659 LEU A N 1
ATOM 5017 C CA . LEU A 1 659 ? 18.804 -15.355 6.943 1.00 87.38 659 LEU A CA 1
ATOM 5018 C C . LEU A 1 659 ? 20.200 -14.816 6.610 1.00 87.38 659 LEU A C 1
ATOM 5020 O O . LEU A 1 659 ? 20.401 -14.257 5.537 1.00 87.38 659 LEU A O 1
ATOM 5024 N N . ALA A 1 660 ? 21.174 -15.021 7.498 1.00 85.69 660 ALA A N 1
ATOM 5025 C CA . ALA A 1 660 ? 22.537 -14.533 7.297 1.00 85.69 660 ALA A CA 1
ATOM 5026 C C . ALA A 1 660 ? 23.226 -15.163 6.071 1.00 85.69 660 ALA A C 1
ATOM 5028 O O . ALA A 1 660 ? 23.974 -14.481 5.378 1.00 85.69 660 ALA A O 1
ATOM 5029 N N . GLU A 1 661 ? 22.965 -16.443 5.789 1.00 87.31 661 GLU A N 1
ATOM 5030 C CA . GLU A 1 661 ? 23.448 -17.126 4.581 1.00 87.31 661 GLU A CA 1
ATOM 5031 C C . GLU A 1 661 ? 22.685 -16.630 3.347 1.00 87.31 661 GLU A C 1
ATOM 5033 O O . GLU A 1 661 ? 23.281 -16.281 2.327 1.00 87.31 661 GLU A O 1
ATOM 5038 N N . ALA A 1 662 ? 21.359 -16.524 3.462 1.00 88.56 662 ALA A N 1
ATOM 5039 C CA . ALA A 1 662 ? 20.487 -16.087 2.382 1.00 88.56 662 ALA A CA 1
ATOM 5040 C C . ALA A 1 662 ? 20.729 -14.640 1.944 1.00 88.56 662 ALA A C 1
ATOM 5042 O O . ALA A 1 662 ? 20.374 -14.278 0.824 1.00 88.56 662 ALA A O 1
ATOM 5043 N N . MET A 1 663 ? 21.335 -13.817 2.796 1.00 89.94 663 MET A N 1
ATOM 5044 C CA . MET A 1 663 ? 21.703 -12.454 2.441 1.00 89.94 663 MET A CA 1
ATOM 5045 C C . MET A 1 663 ? 23.044 -12.351 1.708 1.00 89.94 663 MET A C 1
ATOM 5047 O O . MET A 1 663 ? 23.321 -11.297 1.162 1.00 89.94 663 MET A O 1
ATOM 5051 N N . GLN A 1 664 ? 23.869 -13.398 1.621 1.00 86.06 664 GLN A N 1
ATOM 5052 C CA . GLN A 1 664 ? 25.172 -13.305 0.937 1.00 86.06 664 GLN A CA 1
ATOM 5053 C C . GLN A 1 664 ? 25.068 -13.487 -0.584 1.00 86.06 664 GLN A C 1
ATOM 5055 O O . GLN A 1 664 ? 25.855 -12.928 -1.341 1.00 86.06 664 GLN A O 1
ATOM 5060 N N . THR A 1 665 ? 24.117 -14.300 -1.049 1.00 83.75 665 THR A N 1
ATOM 5061 C CA . THR A 1 665 ? 23.927 -14.637 -2.469 1.00 83.75 665 THR A CA 1
ATOM 5062 C C . THR A 1 665 ? 22.544 -15.260 -2.693 1.00 83.75 665 THR A C 1
ATOM 5064 O O . THR A 1 665 ? 21.743 -15.360 -1.764 1.00 83.75 665 THR A O 1
ATOM 5067 N N . ARG A 1 666 ? 22.236 -15.726 -3.913 1.00 83.88 666 ARG A N 1
ATOM 5068 C CA . ARG A 1 666 ? 21.015 -16.505 -4.171 1.00 83.88 666 ARG A CA 1
ATOM 5069 C C . ARG A 1 666 ? 21.039 -17.817 -3.385 1.00 83.88 666 ARG A C 1
ATOM 5071 O O . ARG A 1 666 ? 21.810 -18.725 -3.689 1.00 83.88 666 ARG A O 1
ATOM 5078 N N . TRP A 1 667 ? 20.099 -17.962 -2.458 1.00 81.88 667 TRP A N 1
ATOM 5079 C CA . TRP A 1 667 ? 19.986 -19.139 -1.612 1.00 81.88 667 TRP A CA 1
ATOM 5080 C C . TRP A 1 667 ? 18.965 -20.131 -2.163 1.00 81.88 667 TRP A C 1
ATOM 5082 O O . TRP A 1 667 ? 17.780 -19.836 -2.346 1.00 81.88 667 TRP A O 1
ATOM 5092 N N . CYS A 1 668 ? 19.432 -21.344 -2.445 1.00 76.25 668 CYS A N 1
ATOM 5093 C CA . CYS A 1 668 ? 18.613 -22.402 -3.040 1.00 76.25 668 CYS A CA 1
ATOM 5094 C C . CYS A 1 668 ? 18.093 -23.420 -2.013 1.00 76.25 668 CYS A C 1
ATOM 5096 O O . CYS A 1 668 ? 17.370 -24.338 -2.391 1.00 76.25 668 CYS A O 1
ATOM 5098 N N . GLY A 1 669 ? 18.388 -23.226 -0.723 1.00 68.62 669 GLY A N 1
ATOM 5099 C CA . GLY A 1 669 ? 18.000 -24.149 0.339 1.00 68.62 669 GLY A CA 1
ATOM 5100 C C . GLY A 1 669 ? 18.909 -25.368 0.470 1.00 68.62 669 GLY A C 1
ATOM 5101 O O . GLY A 1 669 ? 19.618 -25.748 -0.460 1.00 68.62 669 GLY A O 1
ATOM 5102 N N . VAL A 1 670 ? 18.838 -26.029 1.627 1.00 57.44 670 VAL A N 1
ATOM 5103 C CA . VAL A 1 670 ? 19.304 -27.413 1.784 1.00 57.44 670 VAL A CA 1
ATOM 5104 C C . VAL A 1 670 ? 18.173 -28.312 1.281 1.00 57.44 670 VAL A C 1
ATOM 5106 O O . VAL A 1 670 ? 17.094 -28.332 1.871 1.00 57.44 670 VAL A O 1
ATOM 5109 N N . ASN A 1 671 ? 18.382 -29.016 0.166 1.00 45.53 671 ASN A N 1
ATOM 5110 C CA . ASN A 1 671 ? 17.379 -29.899 -0.439 1.00 45.53 671 ASN A CA 1
ATOM 5111 C C . ASN A 1 671 ? 17.067 -31.098 0.475 1.00 45.53 671 ASN A C 1
ATOM 5113 O O . ASN A 1 671 ? 17.599 -32.189 0.293 1.00 45.53 671 ASN A O 1
ATOM 5117 N N . ALA A 1 672 ? 16.170 -30.925 1.442 1.00 44.84 672 ALA A N 1
ATOM 5118 C CA . ALA A 1 672 ? 15.528 -32.035 2.129 1.00 44.84 672 ALA A CA 1
ATOM 5119 C C . ALA A 1 672 ? 14.241 -32.375 1.367 1.00 44.84 672 ALA A C 1
ATOM 5121 O O . ALA A 1 672 ? 13.187 -31.781 1.603 1.00 44.84 672 ALA A O 1
ATOM 5122 N N . ALA A 1 673 ? 14.316 -33.309 0.416 1.00 42.50 673 ALA A N 1
ATOM 5123 C CA . ALA A 1 673 ? 13.110 -33.884 -0.169 1.00 42.50 673 ALA A CA 1
ATOM 5124 C C . ALA A 1 673 ? 12.298 -34.542 0.960 1.00 42.50 673 ALA A C 1
ATOM 5126 O O . ALA A 1 673 ? 12.718 -35.555 1.520 1.00 42.50 673 ALA A O 1
ATOM 5127 N N . LYS A 1 674 ? 11.152 -33.960 1.327 1.00 47.12 674 LYS A N 1
ATOM 5128 C CA . LYS A 1 674 ? 10.218 -34.591 2.259 1.00 47.12 674 LYS A CA 1
ATOM 5129 C C . LYS A 1 674 ? 9.224 -35.404 1.440 1.00 47.12 674 LYS A C 1
ATOM 5131 O O . LYS A 1 674 ? 8.521 -34.869 0.587 1.00 47.12 674 LYS A O 1
ATOM 5136 N N . ARG A 1 675 ? 9.169 -36.711 1.690 1.00 45.84 675 ARG A N 1
ATOM 5137 C CA . ARG A 1 675 ? 7.975 -37.488 1.349 1.00 45.84 675 ARG A CA 1
ATOM 5138 C C . ARG A 1 675 ? 6.894 -36.996 2.317 1.00 45.84 675 ARG A C 1
ATOM 5140 O O . ARG A 1 675 ? 7.139 -37.060 3.522 1.00 45.84 675 ARG A O 1
ATOM 5147 N N . LEU A 1 676 ? 5.842 -36.365 1.792 1.00 50.31 676 LEU A N 1
ATOM 5148 C CA . LEU A 1 676 ? 4.767 -35.800 2.611 1.00 50.31 676 LEU A CA 1
ATOM 5149 C C . LEU A 1 676 ? 3.920 -36.909 3.233 1.00 50.31 676 LEU A C 1
ATOM 5151 O O . LEU A 1 676 ? 3.779 -37.969 2.579 1.00 50.31 676 LEU A O 1
#

pLDDT: mean 86.57, std 19.1, range [23.77, 98.81]

Nearest PDB structures (foldseek):
  4acz-assembly2_B  TM=5.343E-01  e=4.532E-02  Bacteroides thetaiotaomicron VPI-5482
  4ad0-assembly3_C  TM=5.363E-01  e=5.583E-02  Bacteroides thetaiotaomicron VPI-5482
  4ad0-assembly2_B  TM=4.902E-01  e=2.987E-02  Bacteroides thetaiotaomicron VPI-5482
  4ad0-assembly1_A  TM=4.848E-01  e=3.876E-02  Bacteroides thetaiotaomicron VPI-5482
  4ad0-assembly4_D  TM=5.174E-01  e=6.878E-02  Bacteroides thetaiotaomicron VPI-5482

Radius of gyration: 26.45 Å; Cα contacts (8 Å, |Δi|>4): 1465; chains: 1; bounding box: 72×65×85 Å

Sequence (676 aa):
MSVPEPLISGADTPLVPPLLLHAGSLTMQYAAGDLRYVRHGTQELVRRIYVAVRDHNWGTVPASLSDEQIEVGADFFRISYIARHREGPLDFAWRAVLHGAEDGTLRFDMDGLAQTTFLRNRIGFCILYPAALAGTRVRIEHSDASINEAQLPVRIVAAQPVPQFDDLRALHVPLATGGRLIVRTAGDIFEMEDQRNWTDASFKVFCTPLRLPYPVEVAAGTQIQQTVTIAKHSGLSIQEPEAALGDARREMSTRHNLPSSRDTPQLMDAVPPLTFAIDAQRMIAALPSIGLGLPYAEPALGDEELALLRLLRPAHLRVDLNLADATHPALLERASVASEALDTALEIALLLDSAAARAELLALRAQLDTLRLPVARWLIFSRERPVTPPQLVILARELLADYAPNALFGGGSNSDYIFVDRSVPLPAALDALSVAINPQVHAFDNDSLVETLAAQGILVADARHYASDRPVIVSPVTLRPRFNPYATAEVRSKESGGRIKRLSNGNHIETQLPSSVDRRQPSLFAAAWTLGSLKYLGLGGARSATYYETHGMRGVLVSAVRSEDLGISGAGTPLSRLFSVSGSAVFPLFHVLADVAGIRAAALVAADSSEPLLIDGLALAWPGGLRVLLANMSARPQRVRVAGLAERAMLRLLNSDVLAEAMQTRWCGVNAAKRL

Mean predicted aligned error: 8.27 Å

Foldseek 3Di:
DPQPDQDDWQDPDDDDAWDWAAQAQWIWTDDPQKIAQTDRVLDGFWGIKHKFWAAQLRDTFAWDWAPWDWDGDPHKIWIKIKTWGDDDQWTKIWIWIWIRHNQGKIKIKTKMFTQAKHWTPDTGMKIWGFLVQAQFWKWFQAPVRDIDIDGRHLFADLDFQDPPFWRTQWIWGADPVGFTKIKGKDQEGWGWHRCLLFLQRTIMIGDDGPVDDPRDMDHGGDIGIMMIMIHTDHPDDDDDDDDDDDDDDDDDDDDDDDDDDDDDDPPDPPDPAWAKEFDQVFFQFAQAQEAAEADDDDDADDPQLLVLVLLLLHQEYEYEDALVDPCRLVSVVSSLVSCVSNVHAYAYEYEDAPVCLLVSLQVVLVSCVVSVGHHQAYEYHYPVAQWDDLVSLVSNCVRCCVSHVNYFYEITGPETSSSRSVDPQDRPSGLAYEYEHEQPPPHRTLLSLLSSLQSLLSSLLSVCVSCPPRAYEHPAYFHATPFDPSGDPVVRVVLVDLDPPPPVDDDDQPLDDRRRFRLCQQHLLVLQSLQSNSVSCRSSPHNHYHYFHSEDRRHQWYAQVRCVVNVLADPDGSNVVSHHDHHTWGGNNSLSSSQVHPQPPWTWGDMDIPDSSQKDWTWTDDPVGIDIDMDGSDPDDGDYHYHDDDQWDWDADDGSVCSNVCTVGPDPHDGPGDRD

Secondary structure (DSSP, 8-state):
--PPPSS--SSSS--PPPEEEEETTEEEEEETTEEEEEEETTEEEEEEEEEEEEETTS-B-PEEEEEEEEEE-SS-EEEEEEEEEEETTEEEEEEEEEEE-TTS-EEEEEEEEESS-EEEEEEEEEEEEEGGGTT-EEEEEETTS-EEEEEPPSS---SSSPTT-SSEEEEEEEPTTSSEEEEEEESS-BEEEEGGGGT-SEEEEESS-TTS-SSEEE-TT-EEEEEEEEEEE-SS--------------------PPPP----------PPPEEEEEEEEEEEEEPPEEEEEPPSSPPPPPHHHHHHHHHH--S-EEEEEETTSTTHHHHHHHHHHHHHHHT--EEEEEEE-TTTHHHHHHHHHHHHHHH---EEEEEEEESSSSS--HHHHHHHHHHHTTTSTT-EEEEE-SS-HHHHHTTPSPPTT-SEEEEEE-S-SS--SHHHHHHHHHHHHHHHHHHHHHHTTSPEEEEEE-SS-SS-TTS-HHHHHHHS-------SSS-----S--TT--TTTTSHHHHHHHHHHHHHHHHHT-SEEEEEESSSTTBSEE-HHHHHHTT-BSTTSHHHHHS-B-SSEE-HHHHHHHHHTT-TT-EEEEEEES-TTTEEEEEEEETTEEEEEEEE-SSS---EEEES--SEEE-----TTTHHHHTTS-------EEE-